Protein AF-0000000087099504 (afdb_homodimer)

Radius of gyration: 28.27 Å; Cα contacts (8 Å, |Δi|>4): 1714; chains: 2; bounding box: 112×111×78 Å

InterPro domains:
  IPR018535 Domain of unknown function DUF1996 [PF09362] (34-248)

Nearest PDB structures (foldseek):
  1wub-assembly1_A  TM=1.963E-01  e=6.120E-01  Thermus thermophilus
  1wub-assembly1_A  TM=1.963E-01  e=6.412E-01  Thermus thermophilus

Sequence (642 aa):
MSSSILFATGLLAGVAQAYTQVNVATPFMTKNIDPIVFPGQYDKSHLHSFFGSDAVTINTKTSAELQKGCTNAENPNDLSVYWIPTPLYTTDGGKTYEPMPISRFSAYYNLGETPAEVAIPQNLQMVAGDATAMTESAMPADAQVSWACENGGGGSLDANGFPSSTCGTHLQQLLYFPQCVNVDTLETGYKTKRGGSCPSGMKSMPQLRFSIRYDLRKVLPDGWSGTAPFKLACGPAWCSHGDFINGWTEEAATNMIATTNEKQKFSGVNGKLGNYNAGATCKATDADPSHGTSDYAESVKAMSKREVEAFGWASKSRFVQMSSSILFATGLLAGVAQAYTQVNVATPFMTKNIDPIVFPGQYDKSHLHSFFGSDAVTINTKTSAELQKGCTNAENPNDLSVYWIPTPLYTTDGGKTYEPMPISRFSAYYNLGETPAEVAIPQNLQMVAGDATAMTESAMPADAQVSWACENGGGGSLDANGFPSSTCGTHLQQLLYFPQCVNVDTLETGYKTKRGGSCPSGMKSMPQLRFSIRYDLRKVLPDGWSGTAPFKLACGPAWCSHGDFINGWTEEAATNMIATTNEKQKFSGVNGKLGNYNAGATCKATDADPSHGTSDYAESVKAMSKREVEAFGWASKSRFVQ

Organism: NCBI:txid702518

Foldseek 3Di:
DDPPPPPPPPPPPDQQQFKAKKKAFAQQAKFQADLVPQAPDQQAGFIKGKFAFLLDDSNDQWLVSQLVGFGQILARLFSKMKMWFFKWFDDPQPPFTDGFRWRMKMKMWQRQAHFFDDFLATRAKWKFWALQFQQQVSTDVQQVKAKAADVHDLPDAARLRYRQWFHPFWIKIKTKIFFKAQNVPSDGHHAPDGHHDDPPNITGYTIIMIIIITGCCVVCVVIGHHDGRMDGSSGGSRSIMMIITGNRDPQQSRQRSVSSVDSDNYDARADPSGTSRNGTPDRRHNPCVPGGDSGNVVSVVSNVVVVVVVVVVVVPPDPPD/DDPPPPPPPPPPPDAQQFKAKKKAFAQQAKFQADLVPQAPDQQAGFIKGKFAFLLDDSNDQWLVSQLVGFGQILARLFSKMKMWFFKWFDDPQPPFTDGFRWRMKMKMWQRQAHFFDDFLATRAKWKFWALQFQQQVSTDVQFVKAKAADVHDLPDAARLRYRQWFHPFWIKIKTKIFFKAQNVPSDGHHAPDGHHDDPPNITGYTIIMIIIITGCCVVCVVIGHHDGRMDGSSGGSRSIMMIITGNRDPQQSRQRSVSSPDRDDHDARADPSGTSRNGTPDRRHNPCVPGGDSGNVVSVVSNVVVVVVVVVVVPPPDPPD

Secondary structure (DSSP, 8-state):
------------------BEEEEESS-SEEES--TTTSTT-SSSSPPEEEEEBTT--TT---HHHHTTS-B-SSSTTB--EEEEEPEEE-SSTTSS-EEPPEEEEEEEESTTSPPPSSPPPTT-EEEEE-TT--SGGGS-GGG--EEEETTS---SB-TTSSBSB--SSEEEEEEEPP-EE-TTT--EE--SSTT--PPTT-EE-PPEEEEEEEE-TTTSTT--BSS-SEEETTBSGGG-EEEEE--B-HHHHHHHHHHTS-SSSB----BTTB-TTS--SS----S-TTSS-S-HHHHHHHHHHHHHHHHHHHTSSS---/------------------BEEEEESS-SEEES--TTTSTT-SSSSPPEEEEEBTT--TT---HHHHTTS-B-SSSTTB--EEEEEPEEE-SSTTSS-EEPPEEEEEEEESTTSPPPSSPPPTT-EEEEE-TT--SGGGS-GGG--EEEETTS---SB-TTSSBSB--SSEEEEEEE---EE-TTT--EE--SSTT--PPTT-EE-PPEEEEEEEE-TTTSTT--BSS-SEEETTBSGGG-EEEEE--B-HHHHHHHHHHTS-SSSB----BTTB-TTS--SS----S-TTSS-S-HHHHHHHHHHHHHHHHHHHTTSS---

Solvent-accessible surface area (backbone atoms only — not comparable to full-atom values): 32187 Å² total; per-residue (Å²): 136,83,82,74,78,76,76,77,73,72,74,73,70,41,46,28,34,1,10,32,74,40,48,25,54,60,64,59,39,50,32,10,44,34,31,82,86,40,57,72,35,56,40,71,32,53,33,20,33,31,37,28,17,24,43,54,49,36,71,49,69,45,19,72,58,20,57,71,37,34,24,48,18,27,22,49,34,40,16,23,35,38,35,29,53,29,42,27,33,35,88,63,88,65,78,50,66,43,75,53,53,56,60,32,40,30,44,31,32,14,66,44,24,48,55,31,75,39,48,65,54,82,41,31,63,50,71,24,53,32,64,78,16,82,37,75,87,58,33,52,71,84,17,56,67,45,54,41,24,45,97,42,69,9,66,59,64,29,99,49,50,38,33,18,29,47,44,36,54,27,40,30,40,39,37,32,39,57,27,16,31,22,89,88,77,51,50,68,36,56,44,81,40,88,66,53,52,49,53,89,86,36,41,35,25,58,24,42,28,46,41,35,31,28,48,48,57,81,83,38,46,60,55,47,71,47,66,54,58,54,41,35,53,64,35,45,51,32,13,46,41,40,38,38,39,38,10,48,38,71,66,23,29,51,46,38,35,59,28,16,62,29,93,46,61,70,35,77,50,44,38,96,69,33,46,34,75,64,34,48,92,52,82,38,46,69,67,57,78,88,56,62,41,67,45,59,71,61,21,52,52,41,35,48,53,45,60,50,52,59,56,55,58,65,67,68,62,74,75,76,126,134,83,81,75,79,76,76,77,73,74,75,73,70,42,47,20,30,0,12,31,75,40,46,25,55,58,63,61,37,50,31,10,45,35,29,82,86,40,58,71,34,56,39,69,32,53,32,20,33,30,35,28,16,23,44,55,49,35,70,50,69,45,18,72,57,20,57,71,36,35,25,48,19,27,21,50,34,40,14,23,34,38,35,30,56,29,43,27,34,37,89,64,89,66,77,53,68,43,75,55,53,55,62,30,39,32,45,31,29,14,66,45,24,46,55,32,75,40,48,65,53,82,41,32,62,50,72,23,51,33,63,80,17,84,37,74,88,57,34,51,70,84,17,56,68,46,55,42,23,45,96,44,70,9,66,62,63,30,99,51,49,38,35,17,28,48,43,35,53,28,41,30,38,38,37,33,40,57,27,16,33,21,89,88,77,50,49,68,36,56,43,82,41,89,67,53,52,51,52,91,85,36,42,36,24,56,24,42,28,45,40,35,31,28,48,49,58,82,83,38,44,60,55,49,71,47,68,53,60,54,39,34,53,64,35,42,52,31,14,46,41,41,39,37,38,38,9,48,37,70,66,25,29,49,48,39,35,61,27,16,62,33,70,78,37,82,33,78,49,46,38,96,68,32,47,36,74,63,34,49,93,51,82,38,48,67,69,56,77,88,56,64,42,66,44,59,71,59,22,53,52,39,36,50,53,46,58,48,53,56,54,55,59,64,66,68,63,73,75,74,126

pLDDT: mean 89.02, std 17.95, range [23.62, 98.94]

Structure (mmCIF, N/CA/C/O backbone):
data_AF-0000000087099504-model_v1
#
loop_
_entity.id
_entity.type
_entity.pdbx_description
1 polymer 'DUF1996 domain-containing protein'
#
loop_
_atom_site.group_PDB
_atom_site.id
_atom_site.type_symbol
_atom_site.label_atom_id
_atom_site.label_alt_id
_atom_site.label_comp_id
_atom_site.label_asym_id
_atom_site.label_entity_id
_atom_site.label_seq_id
_atom_site.pdbx_PDB_ins_code
_atom_site.Cartn_x
_atom_site.Cartn_y
_atom_site.Cartn_z
_atom_site.occupancy
_atom_site.B_iso_or_equiv
_atom_site.auth_seq_id
_atom_site.auth_comp_id
_atom_site.auth_asym_id
_atom_site.auth_atom_id
_atom_site.pdbx_PDB_model_num
ATOM 1 N N . MET A 1 1 ? -53.375 -9.969 26.719 1 35.12 1 MET A N 1
ATOM 2 C CA . MET A 1 1 ? -52.5 -8.875 26.297 1 35.12 1 MET A CA 1
ATOM 3 C C . MET A 1 1 ? -51.188 -9.422 25.734 1 35.12 1 MET A C 1
ATOM 5 O O . MET A 1 1 ? -50.438 -10.102 26.438 1 35.12 1 MET A O 1
ATOM 9 N N . SER A 1 2 ? -51.156 -9.781 24.406 1 37.22 2 SER A N 1
ATOM 10 C CA . SER A 1 2 ? -50.125 -10.414 23.594 1 37.22 2 SER A CA 1
ATOM 11 C C . SER A 1 2 ? -48.906 -9.531 23.469 1 37.22 2 SER A C 1
ATOM 13 O O . SER A 1 2 ? -49 -8.383 23.016 1 37.22 2 SER A O 1
ATOM 15 N N . SER A 1 3 ? -47.875 -9.727 24.281 1 38.5 3 SER A N 1
ATOM 16 C CA . SER A 1 3 ? -46.594 -9.055 24.281 1 38.5 3 SER A CA 1
ATOM 17 C C . SER A 1 3 ? -45.906 -9.203 22.922 1 38.5 3 SER A C 1
ATOM 19 O O . SER A 1 3 ? -45.562 -10.32 22.516 1 38.5 3 SER A O 1
ATOM 21 N N . SER A 1 4 ? -46.188 -8.328 21.984 1 38.72 4 SER A N 1
ATOM 22 C CA . SER A 1 4 ? -45.5 -8.227 20.719 1 38.72 4 SER A CA 1
ATOM 23 C C . SER A 1 4 ? -44 -8 20.922 1 38.72 4 SER A C 1
ATOM 25 O O . SER A 1 4 ? -43.594 -7.004 21.516 1 38.72 4 SER A O 1
ATOM 27 N N . ILE A 1 5 ? -43.25 -9.086 20.938 1 39.5 5 ILE A N 1
ATOM 28 C CA . ILE A 1 5 ? -41.781 -9.039 20.891 1 39.5 5 ILE A CA 1
ATOM 29 C C . ILE A 1 5 ? -41.344 -8.258 19.656 1 39.5 5 ILE A C 1
ATOM 31 O O . ILE A 1 5 ? -41.594 -8.664 18.531 1 39.5 5 ILE A O 1
ATOM 35 N N . LEU A 1 6 ? -41.219 -6.93 19.734 1 35.28 6 LEU A N 1
ATOM 36 C CA . LEU A 1 6 ? -40.562 -6.141 18.703 1 35.28 6 LEU A CA 1
ATOM 37 C C . LEU A 1 6 ? -39.125 -6.578 18.531 1 35.28 6 LEU A C 1
ATOM 39 O O . LEU A 1 6 ? -38.344 -6.578 19.484 1 35.28 6 LEU A O 1
ATOM 43 N N . PHE A 1 7 ? -38.844 -7.426 17.578 1 34.03 7 PHE A N 1
ATOM 44 C CA . PHE A 1 7 ? -37.469 -7.711 17.156 1 34.03 7 PHE A CA 1
ATOM 45 C C . PHE A 1 7 ? -36.781 -6.449 16.625 1 34.03 7 PHE A C 1
ATOM 47 O O . PHE A 1 7 ? -37.25 -5.867 15.633 1 34.03 7 PHE A O 1
ATOM 54 N N . ALA A 1 8 ? -36.094 -5.715 17.453 1 34.84 8 ALA A N 1
ATOM 55 C CA . ALA A 1 8 ? -35.156 -4.703 16.938 1 34.84 8 ALA A CA 1
ATOM 56 C C . ALA A 1 8 ? -34.188 -5.316 15.953 1 34.84 8 ALA A C 1
ATOM 58 O O . ALA A 1 8 ? -33.312 -6.105 16.344 1 34.84 8 ALA A O 1
ATOM 59 N N . THR A 1 9 ? -34.562 -5.477 14.711 1 32.75 9 THR A N 1
ATOM 60 C CA . THR A 1 9 ? -33.562 -5.762 13.688 1 32.75 9 THR A CA 1
ATOM 61 C C . THR A 1 9 ? -32.469 -4.727 13.719 1 32.75 9 THR A C 1
ATOM 63 O O . THR A 1 9 ? -32.688 -3.553 13.406 1 32.75 9 THR A O 1
ATOM 66 N N . GLY A 1 10 ? -31.625 -4.828 14.617 1 31.31 10 GLY A N 1
ATOM 67 C CA . GLY A 1 10 ? -30.438 -3.994 14.492 1 31.31 10 GLY A CA 1
ATOM 68 C C . GLY A 1 10 ? -29.828 -4.023 13.094 1 31.31 10 GLY A C 1
ATOM 69 O O . GLY A 1 10 ? -29.422 -5.078 12.617 1 31.31 10 GLY A O 1
ATOM 70 N N . LEU A 1 11 ? -30.328 -3.188 12.211 1 32.28 11 LEU A N 1
ATOM 71 C CA . LEU A 1 11 ? -29.656 -2.91 10.938 1 32.28 11 LEU A CA 1
ATOM 72 C C . LEU A 1 11 ? -28.156 -2.725 11.133 1 32.28 11 LEU A C 1
ATOM 74 O O . LEU A 1 11 ? -27.719 -1.736 11.734 1 32.28 11 LEU A O 1
ATOM 78 N N . LEU A 1 12 ? -27.531 -3.779 11.328 1 36.44 12 LEU A N 1
ATOM 79 C CA . LEU A 1 12 ? -26.078 -3.662 11.227 1 36.44 12 LEU A CA 1
ATOM 80 C C . LEU A 1 12 ? -25.672 -2.92 9.953 1 36.44 12 LEU A C 1
ATOM 82 O O . LEU A 1 12 ? -25.922 -3.4 8.852 1 36.44 12 LEU A O 1
ATOM 86 N N . ALA A 1 13 ? -25.844 -1.612 9.922 1 39 13 ALA A N 1
ATOM 87 C CA . ALA A 1 13 ? -25.344 -0.774 8.836 1 39 13 ALA A CA 1
ATOM 88 C C . ALA A 1 13 ? -23.984 -1.278 8.328 1 39 13 ALA A C 1
ATOM 90 O O . ALA A 1 13 ? -23.047 -1.435 9.109 1 39 13 ALA A O 1
ATOM 91 N N . GLY A 1 14 ? -24.062 -1.975 7.375 1 43.56 14 GLY A N 1
ATOM 92 C CA . GLY A 1 14 ? -22.844 -2.352 6.68 1 43.56 14 GLY A CA 1
ATOM 93 C C . GLY A 1 14 ? -21.828 -1.223 6.586 1 43.56 14 GLY A C 1
ATOM 94 O O . GLY A 1 14 ? -22.203 -0.056 6.461 1 43.56 14 GLY A O 1
ATOM 95 N N . VAL A 1 15 ? -20.75 -1.256 7.211 1 51.75 15 VAL A N 1
ATOM 96 C CA . VAL A 1 15 ? -19.672 -0.263 7.141 1 51.75 15 VAL A CA 1
ATOM 97 C C . VAL A 1 15 ? -19.469 0.165 5.691 1 51.75 15 VAL A C 1
ATOM 99 O O . VAL A 1 15 ? -19.125 -0.657 4.84 1 51.75 15 VAL A O 1
ATOM 102 N N . ALA A 1 16 ? -20.266 1.188 5.207 1 54.44 16 ALA A N 1
ATOM 103 C CA . ALA A 1 16 ? -19.953 1.847 3.943 1 54.44 16 ALA A CA 1
ATOM 104 C C . ALA A 1 16 ? -18.469 2.219 3.885 1 54.44 16 ALA A C 1
ATOM 106 O O . ALA A 1 16 ? -17.906 2.693 4.871 1 54.44 16 ALA A O 1
ATOM 107 N N . GLN A 1 17 ? -17.594 1.639 3.008 1 68.5 17 GLN A N 1
ATOM 108 C CA . GLN A 1 17 ? -16.172 1.934 2.818 1 68.5 17 GLN A CA 1
ATOM 109 C C . GLN A 1 17 ? -15.977 3.047 1.794 1 68.5 17 GLN A C 1
ATOM 111 O O . GLN A 1 17 ? -14.969 3.076 1.087 1 68.5 17 GLN A O 1
ATOM 116 N N . ALA A 1 18 ? -17 3.975 1.834 1 77.06 18 ALA A N 1
ATOM 117 C CA . ALA A 1 18 ? -16.984 5.117 0.923 1 77.06 18 ALA A CA 1
ATOM 118 C C . ALA A 1 18 ? -16.047 6.211 1.42 1 77.06 18 ALA A C 1
ATOM 120 O O . ALA A 1 18 ? -15.906 6.418 2.627 1 77.06 18 ALA A O 1
ATOM 121 N N . TYR A 1 19 ? -15.375 6.781 0.459 1 83.5 19 TYR A N 1
ATOM 122 C CA . TYR A 1 19 ? -14.406 7.805 0.849 1 83.5 19 TYR A CA 1
ATOM 123 C C . TYR A 1 19 ? -14.203 8.812 -0.275 1 83.5 19 TYR A C 1
ATOM 125 O O . TYR A 1 19 ? -14.68 8.609 -1.396 1 83.5 19 TYR A O 1
ATOM 133 N N . THR A 1 20 ? -13.727 9.953 0.036 1 88.62 20 THR A N 1
ATOM 134 C CA . THR A 1 20 ? -13.133 10.875 -0.926 1 88.62 20 THR A CA 1
ATOM 135 C C . THR A 1 20 ? -11.656 11.094 -0.613 1 88.62 20 THR A C 1
ATOM 137 O O . THR A 1 20 ? -11.172 10.703 0.451 1 88.62 20 THR A O 1
ATOM 140 N N . GLN A 1 21 ? -10.977 11.562 -1.575 1 87.88 21 GLN A N 1
ATOM 141 C CA . GLN A 1 21 ? -9.539 11.766 -1.471 1 87.88 21 GLN A CA 1
ATOM 142 C C . GLN A 1 21 ? -9.109 13.031 -2.209 1 87.88 21 GLN A C 1
ATOM 144 O O . GLN A 1 21 ? -9.617 13.328 -3.295 1 87.88 21 GLN A O 1
ATOM 149 N N . VAL A 1 22 ? -8.242 13.773 -1.547 1 93.19 22 VAL A N 1
ATOM 150 C CA . VAL A 1 22 ? -7.641 14.961 -2.154 1 93.19 22 VAL A CA 1
ATOM 151 C C . VAL A 1 22 ? -6.125 14.797 -2.219 1 93.19 22 VAL A C 1
ATOM 153 O O . VAL A 1 22 ? -5.48 14.516 -1.205 1 93.19 22 VAL A O 1
ATOM 156 N N . ASN A 1 23 ? -5.629 15 -3.414 1 93.81 23 ASN A N 1
ATOM 157 C CA . ASN A 1 23 ? -4.188 14.867 -3.596 1 93.81 23 ASN A CA 1
ATOM 158 C C . ASN A 1 23 ? -3.514 16.234 -3.697 1 93.81 23 ASN A C 1
ATOM 160 O O . ASN A 1 23 ? -4.082 17.172 -4.258 1 93.81 23 ASN A O 1
ATOM 164 N N . VAL A 1 24 ? -2.365 16.297 -3.092 1 93.81 24 VAL A N 1
ATOM 165 C CA . VAL A 1 24 ? -1.448 17.422 -3.234 1 93.81 24 VAL A CA 1
ATOM 166 C C . VAL A 1 24 ? -0.067 16.922 -3.641 1 93.81 24 VAL A C 1
ATOM 168 O O . VAL A 1 24 ? 0.513 16.062 -2.963 1 93.81 24 VAL A O 1
ATOM 171 N N . ALA A 1 25 ? 0.457 17.469 -4.703 1 88.56 25 ALA A N 1
ATOM 172 C CA . ALA A 1 25 ? 1.669 16.922 -5.301 1 88.56 25 ALA A CA 1
ATOM 173 C C . ALA A 1 25 ? 2.895 17.234 -4.445 1 88.56 25 ALA A C 1
ATOM 175 O O . ALA A 1 25 ? 3.738 16.359 -4.215 1 88.56 25 ALA A O 1
ATOM 176 N N . THR A 1 26 ? 2.988 18.516 -4.039 1 93.69 26 THR A N 1
ATOM 177 C CA . THR A 1 26 ? 4.148 18.984 -3.281 1 93.69 26 THR A CA 1
ATOM 178 C C . THR A 1 26 ? 3.734 19.969 -2.197 1 93.69 26 THR A C 1
ATOM 180 O O . THR A 1 26 ? 2.721 20.656 -2.332 1 93.69 26 THR A O 1
ATOM 183 N N . PRO A 1 27 ? 4.516 19.938 -1.064 1 97.69 27 PRO A N 1
ATOM 184 C CA . PRO A 1 27 ? 4.262 21.078 -0.169 1 97.69 27 PRO A CA 1
ATOM 185 C C . PRO A 1 27 ? 4.531 22.422 -0.833 1 97.69 27 PRO A C 1
ATOM 187 O O . PRO A 1 27 ? 5.465 22.547 -1.627 1 97.69 27 PRO A O 1
ATOM 190 N N . PHE A 1 28 ? 3.689 23.422 -0.53 1 97.38 28 PHE A N 1
ATOM 191 C CA . PHE A 1 28 ? 3.945 24.719 -1.134 1 97.38 28 PHE A CA 1
ATOM 192 C C . PHE A 1 28 ? 4.957 25.516 -0.31 1 97.38 28 PHE A C 1
ATOM 194 O O . PHE A 1 28 ? 5.504 26.516 -0.781 1 97.38 28 PHE A O 1
ATOM 201 N N . MET A 1 29 ? 5.168 24.953 0.968 1 97.06 29 MET A N 1
ATOM 202 C CA . MET A 1 29 ? 6.094 25.625 1.866 1 97.06 29 MET A CA 1
ATOM 203 C C . MET A 1 29 ? 6.617 24.672 2.938 1 97.06 29 MET A C 1
ATOM 205 O O . MET A 1 29 ? 5.898 23.781 3.375 1 97.06 29 MET A O 1
ATOM 209 N N . THR A 1 30 ? 7.934 24.781 3.256 1 98.31 30 THR A N 1
ATOM 210 C CA . THR A 1 30 ? 8.453 24.359 4.547 1 98.31 30 THR A CA 1
ATOM 211 C C . THR A 1 30 ? 8.719 25.547 5.453 1 98.31 30 THR A C 1
ATOM 213 O O . THR A 1 30 ? 9.25 26.578 5 1 98.31 30 THR A O 1
ATOM 216 N N . LYS A 1 31 ? 8.258 25.438 6.711 1 98.69 31 LYS A N 1
ATOM 217 C CA . LYS A 1 31 ? 8.445 26.594 7.59 1 98.69 31 LYS A CA 1
ATOM 218 C C . LYS A 1 31 ? 8.344 26.188 9.055 1 98.69 31 LYS A C 1
ATOM 220 O O . LYS A 1 31 ? 7.57 25.281 9.406 1 98.69 31 LYS A O 1
ATOM 225 N N . ASN A 1 32 ? 9.078 26.906 9.93 1 98.56 32 ASN A N 1
ATOM 226 C CA . ASN A 1 32 ? 9.109 26.609 11.359 1 98.56 32 ASN A CA 1
ATOM 227 C C . ASN A 1 32 ? 7.992 27.344 12.109 1 98.56 32 ASN A C 1
ATOM 229 O O . ASN A 1 32 ? 8.25 28 13.109 1 98.56 32 ASN A O 1
ATOM 233 N N . ILE A 1 33 ? 6.742 27.109 11.688 1 98.62 33 ILE A N 1
ATOM 234 C CA . ILE A 1 33 ? 5.594 27.703 12.367 1 98.62 33 ILE A CA 1
ATOM 235 C C . ILE A 1 33 ? 4.555 26.609 12.656 1 98.62 33 ILE A C 1
ATOM 237 O O . ILE A 1 33 ? 4.598 25.531 12.07 1 98.62 33 ILE A O 1
ATOM 241 N N . ASP A 1 34 ? 3.688 26.859 13.555 1 98.62 34 ASP A N 1
ATOM 242 C CA . ASP A 1 34 ? 2.539 26.047 13.938 1 98.62 34 ASP A CA 1
ATOM 243 C C . ASP A 1 34 ? 1.442 26.891 14.57 1 98.62 34 ASP A C 1
ATOM 245 O O . ASP A 1 34 ? 1.428 27.094 15.789 1 98.62 34 ASP A O 1
ATOM 249 N N . PRO A 1 35 ? 0.588 27.375 13.766 1 98.56 35 PRO A N 1
ATOM 250 C CA . PRO A 1 35 ? -0.419 28.297 14.297 1 98.56 35 PRO A CA 1
ATOM 251 C C . PRO A 1 35 ? -1.339 27.641 15.32 1 98.56 35 PRO A C 1
ATOM 253 O O . PRO A 1 35 ? -2.043 28.328 16.062 1 98.56 35 PRO A O 1
ATOM 256 N N . ILE A 1 36 ? -1.381 26.328 15.359 1 98.56 36 ILE A N 1
ATOM 257 C CA . ILE A 1 36 ? -2.215 25.656 16.344 1 98.56 36 ILE A CA 1
ATOM 258 C C . ILE A 1 36 ? -1.466 25.547 17.672 1 98.56 36 ILE A C 1
ATOM 260 O O . ILE A 1 36 ? -1.973 25.984 18.719 1 98.56 36 ILE A O 1
ATOM 264 N N . VAL A 1 37 ? -0.246 25.078 17.672 1 98.12 37 VAL A N 1
ATOM 265 C CA . VAL A 1 37 ? 0.475 24.734 18.891 1 98.12 37 VAL A CA 1
ATOM 266 C C . VAL A 1 37 ? 1.23 25.969 19.406 1 98.12 37 VAL A C 1
ATOM 268 O O . VAL A 1 37 ? 1.33 26.188 20.609 1 98.12 37 VAL A O 1
ATOM 271 N N . PHE A 1 38 ? 1.763 26.812 18.531 1 97.19 38 PHE A N 1
ATOM 272 C CA . PHE A 1 38 ? 2.553 27.969 18.906 1 97.19 38 PHE A CA 1
ATOM 273 C C . PHE A 1 38 ? 2.086 29.203 18.141 1 97.19 38 PHE A C 1
ATOM 275 O O . PHE A 1 38 ? 2.861 29.812 17.391 1 97.19 38 PHE A O 1
ATOM 282 N N . PRO A 1 39 ? 0.807 29.594 18.406 1 97.88 39 PRO A N 1
ATOM 283 C CA . PRO A 1 39 ? 0.307 30.781 17.703 1 97.88 39 PRO A CA 1
ATOM 284 C C . PRO A 1 39 ? 1.183 32 17.922 1 97.88 39 PRO A C 1
ATOM 286 O O . PRO A 1 39 ? 1.606 32.281 19.047 1 97.88 39 PRO A O 1
ATOM 289 N N . GLY A 1 40 ? 1.506 32.625 16.812 1 97.38 40 GLY A N 1
ATOM 290 C CA . GLY A 1 40 ? 2.217 33.906 16.875 1 97.38 40 GLY A CA 1
ATOM 291 C C . GLY A 1 40 ? 3.721 33.75 16.984 1 97.38 40 GLY A C 1
ATOM 292 O O . GLY A 1 40 ? 4.445 34.719 17.172 1 97.38 40 GLY A O 1
ATOM 293 N N . GLN A 1 41 ? 4.234 32.5 16.844 1 96.56 41 GLN A N 1
ATOM 294 C CA . GLN A 1 41 ? 5.648 32.281 17.141 1 96.56 41 GLN A CA 1
ATOM 295 C C . GLN A 1 41 ? 6.402 31.812 15.891 1 96.56 41 GLN A C 1
ATOM 297 O O . GLN A 1 41 ? 5.895 31 15.109 1 96.56 41 GLN A O 1
ATOM 302 N N . TYR A 1 42 ? 7.602 32.344 15.703 1 96.5 42 TYR A N 1
ATOM 303 C CA . TYR A 1 42 ? 8.469 31.953 14.609 1 96.5 42 TYR A CA 1
ATOM 304 C C . TYR A 1 42 ? 9.68 31.172 15.125 1 96.5 42 TYR A C 1
ATOM 306 O O . TYR A 1 42 ? 10.555 30.781 14.352 1 96.5 42 TYR A O 1
ATOM 314 N N . ASP A 1 43 ? 9.797 31 16.406 1 94.75 43 ASP A N 1
ATOM 315 C CA . ASP A 1 43 ? 11.055 30.484 16.938 1 94.75 43 ASP A CA 1
ATOM 316 C C . ASP A 1 43 ? 10.812 29.297 17.891 1 94.75 43 ASP A C 1
ATOM 318 O O . ASP A 1 43 ? 11.711 28.891 18.625 1 94.75 43 ASP A O 1
ATOM 322 N N . LYS A 1 44 ? 9.602 28.734 17.875 1 96 44 LYS A N 1
ATOM 323 C CA . LYS A 1 44 ? 9.289 27.688 18.844 1 96 44 LYS A CA 1
ATOM 324 C C . LYS A 1 44 ? 9.008 26.359 18.141 1 96 44 LYS A C 1
ATOM 326 O O . LYS A 1 44 ? 9.266 25.297 18.688 1 96 44 LYS A O 1
ATOM 331 N N . SER A 1 45 ? 8.5 26.422 16.984 1 97.56 45 SER A N 1
ATOM 332 C CA . SER A 1 45 ? 8.07 25.219 16.281 1 97.56 45 SER A CA 1
ATOM 333 C C . SER A 1 45 ? 9.211 24.594 15.492 1 97.56 45 SER A C 1
ATOM 335 O O . SER A 1 45 ? 10.039 25.312 14.922 1 97.56 45 SER A O 1
ATOM 337 N N . HIS A 1 46 ? 9.289 23.25 15.492 1 98.19 46 HIS A N 1
ATOM 338 C CA . HIS A 1 46 ? 10.109 22.578 14.508 1 98.19 46 HIS A CA 1
ATOM 339 C C . HIS A 1 46 ? 9.602 22.828 13.094 1 98.19 46 HIS A C 1
ATOM 341 O O . HIS A 1 46 ? 8.523 23.406 12.906 1 98.19 46 HIS A O 1
ATOM 347 N N . LEU A 1 47 ? 10.398 22.453 12.133 1 98.69 47 LEU A N 1
ATOM 348 C CA . LEU A 1 47 ? 10.086 22.672 10.719 1 98.69 47 LEU A CA 1
ATOM 349 C C . LEU A 1 47 ? 8.898 21.828 10.289 1 98.69 47 LEU A C 1
ATOM 351 O O . LEU A 1 47 ? 8.812 20.656 10.625 1 98.69 47 LEU A O 1
ATOM 355 N N . HIS A 1 48 ? 7.949 22.453 9.578 1 98.88 48 HIS A N 1
ATOM 356 C CA . HIS A 1 48 ? 6.801 21.75 9.008 1 98.88 48 HIS A CA 1
ATOM 357 C C . HIS A 1 48 ? 6.758 21.891 7.488 1 98.88 48 HIS A C 1
ATOM 359 O O . HIS A 1 48 ? 7.254 22.891 6.945 1 98.88 48 HIS A O 1
ATOM 365 N N . SER A 1 49 ? 6.207 20.859 6.793 1 98.88 49 SER A N 1
ATOM 366 C CA . SER A 1 49 ? 5.785 20.938 5.398 1 98.88 49 SER A CA 1
ATOM 367 C C . SER A 1 49 ? 4.289 21.203 5.285 1 98.88 49 SER A C 1
ATOM 369 O O . SER A 1 49 ? 3.479 20.516 5.906 1 98.88 49 SER A O 1
ATOM 371 N N . PHE A 1 50 ? 3.938 22.234 4.508 1 98.81 50 PHE A N 1
ATOM 372 C CA . PHE A 1 50 ? 2.557 22.703 4.449 1 98.81 50 PHE A CA 1
ATOM 373 C C . PHE A 1 50 ? 1.932 22.375 3.1 1 98.81 50 PHE A C 1
ATOM 375 O O . PHE A 1 50 ? 2.58 22.516 2.059 1 98.81 50 PHE A O 1
ATOM 382 N N . PHE A 1 51 ? 0.67 21.984 3.113 1 98.62 51 PHE A N 1
ATOM 383 C CA . PHE A 1 51 ? -0.17 21.672 1.963 1 98.62 51 PHE A CA 1
ATOM 384 C C . PHE A 1 51 ? -1.499 22.422 2.049 1 98.62 51 PHE A C 1
ATOM 386 O O . PHE A 1 51 ? -2.002 22.672 3.143 1 98.62 51 PHE A O 1
ATOM 393 N N . GLY A 1 52 ? -2.133 22.703 0.891 1 98.31 52 GLY A N 1
ATOM 394 C CA . GLY A 1 52 ? -3.441 23.328 0.875 1 98.31 52 GLY A CA 1
ATOM 395 C C . GLY A 1 52 ? -3.375 24.844 0.715 1 98.31 52 GLY A C 1
ATOM 396 O O . GLY A 1 52 ? -2.67 25.344 -0.16 1 98.31 52 GLY A O 1
ATOM 397 N N . SER A 1 53 ? -4.121 25.578 1.515 1 98.5 53 SER A N 1
ATOM 398 C CA . SER A 1 53 ? -4.262 27.031 1.379 1 98.5 53 SER A CA 1
ATOM 399 C C . SER A 1 53 ? -2.986 27.75 1.806 1 98.5 53 SER A C 1
ATOM 401 O O . SER A 1 53 ? -2.455 27.484 2.889 1 98.5 53 SER A O 1
ATOM 403 N N . ASP A 1 54 ? -2.615 28.688 0.991 1 98.5 54 ASP A N 1
ATOM 404 C CA . ASP A 1 54 ? -1.396 29.438 1.271 1 98.5 54 ASP A CA 1
ATOM 405 C C . ASP A 1 54 ? -1.688 30.641 2.154 1 98.5 54 ASP A C 1
ATOM 407 O O . ASP A 1 54 ? -0.802 31.469 2.402 1 98.5 54 ASP A O 1
ATOM 411 N N . ALA A 1 55 ? -2.951 30.75 2.615 1 98.56 55 ALA A N 1
ATOM 412 C CA . ALA A 1 55 ? -3.318 31.859 3.488 1 98.56 55 ALA A CA 1
ATOM 413 C C . ALA A 1 55 ? -2.811 31.625 4.91 1 98.56 55 ALA A C 1
ATOM 415 O O . ALA A 1 55 ? -2.898 32.531 5.758 1 98.56 55 ALA A O 1
ATOM 416 N N . VAL A 1 56 ? -2.221 30.484 5.152 1 98.75 56 VAL A N 1
ATOM 417 C CA . VAL A 1 56 ? -1.79 30.109 6.496 1 98.75 56 VAL A CA 1
ATOM 418 C C . VAL A 1 56 ? -0.642 31.031 6.934 1 98.75 56 VAL A C 1
ATOM 420 O O . VAL A 1 56 ? 0.281 31.281 6.16 1 98.75 56 VAL A O 1
ATOM 423 N N . THR A 1 57 ? -0.776 31.562 8.07 1 98.25 57 THR A N 1
ATOM 424 C CA . THR A 1 57 ? 0.26 32.281 8.797 1 98.25 57 THR A CA 1
ATOM 425 C C . THR A 1 57 ? 0.378 31.781 10.227 1 98.25 57 THR A C 1
ATOM 427 O O . THR A 1 57 ? -0.29 30.812 10.609 1 98.25 57 THR A O 1
ATOM 430 N N . ILE A 1 58 ? 1.18 32.469 11.047 1 98.06 58 ILE A N 1
ATOM 431 C CA . ILE A 1 58 ? 1.413 32.062 12.43 1 98.06 58 ILE A CA 1
ATOM 432 C C . ILE A 1 58 ? 0.155 32.312 13.258 1 98.06 58 ILE A C 1
ATOM 434 O O . ILE A 1 58 ? 0.053 31.844 14.391 1 98.06 58 ILE A O 1
ATOM 438 N N . ASN A 1 59 ? -0.864 32.969 12.688 1 97.75 59 ASN A N 1
ATOM 439 C CA . ASN A 1 59 ? -2.02 33.406 13.477 1 97.75 59 ASN A CA 1
ATOM 440 C C . ASN A 1 59 ? -3.316 32.812 12.922 1 97.75 59 ASN A C 1
ATOM 442 O O . ASN A 1 59 ? -4.402 33.125 13.414 1 97.75 59 ASN A O 1
ATOM 446 N N . THR A 1 60 ? -3.182 32.031 11.867 1 98.44 60 THR A N 1
ATOM 447 C CA . THR A 1 60 ? -4.383 31.516 11.227 1 98.44 60 THR A CA 1
ATOM 448 C C . THR A 1 60 ? -5.168 30.609 12.18 1 98.44 60 THR A C 1
ATOM 450 O O . THR A 1 60 ? -4.598 29.703 12.789 1 98.44 60 THR A O 1
ATOM 453 N N . LYS A 1 61 ? -6.57 30.906 12.266 1 97.56 61 LYS A N 1
ATOM 454 C CA . LYS A 1 61 ? -7.391 30.125 13.18 1 97.56 61 LYS A CA 1
ATOM 455 C C . LYS A 1 61 ? -8.719 29.719 12.531 1 97.56 61 LYS A C 1
ATOM 457 O O . LYS A 1 61 ? -9.414 28.844 13.023 1 97.56 61 LYS A O 1
ATOM 462 N N . THR A 1 62 ? -9.07 30.453 11.414 1 98.56 62 THR A N 1
ATOM 463 C CA . THR A 1 62 ? -10.438 30.281 10.953 1 98.56 62 THR A CA 1
ATOM 464 C C . THR A 1 62 ? -10.461 29.781 9.508 1 98.56 62 THR A C 1
ATOM 466 O O . THR A 1 62 ? -9.547 30.062 8.734 1 98.56 62 THR A O 1
ATOM 469 N N . SER A 1 63 ? -11.57 29.156 9.219 1 98.88 63 SER A N 1
ATOM 470 C CA . SER A 1 63 ? -11.828 28.734 7.848 1 98.88 63 SER A CA 1
ATOM 471 C C . SER A 1 63 ? -11.883 29.922 6.898 1 98.88 63 SER A C 1
ATOM 473 O O . SER A 1 63 ? -11.352 29.859 5.789 1 98.88 63 SER A O 1
ATOM 475 N N . ALA A 1 64 ? -12.484 30.984 7.344 1 98.69 64 ALA A N 1
ATOM 476 C CA . ALA A 1 64 ? -12.664 32.156 6.508 1 98.69 64 ALA A CA 1
ATOM 477 C C . ALA A 1 64 ? -11.312 32.719 6.047 1 98.69 64 ALA A C 1
ATOM 479 O O . ALA A 1 64 ? -11.172 33.125 4.898 1 98.69 64 ALA A O 1
ATOM 480 N N . GLU A 1 65 ? -10.328 32.719 6.922 1 98.62 65 GLU A N 1
ATOM 481 C CA . GLU A 1 65 ? -8.984 33.156 6.559 1 98.62 65 GLU A CA 1
ATOM 482 C C . GLU A 1 65 ? -8.398 32.312 5.457 1 98.62 65 GLU A C 1
ATOM 484 O O . GLU A 1 65 ? -7.844 32.812 4.48 1 98.62 65 GLU A O 1
ATOM 489 N N . LEU A 1 66 ? -8.555 31 5.586 1 98.75 66 LEU A N 1
ATOM 490 C CA . LEU A 1 66 ? -7.988 30.047 4.637 1 98.75 66 LEU A CA 1
ATOM 491 C C . LEU A 1 66 ? -8.695 30.141 3.289 1 98.75 66 LEU A C 1
ATOM 493 O O . LEU A 1 66 ? -8.062 29.984 2.242 1 98.75 66 LEU A O 1
ATOM 497 N N . GLN A 1 67 ? -9.969 30.453 3.32 1 98.19 67 GLN A N 1
ATOM 498 C CA . GLN A 1 67 ? -10.789 30.453 2.113 1 98.19 67 GLN A CA 1
ATOM 499 C C . GLN A 1 67 ? -10.484 31.672 1.249 1 98.19 67 GLN A C 1
ATOM 501 O O . GLN A 1 67 ? -10.93 31.766 0.104 1 98.19 67 GLN A O 1
ATOM 506 N N . LYS A 1 68 ? -9.617 32.531 1.747 1 97.38 68 LYS A N 1
ATOM 507 C CA . LYS A 1 68 ? -9.195 33.688 0.977 1 97.38 68 LYS A CA 1
ATOM 508 C C . LYS A 1 68 ? -7.918 33.406 0.197 1 97.38 68 LYS A C 1
ATOM 510 O O . LYS A 1 68 ? -7.488 34.219 -0.631 1 97.38 68 LYS A O 1
ATOM 515 N N . GLY A 1 69 ? -7.312 32.219 0.462 1 97.44 69 GLY A N 1
ATOM 516 C CA . GLY A 1 69 ? -6.012 31.906 -0.12 1 97.44 69 GLY A CA 1
ATOM 517 C C . GLY A 1 69 ? -6.102 31.078 -1.386 1 97.44 69 GLY A C 1
ATOM 518 O O . GLY A 1 69 ? -7.191 30.891 -1.931 1 97.44 69 GLY A O 1
ATOM 519 N N . CYS A 1 70 ? -4.926 30.812 -1.88 1 97.12 70 CYS A N 1
ATOM 520 C CA . CYS A 1 70 ? -4.742 29.875 -2.984 1 97.12 70 CYS A CA 1
ATOM 521 C C . CYS A 1 70 ? -4.41 28.484 -2.469 1 97.12 70 CYS A C 1
ATOM 523 O O . CYS A 1 70 ? -3.559 28.328 -1.594 1 97.12 70 CYS A O 1
ATOM 525 N N . THR A 1 71 ? -5.113 27.469 -3.018 1 98 71 THR A N 1
ATOM 526 C CA . THR A 1 71 ? -4.82 26.109 -2.596 1 98 71 THR A CA 1
ATOM 527 C C . THR A 1 71 ? -4.035 25.359 -3.676 1 98 71 THR A C 1
ATOM 529 O O . THR A 1 71 ? -4.297 25.531 -4.867 1 98 71 THR A O 1
ATOM 532 N N . ASN A 1 72 ? -3.08 24.562 -3.252 1 97.25 72 ASN A N 1
ATOM 533 C CA . ASN A 1 72 ? -2.416 23.703 -4.215 1 97.25 72 ASN A CA 1
ATOM 534 C C . ASN A 1 72 ? -2.992 22.281 -4.184 1 97.25 72 ASN A C 1
ATOM 536 O O . ASN A 1 72 ? -2.357 21.344 -4.652 1 97.25 72 ASN A O 1
ATOM 540 N N . ALA A 1 73 ? -4.148 22.141 -3.551 1 96.81 73 ALA A N 1
ATOM 541 C CA . ALA A 1 73 ? -4.891 20.891 -3.609 1 96.81 73 ALA A CA 1
ATOM 542 C C . ALA A 1 73 ? -5.547 20.703 -4.973 1 96.81 73 ALA A C 1
ATOM 544 O O . ALA A 1 73 ? -5.906 21.672 -5.637 1 96.81 73 ALA A O 1
ATOM 545 N N . GLU A 1 74 ? -5.727 19.469 -5.336 1 96.69 74 GLU A N 1
ATOM 546 C CA . GLU A 1 74 ? -6.383 19.141 -6.602 1 96.69 74 GLU A CA 1
ATOM 547 C C . GLU A 1 74 ? -7.84 19.594 -6.602 1 96.69 74 GLU A C 1
ATOM 549 O O . GLU A 1 74 ? -8.375 19.953 -7.652 1 96.69 74 GLU A O 1
ATOM 554 N N . ASN A 1 75 ? -8.492 19.531 -5.48 1 97.25 75 ASN A N 1
ATOM 555 C CA . ASN A 1 75 ? -9.867 20 -5.34 1 97.25 75 ASN A CA 1
ATOM 556 C C . ASN A 1 75 ? -9.93 21.484 -4.98 1 97.25 75 ASN A C 1
ATOM 558 O O . ASN A 1 75 ? -9.523 21.875 -3.887 1 97.25 75 ASN A O 1
ATOM 562 N N . PRO A 1 76 ? -10.445 22.281 -5.891 1 97.06 76 PRO A N 1
ATOM 563 C CA . PRO A 1 76 ? -10.414 23.719 -5.633 1 97.06 76 PRO A CA 1
ATOM 564 C C . PRO A 1 76 ? -11.328 24.141 -4.477 1 97.06 76 PRO A C 1
ATOM 566 O O . PRO A 1 76 ? -11.219 25.25 -3.977 1 97.06 76 PRO A O 1
ATOM 569 N N . ASN A 1 77 ? -12.227 23.219 -4.055 1 97.62 77 ASN A N 1
ATOM 570 C CA . ASN A 1 77 ? -13.117 23.531 -2.943 1 97.62 77 ASN A CA 1
ATOM 571 C C . ASN A 1 77 ? -12.453 23.25 -1.598 1 97.62 77 ASN A C 1
ATOM 573 O O . ASN A 1 77 ? -13.016 23.562 -0.547 1 97.62 77 ASN A O 1
ATOM 577 N N . ASP A 1 78 ? -11.328 22.578 -1.644 1 98.31 78 ASP A N 1
ATOM 578 C CA . ASP A 1 78 ? -10.555 22.312 -0.433 1 98.31 78 ASP A CA 1
ATOM 579 C C . ASP A 1 78 ? -9.516 23.406 -0.191 1 98.31 78 ASP A C 1
ATOM 581 O O . ASP A 1 78 ? -8.383 23.312 -0.678 1 98.31 78 ASP A O 1
ATOM 585 N N . LEU A 1 79 ? -9.898 24.297 0.672 1 98.44 79 LEU A N 1
ATOM 586 C CA . LEU A 1 79 ? -9.008 25.375 1.066 1 98.44 79 LEU A CA 1
ATOM 587 C C . LEU A 1 79 ? -8.492 25.172 2.488 1 98.44 79 LEU A C 1
ATOM 589 O O . LEU A 1 79 ? -8.203 26.141 3.195 1 98.44 79 LEU A O 1
ATOM 593 N N . SER A 1 80 ? -8.492 23.938 2.881 1 98.75 80 SER A N 1
ATOM 594 C CA . SER A 1 80 ? -7.891 23.594 4.164 1 98.75 80 SER A CA 1
ATOM 595 C C . SER A 1 80 ? -6.375 23.734 4.117 1 98.75 80 SER A C 1
ATOM 597 O O . SER A 1 80 ? -5.789 23.875 3.041 1 98.75 80 SER A O 1
ATOM 599 N N . VAL A 1 81 ? -5.812 23.797 5.262 1 98.88 81 VAL A N 1
ATOM 600 C CA . VAL A 1 81 ? -4.363 23.688 5.352 1 98.88 81 VAL A CA 1
ATOM 601 C C . VAL A 1 81 ? -3.996 22.438 6.152 1 98.88 81 VAL A C 1
ATOM 603 O O . VAL A 1 81 ? -4.641 22.125 7.156 1 98.88 81 VAL A O 1
ATOM 606 N N . TYR A 1 82 ? -3.07 21.719 5.656 1 98.81 82 TYR A N 1
ATOM 607 C CA . TYR A 1 82 ? -2.486 20.516 6.234 1 98.81 82 TYR A CA 1
ATOM 608 C C . TYR A 1 82 ? -0.988 20.688 6.457 1 98.81 82 TYR A C 1
ATOM 610 O O . TYR A 1 82 ? -0.296 21.281 5.625 1 98.81 82 TYR A O 1
ATOM 618 N N . TRP A 1 83 ? -0.503 20.219 7.543 1 98.81 83 TRP A N 1
ATOM 619 C CA . TRP A 1 83 ? 0.954 20.219 7.625 1 98.81 83 TRP A CA 1
ATOM 620 C C . TRP A 1 83 ? 1.451 19.078 8.516 1 98.81 83 TRP A C 1
ATOM 622 O O . TRP A 1 83 ? 0.691 18.531 9.312 1 98.81 83 TRP A O 1
ATOM 632 N N . ILE A 1 84 ? 2.682 18.672 8.336 1 98.88 84 ILE A N 1
ATOM 633 C CA . ILE A 1 84 ? 3.389 17.609 9.047 1 98.88 84 ILE A CA 1
ATOM 634 C C . ILE A 1 84 ? 4.797 18.078 9.406 1 98.88 84 ILE A C 1
ATOM 636 O O . ILE A 1 84 ? 5.344 18.969 8.758 1 98.88 84 ILE A O 1
ATOM 640 N N . PRO A 1 85 ? 5.375 17.469 10.539 1 98.88 85 PRO A N 1
ATOM 641 C CA . PRO A 1 85 ? 6.816 17.688 10.664 1 98.88 85 PRO A CA 1
ATOM 642 C C . PRO A 1 85 ? 7.586 17.297 9.406 1 98.88 85 PRO A C 1
ATOM 644 O O . PRO A 1 85 ? 7.352 16.219 8.844 1 98.88 85 PRO A O 1
ATOM 647 N N . THR A 1 86 ? 8.43 18.219 8.961 1 98.88 86 THR A N 1
ATOM 648 C CA . THR A 1 86 ? 9.156 17.969 7.723 1 98.88 86 THR A CA 1
ATOM 649 C C . THR A 1 86 ? 10.023 16.703 7.848 1 98.88 86 THR A C 1
ATOM 651 O O . THR A 1 86 ? 10.867 16.625 8.742 1 98.88 86 THR A O 1
ATOM 654 N N . PRO A 1 87 ? 9.805 15.727 6.988 1 98.81 87 PRO A N 1
ATOM 655 C CA . PRO A 1 87 ? 10.734 14.594 6.938 1 98.81 87 PRO A CA 1
ATOM 656 C C . PRO A 1 87 ? 12.062 14.961 6.27 1 98.81 87 PRO A C 1
ATOM 658 O O . PRO A 1 87 ? 12.078 15.664 5.258 1 98.81 87 PRO A O 1
ATOM 661 N N . LEU A 1 88 ? 13.117 14.469 6.867 1 98.81 88 LEU A N 1
ATOM 662 C CA . LEU A 1 88 ? 14.461 14.844 6.449 1 98.81 88 LEU A CA 1
ATOM 663 C C . LEU A 1 88 ? 15.305 13.609 6.156 1 98.81 88 LEU A C 1
ATOM 665 O O . LEU A 1 88 ? 15.227 12.617 6.879 1 98.81 88 LEU A O 1
ATOM 669 N N . TYR A 1 89 ? 16.109 13.68 5.098 1 98.62 89 TYR A N 1
ATOM 670 C CA . TYR A 1 89 ? 17.078 12.625 4.82 1 98.62 89 TYR A CA 1
ATOM 671 C C . TYR A 1 89 ? 18.5 13.156 4.926 1 98.62 89 TYR A C 1
ATOM 673 O O . TYR A 1 89 ? 18.719 14.375 4.887 1 98.62 89 TYR A O 1
ATOM 681 N N . THR A 1 90 ? 19.453 12.289 5.137 1 98.44 90 THR A N 1
ATOM 682 C CA . THR A 1 90 ? 20.875 12.625 5.211 1 98.44 90 THR A CA 1
ATOM 683 C C . THR A 1 90 ? 21.703 11.703 4.312 1 98.44 90 THR A C 1
ATOM 685 O O . THR A 1 90 ? 21.344 10.531 4.133 1 98.44 90 THR A O 1
ATOM 688 N N . THR A 1 91 ? 22.719 12.25 3.723 1 96.69 91 THR A N 1
ATOM 689 C CA . THR A 1 91 ? 23.641 11.461 2.898 1 96.69 91 THR A CA 1
ATOM 690 C C . THR A 1 91 ? 25.047 11.469 3.5 1 96.69 91 THR A C 1
ATOM 692 O O . THR A 1 91 ? 25.969 10.867 2.941 1 96.69 91 THR A O 1
ATOM 695 N N . ASP A 1 92 ? 25.234 12.203 4.641 1 96.75 92 ASP A N 1
ATOM 696 C CA . ASP A 1 92 ? 26.562 12.383 5.215 1 96.75 92 ASP A CA 1
ATOM 697 C C . ASP A 1 92 ? 26.594 11.984 6.688 1 96.75 92 ASP A C 1
ATOM 699 O O . ASP A 1 92 ? 27.25 12.625 7.504 1 96.75 92 ASP A O 1
ATOM 703 N N . GLY A 1 93 ? 25.844 10.961 6.949 1 93.88 93 GLY A N 1
ATOM 704 C CA . GLY A 1 93 ? 25.859 10.367 8.281 1 93.88 93 GLY A CA 1
ATOM 705 C C . GLY A 1 93 ? 25.188 11.234 9.328 1 93.88 93 GLY A C 1
ATOM 706 O O . GLY A 1 93 ? 25.531 11.172 10.508 1 93.88 93 GLY A O 1
ATOM 707 N N . GLY A 1 94 ? 24.391 12.156 8.906 1 96.06 94 GLY A N 1
ATOM 708 C CA . GLY A 1 94 ? 23.594 12.93 9.844 1 96.06 94 GLY A CA 1
ATOM 709 C C . GLY A 1 94 ? 24.172 14.312 10.102 1 96.06 94 GLY A C 1
ATOM 710 O O . GLY A 1 94 ? 23.672 15.047 10.953 1 96.06 94 GLY A O 1
ATOM 711 N N . LYS A 1 95 ? 25.172 14.75 9.383 1 96.5 95 LYS A N 1
ATOM 712 C CA . LYS A 1 95 ? 25.734 16.094 9.539 1 96.5 95 LYS A CA 1
ATOM 713 C C . LYS A 1 95 ? 24.797 17.141 8.969 1 96.5 95 LYS A C 1
ATOM 715 O O . LYS A 1 95 ? 24.656 18.234 9.547 1 96.5 95 LYS A O 1
ATOM 720 N N . THR A 1 96 ? 24.219 16.875 7.875 1 97.56 96 THR A N 1
ATOM 721 C CA . THR A 1 96 ? 23.234 17.75 7.25 1 97.56 96 THR A CA 1
ATOM 722 C C . THR A 1 96 ? 21.969 16.984 6.895 1 97.56 96 THR A C 1
ATOM 724 O O . THR A 1 96 ? 22 15.766 6.754 1 97.56 96 THR A O 1
ATOM 727 N N . TYR A 1 97 ? 20.906 17.703 6.891 1 98 97 TYR A N 1
ATOM 728 C CA . TYR A 1 97 ? 19.594 17.141 6.566 1 98 97 TYR A CA 1
ATOM 729 C C . TYR A 1 97 ? 18.875 18.016 5.547 1 98 97 TYR A C 1
ATOM 731 O O . TYR A 1 97 ? 18.938 19.25 5.613 1 98 97 TYR A O 1
ATOM 739 N N . GLU A 1 98 ? 18.188 17.344 4.625 1 98.19 98 GLU A N 1
ATOM 740 C CA . GLU A 1 98 ? 17.359 18 3.629 1 98.19 98 GLU A CA 1
ATOM 741 C C . GLU A 1 98 ? 15.953 17.406 3.598 1 98.19 98 GLU A C 1
ATOM 743 O O . GLU A 1 98 ? 15.773 16.234 3.908 1 98.19 98 GLU A O 1
ATOM 748 N N . PRO A 1 99 ? 14.953 18.25 3.279 1 98.5 99 PRO A N 1
ATOM 749 C CA . PRO A 1 99 ? 13.594 17.703 3.184 1 98.5 99 PRO A CA 1
ATOM 750 C C . PRO A 1 99 ? 13.5 16.531 2.209 1 98.5 99 PRO A C 1
ATOM 752 O O . PRO A 1 99 ? 14.094 16.578 1.127 1 98.5 99 PRO A O 1
ATOM 755 N N . MET A 1 100 ? 12.789 15.523 2.586 1 98.25 100 MET A N 1
ATOM 756 C CA . MET A 1 100 ? 12.547 14.398 1.692 1 98.25 100 MET A CA 1
ATOM 757 C C . MET A 1 100 ? 11.648 14.805 0.528 1 98.25 100 MET A C 1
ATOM 759 O O . MET A 1 100 ? 10.68 15.547 0.714 1 98.25 100 MET A O 1
ATOM 763 N N . PRO A 1 101 ? 11.969 14.266 -0.678 1 96.94 101 PRO A N 1
ATOM 764 C CA . PRO A 1 101 ? 11.039 14.508 -1.784 1 96.94 101 PRO A CA 1
ATOM 765 C C . PRO A 1 101 ? 9.703 13.805 -1.592 1 96.94 101 PRO A C 1
ATOM 767 O O . PRO A 1 101 ? 9.656 12.578 -1.423 1 96.94 101 PRO A O 1
ATOM 770 N N . ILE A 1 102 ? 8.672 14.539 -1.582 1 96.75 102 ILE A N 1
ATOM 771 C CA . ILE A 1 102 ? 7.324 14.008 -1.456 1 96.75 102 ILE A CA 1
ATOM 772 C C . ILE A 1 102 ? 6.77 13.68 -2.84 1 96.75 102 ILE A C 1
ATOM 774 O O . ILE A 1 102 ? 6.812 14.508 -3.746 1 96.75 102 ILE A O 1
ATOM 778 N N . SER A 1 103 ? 6.352 12.438 -3.004 1 95.56 103 SER A N 1
ATOM 779 C CA . SER A 1 103 ? 5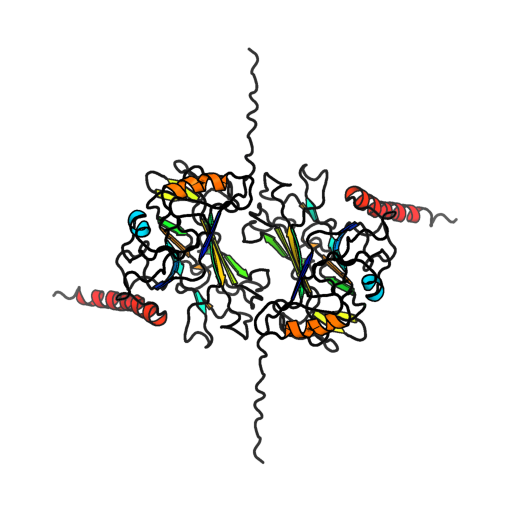.727 12.023 -4.254 1 95.56 103 SER A CA 1
ATOM 780 C C . SER A 1 103 ? 4.258 12.43 -4.301 1 95.56 103 SER A C 1
ATOM 782 O O . SER A 1 103 ? 3.754 12.844 -5.344 1 95.56 103 SER A O 1
ATOM 784 N N . ARG A 1 104 ? 3.658 12.234 -3.127 1 95.88 104 ARG A N 1
ATOM 785 C CA . ARG A 1 104 ? 2.25 12.609 -3.053 1 95.88 104 ARG A CA 1
ATOM 786 C C . ARG A 1 104 ? 1.786 12.711 -1.604 1 95.88 104 ARG A C 1
ATOM 788 O O . ARG A 1 104 ? 2.102 11.852 -0.783 1 95.88 104 ARG A O 1
ATOM 795 N N . PHE A 1 105 ? 1.118 13.766 -1.313 1 98.12 105 PHE A N 1
ATOM 796 C CA . PHE A 1 105 ? 0.31 13.906 -0.107 1 98.12 105 PHE A CA 1
ATOM 797 C C . PHE A 1 105 ? -1.166 13.68 -0.417 1 98.12 105 PHE A C 1
ATOM 799 O O . PHE A 1 105 ? -1.733 14.352 -1.28 1 98.12 105 PHE A O 1
ATOM 806 N N . SER A 1 106 ? -1.771 12.742 0.263 1 97.44 106 SER A N 1
ATOM 807 C CA . SER A 1 106 ? -3.193 12.477 0.09 1 97.44 106 SER A CA 1
ATOM 808 C C . SER A 1 106 ? -3.953 12.648 1.402 1 97.44 106 SER A C 1
ATOM 810 O O . SER A 1 106 ? -3.602 12.031 2.412 1 97.44 106 SER A O 1
ATOM 812 N N . ALA A 1 107 ? -4.949 13.469 1.365 1 97.94 107 ALA A N 1
ATOM 813 C CA . ALA A 1 107 ? -5.945 13.539 2.43 1 97.94 107 ALA A CA 1
ATOM 814 C C . ALA A 1 107 ? -7.164 12.68 2.098 1 97.94 107 ALA A C 1
ATOM 816 O O . ALA A 1 107 ? -7.941 13.016 1.205 1 97.94 107 ALA A O 1
ATOM 817 N N . TYR A 1 108 ? -7.254 11.602 2.797 1 95.31 108 TYR A N 1
ATOM 818 C CA . TYR A 1 108 ? -8.453 10.781 2.68 1 95.31 108 TYR A CA 1
ATOM 819 C C . TYR A 1 108 ? -9.508 11.211 3.688 1 95.31 108 TYR A C 1
ATOM 821 O O . TYR A 1 108 ? -9.188 11.539 4.832 1 95.31 108 TYR A O 1
ATOM 829 N N . TYR A 1 109 ? -10.703 11.172 3.26 1 96 109 TYR A N 1
ATOM 830 C CA . TYR A 1 109 ? -11.836 11.406 4.152 1 96 109 TYR A CA 1
ATOM 831 C C . TYR A 1 109 ? -12.781 10.211 4.172 1 96 109 TYR A C 1
ATOM 833 O O . TYR A 1 109 ? -13.414 9.898 3.164 1 96 109 TYR A O 1
ATOM 841 N N . ASN A 1 110 ? -12.75 9.547 5.348 1 91.56 110 ASN A N 1
ATOM 842 C CA . ASN A 1 110 ? -13.703 8.508 5.703 1 91.56 110 ASN A CA 1
ATOM 843 C C . ASN A 1 110 ? -13.32 7.164 5.098 1 91.56 110 ASN A C 1
ATOM 845 O O . ASN A 1 110 ? -14.18 6.309 4.879 1 91.56 110 ASN A O 1
ATOM 849 N N . LEU A 1 111 ? -12.148 7.004 4.797 1 84.62 111 LEU A N 1
ATOM 850 C CA . LEU A 1 111 ? -11.727 5.703 4.285 1 84.62 111 LEU A CA 1
ATOM 851 C C . LEU A 1 111 ? -11.836 4.633 5.367 1 84.62 111 LEU A C 1
ATOM 853 O O . LEU A 1 111 ? -11.133 4.699 6.383 1 84.62 111 LEU A O 1
ATOM 857 N N . GLY A 1 112 ? -12.688 3.697 5.172 1 79.69 112 GLY A N 1
ATOM 858 C CA . GLY A 1 112 ? -12.82 2.572 6.082 1 79.69 112 GLY A CA 1
ATOM 859 C C . GLY A 1 112 ? -13.664 2.889 7.301 1 79.69 112 GLY A C 1
ATOM 860 O O . GLY A 1 112 ? -13.5 2.268 8.352 1 79.69 112 GLY A O 1
ATOM 861 N N . GLU A 1 113 ? -14.453 3.895 7.262 1 85.75 113 GLU A N 1
ATOM 862 C CA . GLU A 1 113 ? -15.273 4.305 8.398 1 85.75 113 GLU A CA 1
ATOM 863 C C . GLU A 1 113 ? -16.75 4.332 8.023 1 85.75 113 GLU A C 1
ATOM 865 O O . GLU A 1 113 ? -17.109 4.391 6.844 1 85.75 113 GLU A O 1
ATOM 870 N N . THR A 1 114 ? -17.609 4.316 9.07 1 86.88 114 THR A N 1
ATOM 871 C CA . THR A 1 114 ? -19.047 4.445 8.875 1 86.88 114 THR A CA 1
ATOM 872 C C . THR A 1 114 ? -19.391 5.84 8.367 1 86.88 114 THR A C 1
ATOM 874 O O . THR A 1 114 ? -18.609 6.781 8.531 1 86.88 114 THR A O 1
ATOM 877 N N . PRO A 1 115 ? -20.578 5.949 7.793 1 90.5 115 PRO A N 1
ATOM 878 C CA . PRO A 1 115 ? -20.969 7.254 7.254 1 90.5 115 PRO A CA 1
ATOM 879 C C . PRO A 1 115 ? -20.938 8.359 8.305 1 90.5 115 PRO A C 1
ATOM 881 O O . PRO A 1 115 ? -21.312 8.125 9.461 1 90.5 115 PRO A O 1
ATOM 884 N N . ALA A 1 116 ? -20.516 9.508 7.902 1 95.5 116 ALA A N 1
ATOM 885 C CA . ALA A 1 116 ? -20.453 10.68 8.781 1 95.5 116 ALA A CA 1
ATOM 886 C C . ALA A 1 116 ? -21.859 11.227 9.055 1 95.5 116 ALA A C 1
ATOM 888 O O . ALA A 1 116 ? -22.719 11.203 8.18 1 95.5 116 ALA A O 1
ATOM 889 N N . GLU A 1 117 ? -22.062 11.766 10.211 1 96.75 117 GLU A N 1
ATOM 890 C CA . GLU A 1 117 ? -23.344 12.359 10.609 1 96.75 117 GLU A CA 1
ATOM 891 C C . GLU A 1 117 ? -23.375 13.852 10.305 1 96.75 117 GLU A C 1
ATOM 893 O O . GLU A 1 117 ? -24.438 14.414 10.039 1 96.75 117 GLU A O 1
ATOM 898 N N . VAL A 1 118 ? -22.25 14.492 10.438 1 98.38 118 VAL A N 1
ATOM 899 C CA . VAL A 1 118 ? -22.203 15.938 10.242 1 98.38 118 VAL A CA 1
ATOM 900 C C . VAL A 1 118 ? -21.016 16.281 9.344 1 98.38 118 VAL A C 1
ATOM 902 O O . VAL A 1 118 ? -20.078 15.492 9.203 1 98.38 118 VAL A O 1
ATOM 905 N N . ALA A 1 119 ? -21.078 17.469 8.711 1 98.5 119 ALA A N 1
ATOM 906 C CA . ALA A 1 119 ? -19.953 17.984 7.949 1 98.5 119 ALA A CA 1
ATOM 907 C C . ALA A 1 119 ? -18.797 18.375 8.875 1 98.5 119 ALA A C 1
ATOM 909 O O . ALA A 1 119 ? -19.016 18.703 10.047 1 98.5 119 ALA A O 1
ATOM 910 N N . ILE A 1 120 ? -17.609 18.328 8.359 1 98.69 120 ILE A N 1
ATOM 911 C CA . ILE A 1 120 ? -16.5 18.906 9.117 1 98.69 120 ILE A CA 1
ATOM 912 C C . ILE A 1 120 ? -16.812 20.375 9.43 1 98.69 120 ILE A C 1
ATOM 914 O O . ILE A 1 120 ? -17.062 21.172 8.523 1 98.69 120 ILE A O 1
ATOM 918 N N . PRO A 1 121 ? -16.734 20.766 10.641 1 98.81 121 PRO A N 1
ATOM 919 C CA . PRO A 1 121 ? -17.172 22.125 11 1 98.81 121 PRO A CA 1
ATOM 920 C C . PRO A 1 121 ? -16.203 23.203 10.508 1 98.81 121 PRO A C 1
ATOM 922 O O . PRO A 1 121 ? -14.984 22.984 10.484 1 98.81 121 PRO A O 1
ATOM 925 N N . GLN A 1 122 ? -16.812 24.312 10.125 1 98.62 122 GLN A N 1
ATOM 926 C CA . GLN A 1 122 ? -15.969 25.484 9.922 1 98.62 122 GLN A CA 1
ATOM 927 C C . GLN A 1 122 ? -15.172 25.828 11.18 1 98.62 122 GLN A C 1
ATOM 929 O O . GLN A 1 122 ? -15.656 25.625 12.297 1 98.62 122 GLN A O 1
ATOM 934 N N . ASN A 1 123 ? -13.961 26.25 11 1 98.81 123 ASN A N 1
ATOM 935 C CA . ASN A 1 123 ? -13.031 26.703 12.031 1 98.81 123 ASN A CA 1
ATOM 936 C C . ASN A 1 123 ? -12.469 25.531 12.828 1 98.81 123 ASN A C 1
ATOM 938 O O . ASN A 1 123 ? -11.742 25.734 13.805 1 98.81 123 ASN A O 1
ATOM 942 N N . LEU A 1 124 ? -12.742 24.344 12.461 1 98.88 124 LEU A N 1
ATOM 943 C CA . LEU A 1 124 ? -12.211 23.172 13.164 1 98.88 124 LEU A CA 1
ATOM 944 C C . LEU A 1 124 ? -10.695 23.109 13.016 1 98.88 124 LEU A C 1
ATOM 946 O O . LEU A 1 124 ? -10.156 23.266 11.914 1 98.88 124 LEU A O 1
ATOM 950 N N . GLN A 1 125 ? -10.008 22.938 14.133 1 98.81 125 GLN A N 1
ATOM 951 C CA . GLN A 1 125 ? -8.578 22.656 14.211 1 98.81 125 GLN A CA 1
ATOM 952 C C . GLN A 1 125 ? -8.328 21.281 14.82 1 98.81 125 GLN A C 1
ATOM 954 O O . GLN A 1 125 ? -8.969 20.906 15.805 1 98.81 125 GLN A O 1
ATOM 959 N N . MET A 1 126 ? -7.453 20.484 14.195 1 98.75 126 MET A N 1
ATOM 960 C CA . MET A 1 126 ? -7.141 19.172 14.734 1 98.75 126 MET A CA 1
ATOM 961 C C . MET A 1 126 ? -5.637 18.906 14.711 1 98.75 126 MET A C 1
ATOM 963 O O . MET A 1 126 ? -4.926 19.438 13.852 1 98.75 126 MET A O 1
ATOM 967 N N . VAL A 1 127 ? -5.188 18.141 15.664 1 98.5 127 VAL A N 1
ATOM 968 C CA . VAL A 1 127 ? -3.859 17.547 15.711 1 98.5 127 VAL A CA 1
ATOM 969 C C . VAL A 1 127 ? -3.98 16.031 15.922 1 98.5 127 VAL A C 1
ATOM 971 O O . VAL A 1 127 ? -4.723 15.586 16.797 1 98.5 127 VAL A O 1
ATOM 974 N N . ALA A 1 128 ? -3.414 15.281 15.086 1 98.62 128 ALA A N 1
ATOM 975 C CA . ALA A 1 128 ? -3.27 13.836 15.273 1 98.62 128 ALA A CA 1
ATOM 976 C C . ALA A 1 128 ? -1.819 13.469 15.57 1 98.62 128 ALA A C 1
ATOM 978 O O . ALA A 1 128 ? -0.898 14 14.953 1 98.62 128 ALA A O 1
ATOM 979 N N . GLY A 1 129 ? -1.601 12.484 16.469 1 98.31 129 GLY A N 1
ATOM 980 C CA . GLY A 1 129 ? -0.256 12.141 16.891 1 98.31 129 GLY A CA 1
ATOM 981 C C . GLY A 1 129 ? 0.256 13.031 18.016 1 98.31 129 GLY A C 1
ATOM 982 O O . GLY A 1 129 ? -0.524 13.727 18.672 1 98.31 129 GLY A O 1
ATOM 983 N N . ASP A 1 130 ? 1.555 12.914 18.312 1 98.31 130 ASP A N 1
ATOM 984 C CA . ASP A 1 130 ? 2.168 13.648 19.406 1 98.31 130 ASP A CA 1
ATOM 985 C C . ASP A 1 130 ? 3.623 13.992 19.109 1 98.31 130 ASP A C 1
ATOM 987 O O . ASP A 1 130 ? 4.484 13.109 19.078 1 98.31 130 ASP A O 1
ATOM 991 N N . ALA A 1 131 ? 3.846 15.281 19.016 1 98.31 131 ALA A N 1
ATOM 992 C CA . ALA A 1 131 ? 5.164 15.773 18.625 1 98.31 131 ALA A CA 1
ATOM 993 C C . ALA A 1 131 ? 6.211 15.422 19.688 1 98.31 131 ALA A C 1
ATOM 995 O O . ALA A 1 131 ? 7.414 15.453 19.406 1 98.31 131 ALA A O 1
ATOM 996 N N . THR A 1 132 ? 5.785 15.07 20.844 1 97.5 132 THR A N 1
ATOM 997 C CA . THR A 1 132 ? 6.73 14.867 21.938 1 97.5 132 THR A CA 1
ATOM 998 C C . THR A 1 132 ? 7 13.375 22.156 1 97.5 132 THR A C 1
ATOM 1000 O O . THR A 1 132 ? 7.812 13 23 1 97.5 132 THR A O 1
ATOM 1003 N N . ALA A 1 133 ? 6.297 12.5 21.453 1 97.94 133 ALA A N 1
ATOM 1004 C CA . ALA A 1 133 ? 6.504 11.062 21.594 1 97.94 133 ALA A CA 1
ATOM 1005 C C . ALA A 1 133 ? 7.867 10.641 21.047 1 97.94 133 ALA A C 1
ATOM 1007 O O . ALA A 1 133 ? 8.133 10.773 19.859 1 97.94 133 ALA A O 1
ATOM 1008 N N . MET A 1 134 ? 8.727 10.039 21.969 1 97.75 134 MET A N 1
ATOM 1009 C CA . MET A 1 134 ? 10.078 9.672 21.547 1 97.75 134 MET A CA 1
ATOM 1010 C C . MET A 1 134 ? 10.25 8.156 21.531 1 97.75 134 MET A C 1
ATOM 1012 O O . MET A 1 134 ? 11.305 7.645 21.156 1 97.75 134 MET A O 1
ATOM 1016 N N . THR A 1 135 ? 9.18 7.48 21.953 1 96.75 135 THR A N 1
ATOM 1017 C CA . THR A 1 135 ? 9.164 6.023 21.953 1 96.75 135 THR A CA 1
ATOM 1018 C C . THR A 1 135 ? 7.852 5.5 21.359 1 96.75 135 THR A C 1
ATOM 1020 O O . THR A 1 135 ? 6.871 6.242 21.266 1 96.75 135 THR A O 1
ATOM 1023 N N . GLU A 1 136 ? 7.906 4.266 21.016 1 94.62 136 GLU A N 1
ATOM 1024 C CA . GLU A 1 136 ? 6.703 3.646 20.469 1 94.62 136 GLU A CA 1
ATOM 1025 C C . GLU A 1 136 ? 5.551 3.699 21.453 1 94.62 136 GLU A C 1
ATOM 1027 O O . GLU A 1 136 ? 4.41 3.992 21.094 1 94.62 136 GLU A O 1
ATOM 1032 N N . SER A 1 137 ? 5.824 3.43 22.719 1 94.69 137 SER A N 1
ATOM 1033 C CA . SER A 1 137 ? 4.789 3.34 23.734 1 94.69 137 SER A CA 1
ATOM 1034 C C . SER A 1 137 ? 4.18 4.707 24.031 1 94.69 137 SER A C 1
ATOM 1036 O O . SER A 1 137 ? 3.078 4.801 24.578 1 94.69 137 SER A O 1
ATOM 1038 N N . ALA A 1 138 ? 4.891 5.773 23.625 1 96.56 138 ALA A N 1
ATOM 1039 C CA . ALA A 1 138 ? 4.418 7.125 23.906 1 96.56 138 ALA A CA 1
ATOM 1040 C C . ALA A 1 138 ? 3.473 7.617 22.812 1 96.56 138 ALA A C 1
ATOM 1042 O O . ALA A 1 138 ? 2.791 8.633 22.984 1 96.56 138 ALA A O 1
ATOM 1043 N N . MET A 1 139 ? 3.371 6.887 21.75 1 95.62 139 MET A N 1
ATOM 1044 C CA . MET A 1 139 ? 2.523 7.293 20.625 1 95.62 139 MET A CA 1
ATOM 1045 C C . MET A 1 139 ? 1.048 7.133 20.984 1 95.62 139 MET A C 1
ATOM 1047 O O . MET A 1 139 ? 0.642 6.105 21.516 1 95.62 139 MET A O 1
ATOM 1051 N N . PRO A 1 140 ? 0.265 8.156 20.688 1 95.31 140 PRO A N 1
ATOM 1052 C CA . PRO A 1 140 ? -1.176 7.926 20.812 1 95.31 140 PRO A CA 1
ATOM 1053 C C . PRO A 1 140 ? -1.663 6.777 19.922 1 95.31 140 PRO A C 1
ATOM 1055 O O . PRO A 1 140 ? -1.519 6.828 18.703 1 95.31 140 PRO A O 1
ATOM 1058 N N . ALA A 1 141 ? -2.305 5.801 20.516 1 90.25 141 ALA A N 1
ATOM 1059 C CA . ALA A 1 141 ? -2.688 4.578 19.812 1 90.25 141 ALA A CA 1
ATOM 1060 C C . ALA A 1 141 ? -3.744 4.859 18.75 1 90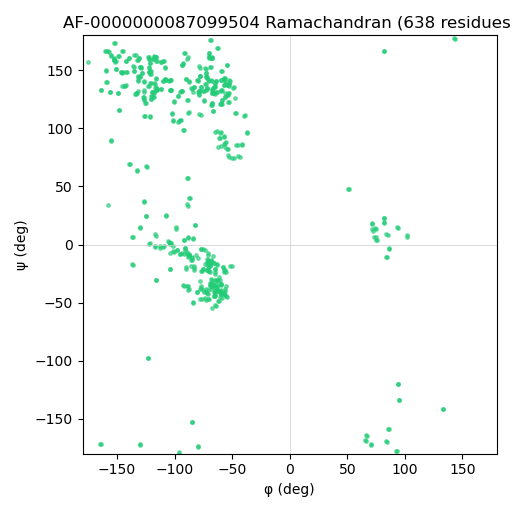.25 141 ALA A C 1
ATOM 1062 O O . ALA A 1 141 ? -3.723 4.266 17.672 1 90.25 141 ALA A O 1
ATOM 1063 N N . ASP A 1 142 ? -4.629 5.812 19.016 1 91.12 142 ASP A N 1
ATOM 1064 C CA . ASP A 1 142 ? -5.781 6.043 18.141 1 91.12 142 ASP A CA 1
ATOM 1065 C C . ASP A 1 142 ? -5.355 6.68 16.828 1 91.12 142 ASP A C 1
ATOM 1067 O O . ASP A 1 142 ? -6.047 6.547 15.812 1 91.12 142 ASP A O 1
ATOM 1071 N N . ALA A 1 143 ? -4.211 7.309 16.828 1 94.94 143 ALA A N 1
ATOM 1072 C CA . ALA A 1 143 ? -3.742 7.953 15.602 1 94.94 143 ALA A CA 1
ATOM 1073 C C . ALA A 1 143 ? -3.219 6.922 14.609 1 94.94 143 ALA A C 1
ATOM 1075 O O . ALA A 1 143 ? -3.037 7.227 13.43 1 94.94 143 ALA A O 1
ATOM 1076 N N . GLN A 1 144 ? -2.873 5.777 15.102 1 90.75 144 GLN A N 1
ATOM 1077 C CA . GLN A 1 144 ? -2.467 4.648 14.273 1 90.75 144 GLN A CA 1
ATOM 1078 C C . GLN A 1 144 ? -1.387 5.059 13.273 1 90.75 144 GLN A C 1
ATOM 1080 O O . GLN A 1 144 ? -1.48 4.746 12.086 1 90.75 144 GLN A O 1
ATOM 1085 N N . VAL A 1 145 ? -0.408 5.738 13.781 1 94.94 145 VAL A N 1
ATOM 1086 C CA . VAL A 1 145 ? 0.703 6.176 12.945 1 94.94 145 VAL A CA 1
ATOM 1087 C C . VAL A 1 145 ? 1.468 4.961 12.422 1 94.94 145 VAL A C 1
ATOM 1089 O O . VAL A 1 145 ? 1.718 4.012 13.164 1 94.94 145 VAL A O 1
ATOM 1092 N N . SER A 1 146 ? 1.806 5.016 11.125 1 93.12 146 SER A N 1
ATOM 1093 C CA . SER A 1 146 ? 2.617 3.928 10.586 1 93.12 146 SER A CA 1
ATOM 1094 C C . SER A 1 146 ? 3.562 4.43 9.5 1 93.12 146 SER A C 1
ATOM 1096 O O . SER A 1 146 ? 3.275 5.422 8.828 1 93.12 146 SER A O 1
ATOM 1098 N N . TRP A 1 147 ? 4.699 3.807 9.398 1 95.94 147 TRP A N 1
ATOM 1099 C CA . TRP A 1 147 ? 5.707 3.982 8.359 1 95.94 147 TRP A CA 1
ATOM 1100 C C . TRP A 1 147 ? 6.047 2.65 7.703 1 95.94 147 TRP A C 1
ATOM 1102 O O . TRP A 1 147 ? 6.43 1.695 8.383 1 95.94 147 TRP A O 1
ATOM 1112 N N . ALA A 1 148 ? 5.855 2.592 6.434 1 93 148 ALA A N 1
ATOM 1113 C CA . ALA A 1 148 ? 6.105 1.354 5.699 1 93 148 ALA A CA 1
ATOM 1114 C C . ALA A 1 148 ? 6.461 1.641 4.242 1 93 148 ALA A C 1
ATOM 1116 O O . ALA A 1 148 ? 6.242 2.75 3.75 1 93 148 ALA A O 1
ATOM 1117 N N . CYS A 1 149 ? 7.098 0.671 3.602 1 91.19 149 CYS A N 1
ATOM 1118 C CA . CYS A 1 149 ? 7.305 0.789 2.162 1 91.19 149 CYS A CA 1
ATOM 1119 C C . CYS A 1 149 ? 6.035 0.444 1.397 1 91.19 149 CYS A C 1
ATOM 1121 O O . CYS A 1 149 ? 5.398 -0.577 1.669 1 91.19 149 CYS A O 1
ATOM 1123 N N . GLU A 1 150 ? 5.758 1.386 0.455 1 89.06 150 GLU A N 1
ATOM 1124 C CA . GLU A 1 150 ? 4.641 1.115 -0.445 1 89.06 150 GLU A CA 1
ATOM 1125 C C . GLU A 1 150 ? 4.871 -0.164 -1.243 1 89.06 150 GLU A C 1
ATOM 1127 O O . GLU A 1 150 ? 5.965 -0.385 -1.768 1 89.06 150 GLU A O 1
ATOM 1132 N N . ASN A 1 151 ? 3.936 -1.085 -1.35 1 79.44 151 ASN A N 1
ATOM 1133 C CA . ASN A 1 151 ? 4.008 -2.346 -2.078 1 79.44 151 ASN A CA 1
ATOM 1134 C C . ASN A 1 151 ? 4.863 -3.373 -1.341 1 79.44 151 ASN A C 1
ATOM 1136 O O . ASN A 1 151 ? 5.375 -4.312 -1.95 1 79.44 151 ASN A O 1
ATOM 1140 N N . GLY A 1 152 ? 5.148 -3.08 -0.097 1 78.12 152 GLY A N 1
ATOM 1141 C CA . GLY A 1 152 ? 5.844 -4.047 0.74 1 78.12 152 GLY A CA 1
ATOM 1142 C C . GLY A 1 152 ? 7.352 -3.869 0.73 1 78.12 152 GLY A C 1
ATOM 1143 O O . GLY A 1 152 ? 7.867 -2.91 0.152 1 78.12 152 GLY A O 1
ATOM 1144 N N . GLY A 1 153 ? 8.039 -4.82 1.478 1 79.38 153 GLY A N 1
ATOM 1145 C CA . GLY A 1 153 ? 9.461 -4.664 1.721 1 79.38 153 GLY A CA 1
ATOM 1146 C C . GLY A 1 153 ? 9.773 -3.795 2.926 1 79.38 153 GLY A C 1
ATOM 1147 O O . GLY A 1 153 ? 9.008 -3.771 3.893 1 79.38 153 GLY A O 1
ATOM 1148 N N . GLY A 1 154 ? 10.938 -3.268 2.977 1 85.88 154 GLY A N 1
ATOM 1149 C CA . GLY A 1 154 ? 11.344 -2.338 4.016 1 85.88 154 GLY A CA 1
ATOM 1150 C C . GLY A 1 154 ? 11.828 -3.029 5.277 1 85.88 154 GLY A C 1
ATOM 1151 O O . GLY A 1 154 ? 12.383 -2.387 6.168 1 85.88 154 GLY A O 1
ATOM 1152 N N . GLY A 1 155 ? 11.594 -4.355 5.316 1 79.12 155 GLY A N 1
ATOM 1153 C CA . GLY A 1 155 ? 12.031 -5.07 6.504 1 79.12 155 GLY A CA 1
ATOM 1154 C C . GLY A 1 155 ? 11.289 -4.656 7.762 1 79.12 155 GLY A C 1
ATOM 1155 O O . GLY A 1 155 ? 10.195 -4.082 7.684 1 79.12 155 GLY A O 1
ATOM 1156 N N . SER A 1 156 ? 11.836 -5.109 8.906 1 83 156 SER A N 1
ATOM 1157 C CA . SER A 1 156 ? 11.297 -4.676 10.188 1 83 156 SER A CA 1
ATOM 1158 C C . SER A 1 156 ? 11.609 -3.207 10.453 1 83 156 SER A C 1
ATOM 1160 O O . SER A 1 156 ? 12.438 -2.609 9.766 1 83 156 SER A O 1
ATOM 1162 N N . LEU A 1 157 ? 10.938 -2.652 11.383 1 91.12 157 LEU A N 1
ATOM 1163 C CA . LEU A 1 157 ? 11.242 -1.272 11.742 1 91.12 157 LEU A CA 1
ATOM 1164 C C . LEU A 1 157 ? 12.578 -1.187 12.477 1 91.12 157 LEU A C 1
ATOM 1166 O O . LEU A 1 157 ? 12.922 -2.08 13.258 1 91.12 157 LEU A O 1
ATOM 1170 N N . ASP A 1 158 ? 13.352 -0.131 12.258 1 95.75 158 ASP A N 1
ATOM 1171 C CA . ASP A 1 158 ? 14.594 0.108 12.977 1 95.75 158 ASP A CA 1
ATOM 1172 C C . ASP A 1 158 ? 14.328 0.706 14.359 1 95.75 158 ASP A C 1
ATOM 1174 O O . ASP A 1 158 ? 13.172 0.796 14.789 1 95.75 158 ASP A O 1
ATOM 1178 N N . ALA A 1 159 ? 15.352 1.089 15.07 1 95.75 159 ALA A N 1
ATOM 1179 C CA . ALA A 1 159 ? 15.242 1.558 16.453 1 95.75 159 ALA A CA 1
ATOM 1180 C C . ALA A 1 159 ? 14.523 2.902 16.516 1 95.75 159 ALA A C 1
ATOM 1182 O O . ALA A 1 159 ? 14.109 3.338 17.594 1 95.75 159 ALA A O 1
ATOM 1183 N N . ASN A 1 160 ? 14.352 3.619 15.383 1 97.44 160 ASN A N 1
ATOM 1184 C CA . ASN A 1 160 ? 13.688 4.918 15.344 1 97.44 160 ASN A CA 1
ATOM 1185 C C . ASN A 1 160 ? 12.273 4.805 14.773 1 97.44 160 ASN A C 1
ATOM 1187 O O . ASN A 1 160 ? 11.594 5.816 14.602 1 97.44 160 ASN A O 1
ATOM 1191 N N . GLY A 1 161 ? 11.852 3.613 14.422 1 97.25 161 GLY A N 1
ATOM 1192 C CA . GLY A 1 161 ? 10.469 3.385 14.023 1 97.25 161 GLY A CA 1
ATOM 1193 C C . GLY A 1 161 ? 10.266 3.467 12.523 1 97.25 161 GLY A C 1
ATOM 1194 O O . GLY A 1 161 ? 9.133 3.561 12.047 1 97.25 161 GLY A O 1
ATOM 1195 N N . PHE A 1 162 ? 11.398 3.439 11.711 1 97.88 162 PHE A N 1
ATOM 1196 C CA . PHE A 1 162 ? 11.32 3.465 10.258 1 97.88 162 PHE A CA 1
ATOM 1197 C C . PHE A 1 162 ? 11.711 2.115 9.664 1 97.88 162 PHE A C 1
ATOM 1199 O O . PHE A 1 162 ? 12.367 1.312 10.336 1 97.88 162 PHE A O 1
ATOM 1206 N N . PRO A 1 163 ? 11.25 1.851 8.406 1 94.19 163 PRO A N 1
ATOM 1207 C CA . PRO A 1 163 ? 11.727 0.63 7.75 1 94.19 163 PRO A CA 1
ATOM 1208 C C . PRO A 1 163 ? 13.25 0.517 7.742 1 94.19 163 PRO A C 1
ATOM 1210 O O . PRO A 1 163 ? 13.945 1.504 7.488 1 94.19 163 PRO A O 1
ATOM 1213 N N . SER A 1 164 ? 13.773 -0.731 8.008 1 93.56 164 SER A N 1
ATOM 1214 C CA . SER A 1 164 ? 15.203 -0.929 8.172 1 93.56 164 SER A CA 1
ATOM 1215 C C . SER A 1 164 ? 15.875 -1.287 6.852 1 93.56 164 SER A C 1
ATOM 1217 O O . SER A 1 164 ? 17.062 -1.59 6.812 1 93.56 164 SER A O 1
ATOM 1219 N N . SER A 1 165 ? 15.078 -1.271 5.785 1 88.69 165 SER A N 1
ATOM 1220 C CA . SER A 1 165 ? 15.648 -1.553 4.469 1 88.69 165 SER A CA 1
ATOM 1221 C C . SER A 1 165 ? 15.008 -0.681 3.393 1 88.69 165 SER A C 1
ATOM 1223 O O . SER A 1 165 ? 13.883 -0.207 3.557 1 88.69 165 SER A O 1
ATOM 1225 N N . THR A 1 166 ? 15.734 -0.547 2.328 1 89.06 166 THR A N 1
ATOM 1226 C CA . THR A 1 166 ? 15.367 0.31 1.206 1 89.06 166 THR A CA 1
ATOM 1227 C C . THR A 1 166 ? 14 -0.08 0.653 1 89.06 166 THR A C 1
ATOM 1229 O O . THR A 1 166 ? 13.695 -1.267 0.514 1 89.06 166 THR A O 1
ATOM 1232 N N . CYS A 1 167 ? 13.234 0.942 0.372 1 89.94 167 CYS A N 1
ATOM 1233 C CA . CYS A 1 167 ? 11.945 0.729 -0.28 1 89.94 167 CYS A CA 1
ATOM 1234 C C . CYS A 1 167 ? 12.117 0.6 -1.789 1 89.94 167 CYS A C 1
ATOM 1236 O O . CYS A 1 167 ? 12.789 1.418 -2.414 1 89.94 167 CYS A O 1
ATOM 1238 N N . GLY A 1 168 ? 11.477 -0.323 -2.346 1 83.69 168 GLY A N 1
ATOM 1239 C CA . GLY A 1 168 ? 11.547 -0.496 -3.789 1 83.69 168 GLY A CA 1
ATOM 1240 C C . GLY A 1 168 ? 10.898 0.643 -4.559 1 83.69 168 GLY A C 1
ATOM 1241 O O . GLY A 1 168 ? 11.312 0.952 -5.68 1 83.69 168 GLY A O 1
ATOM 1242 N N . THR A 1 169 ? 9.82 1.195 -4.031 1 88.38 169 THR A N 1
ATOM 1243 C CA . THR A 1 169 ? 9.164 2.355 -4.625 1 88.38 169 THR A CA 1
ATOM 1244 C C . THR A 1 169 ? 9.078 3.5 -3.617 1 88.38 169 THR A C 1
ATOM 1246 O O . THR A 1 169 ? 10.07 4.18 -3.355 1 88.38 169 THR A O 1
ATOM 1249 N N . HIS A 1 170 ? 7.883 3.635 -2.949 1 93.31 170 HIS A N 1
ATOM 1250 C CA . HIS A 1 170 ? 7.727 4.777 -2.057 1 93.31 170 HIS A CA 1
ATOM 1251 C C . HIS A 1 170 ? 7.773 4.348 -0.595 1 93.31 170 HIS A C 1
ATOM 1253 O O . HIS A 1 170 ? 7.297 3.266 -0.247 1 93.31 170 HIS A O 1
ATOM 1259 N N . LEU A 1 171 ? 8.406 5.184 0.224 1 95.88 171 LEU A N 1
ATOM 1260 C CA . LEU A 1 171 ? 8.133 5.188 1.657 1 95.88 171 LEU A CA 1
ATOM 1261 C C . LEU A 1 171 ? 6.797 5.855 1.953 1 95.88 171 LEU A C 1
ATOM 1263 O O . LEU A 1 171 ? 6.48 6.898 1.381 1 95.88 171 LEU A O 1
ATOM 1267 N N . GLN A 1 172 ? 5.988 5.191 2.775 1 96.62 172 GLN A N 1
ATOM 1268 C CA . GLN A 1 172 ? 4.652 5.719 3.027 1 96.62 172 GLN A CA 1
ATOM 1269 C C . GLN A 1 172 ? 4.426 5.957 4.516 1 96.62 172 GLN A C 1
ATOM 1271 O O . GLN A 1 172 ? 4.801 5.129 5.348 1 96.62 172 GLN A O 1
ATOM 1276 N N . GLN A 1 173 ? 3.838 7.094 4.809 1 97.56 173 GLN A N 1
ATOM 1277 C CA . GLN A 1 173 ? 3.359 7.441 6.141 1 97.56 173 GLN A CA 1
ATOM 1278 C C . GLN A 1 173 ? 1.835 7.504 6.184 1 97.56 173 GLN A C 1
ATOM 1280 O O . GLN A 1 173 ? 1.209 8.07 5.285 1 97.56 173 GLN A O 1
ATOM 1285 N N . LEU A 1 174 ? 1.239 6.887 7.23 1 96.12 174 LEU A N 1
ATOM 1286 C CA . LEU A 1 174 ? -0.194 7.008 7.469 1 96.12 174 LEU A CA 1
ATOM 1287 C C . LEU A 1 174 ? -0.466 7.605 8.844 1 96.12 174 LEU A C 1
ATOM 1289 O O . LEU A 1 174 ? 0.287 7.367 9.789 1 96.12 174 LEU A O 1
ATOM 1293 N N . LEU A 1 175 ? -1.524 8.352 8.938 1 96.19 175 LEU A N 1
ATOM 1294 C CA . LEU A 1 175 ? -1.947 8.953 10.195 1 96.19 175 LEU A CA 1
ATOM 1295 C C . LEU A 1 175 ? -3.443 9.258 10.18 1 96.19 175 LEU A C 1
ATOM 1297 O O . LEU A 1 175 ? -3.939 9.906 9.258 1 96.19 175 LEU A O 1
ATOM 1301 N N . TYR A 1 176 ? -4.16 8.828 11.281 1 95.62 176 TYR A N 1
ATOM 1302 C CA . TYR A 1 176 ? -5.602 9.031 11.383 1 95.62 176 TYR A CA 1
ATOM 1303 C C . TYR A 1 176 ? -5.922 10.172 12.344 1 95.62 176 TYR A C 1
ATOM 1305 O O . TYR A 1 176 ? -5.398 10.219 13.461 1 95.62 176 TYR A O 1
ATOM 1313 N N . PHE A 1 177 ? -6.781 11.016 11.898 1 98.38 177 PHE A N 1
ATOM 1314 C CA . PHE A 1 177 ? -7.277 12.086 12.742 1 98.38 177 PHE A CA 1
ATOM 1315 C C . PHE A 1 177 ? -8.539 11.656 13.484 1 98.38 177 PHE A C 1
ATOM 1317 O O . PHE A 1 177 ? -9.164 10.656 13.125 1 98.38 177 PHE A O 1
ATOM 1324 N N . PRO A 1 178 ? -8.906 12.453 14.539 1 98 178 PRO A N 1
ATOM 1325 C CA . PRO A 1 178 ? -10.203 12.219 15.172 1 98 178 PRO A CA 1
ATOM 1326 C C . PRO A 1 178 ? -11.367 12.32 14.188 1 98 178 PRO A C 1
ATOM 1328 O O . PRO A 1 178 ? -11.344 13.148 13.281 1 98 178 PRO A O 1
ATOM 1331 N N . GLN A 1 179 ? -12.367 11.414 14.422 1 97.62 179 GLN A N 1
ATOM 1332 C CA . GLN A 1 179 ? -13.508 11.43 13.523 1 97.62 179 GLN A CA 1
ATOM 1333 C C . GLN A 1 179 ? -14.789 11.797 14.266 1 97.62 179 GLN A C 1
ATOM 1335 O O . GLN A 1 179 ? -15.891 11.688 13.711 1 97.62 179 GLN A O 1
ATOM 1340 N N . CYS A 1 180 ? -14.688 12.227 15.555 1 98.69 180 CYS A N 1
ATOM 1341 C CA . CYS A 1 180 ? -15.82 12.711 16.344 1 98.69 180 CYS A CA 1
ATOM 1342 C C . CYS A 1 180 ? -15.633 14.18 16.719 1 98.69 180 CYS A C 1
ATOM 1344 O O . CYS A 1 180 ? -14.516 14.609 17.031 1 98.69 180 CYS A O 1
ATOM 1346 N N . VAL A 1 181 ? -16.734 14.93 16.703 1 98.88 181 VAL A N 1
ATOM 1347 C CA . VAL A 1 181 ? -16.641 16.344 17.016 1 98.88 181 VAL A CA 1
ATOM 1348 C C . VAL A 1 181 ? -17.875 16.797 17.781 1 98.88 181 VAL A C 1
ATOM 1350 O O . VAL A 1 181 ? -18.984 16.344 17.5 1 98.88 181 VAL A O 1
ATOM 1353 N N . ASN A 1 182 ? -17.672 17.578 18.797 1 98.75 182 ASN A N 1
ATOM 1354 C CA . ASN A 1 182 ? -18.734 18.406 19.328 1 98.75 182 ASN A CA 1
ATOM 1355 C C . ASN A 1 182 ? -18.953 19.656 18.484 1 98.75 182 ASN A C 1
ATOM 1357 O O . ASN A 1 182 ? -18.094 20.547 18.438 1 98.75 182 ASN A O 1
ATOM 1361 N N . VAL A 1 183 ? -20.031 19.766 17.844 1 98 183 VAL A N 1
ATOM 1362 C CA . VAL A 1 183 ? -20.234 20.781 16.812 1 98 183 VAL A CA 1
ATOM 1363 C C . VAL A 1 183 ? -20.328 22.172 17.453 1 98 183 VAL A C 1
ATOM 1365 O O . VAL A 1 183 ? -20.156 23.188 16.781 1 98 183 VAL A O 1
ATOM 1368 N N . ASP A 1 184 ? -20.594 22.203 18.781 1 97.75 184 ASP A N 1
ATOM 1369 C CA . ASP A 1 184 ? -20.734 23.469 19.484 1 97.75 184 ASP A CA 1
ATOM 1370 C C . ASP A 1 184 ? -19.375 23.969 20 1 97.75 184 ASP A C 1
ATOM 1372 O O . ASP A 1 184 ? -19.062 25.156 19.891 1 97.75 184 ASP A O 1
ATOM 1376 N N . THR A 1 185 ? -18.578 23.016 20.469 1 98.19 185 THR A N 1
ATOM 1377 C CA . THR A 1 185 ? -17.328 23.422 21.125 1 98.19 185 THR A CA 1
ATOM 1378 C C . THR A 1 185 ? -16.141 23.188 20.188 1 98.19 185 THR A C 1
ATOM 1380 O O . THR A 1 185 ? -15.047 23.703 20.438 1 98.19 185 THR A O 1
ATOM 1383 N N . LEU A 1 186 ? -16.25 22.344 19.188 1 98.62 186 LEU A N 1
ATOM 1384 C CA . LEU A 1 186 ? -15.258 21.953 18.203 1 98.62 186 LEU A CA 1
ATOM 1385 C C . LEU A 1 186 ? -14.195 21.047 18.844 1 98.62 186 LEU A C 1
ATOM 1387 O O . LEU A 1 186 ? -13.141 20.828 18.25 1 98.62 186 LEU A O 1
ATOM 1391 N N . GLU A 1 187 ? -14.516 20.609 20.078 1 98.38 187 GLU A N 1
ATOM 1392 C CA . GLU A 1 187 ? -13.688 19.547 20.641 1 98.38 187 GLU A CA 1
ATOM 1393 C C . GLU A 1 187 ? -13.805 18.266 19.828 1 98.38 187 GLU A C 1
ATOM 1395 O O . GLU A 1 187 ? -14.891 17.906 19.359 1 98.38 187 GLU A O 1
ATOM 1400 N N . THR A 1 188 ? -12.656 17.578 19.656 1 98.69 188 THR A N 1
ATOM 1401 C CA . THR A 1 188 ? -12.68 16.375 18.828 1 98.69 188 THR A CA 1
ATOM 1402 C C . THR A 1 188 ? -12.281 15.141 19.641 1 98.69 188 THR A C 1
ATOM 1404 O O . THR A 1 188 ? -11.758 15.266 20.75 1 98.69 188 THR A O 1
ATOM 1407 N N . GLY A 1 189 ? -12.641 13.984 19.156 1 98.19 189 GLY A N 1
ATOM 1408 C CA . GLY A 1 189 ? -12.312 12.695 19.734 1 98.19 189 GLY A CA 1
ATOM 1409 C C . GLY A 1 189 ? -12.375 11.555 18.734 1 98.19 189 GLY A C 1
ATOM 1410 O O . GLY A 1 189 ? -12.828 11.734 17.609 1 98.19 189 GLY A O 1
ATOM 1411 N N . TYR A 1 190 ? -11.82 10.484 19.188 1 96.69 190 TYR A N 1
ATOM 1412 C CA . TYR A 1 190 ? -11.859 9.273 18.375 1 96.69 190 TYR A CA 1
ATOM 1413 C C . TYR A 1 190 ? -13.055 8.398 18.75 1 96.69 190 TYR A C 1
ATOM 1415 O O . TYR A 1 190 ? -13.547 8.469 19.875 1 96.69 190 TYR A O 1
ATOM 1423 N N . LYS A 1 191 ? -13.484 7.613 17.797 1 94.12 191 LYS A N 1
ATOM 1424 C CA . LYS A 1 191 ? -14.414 6.531 18.109 1 94.12 191 LYS A CA 1
ATOM 1425 C C . LYS A 1 191 ? -13.742 5.457 18.969 1 94.12 191 LYS A C 1
ATOM 1427 O O . LYS A 1 191 ? -12.516 5.379 19.016 1 94.12 191 LYS A O 1
ATOM 1432 N N . THR A 1 192 ? -14.555 4.637 19.641 1 90.62 192 THR A N 1
ATOM 1433 C CA . THR A 1 192 ? -14.07 3.568 20.5 1 90.62 192 THR A CA 1
ATOM 1434 C C . THR A 1 192 ? -13.219 2.574 19.703 1 90.62 192 THR A C 1
ATOM 1436 O O . THR A 1 192 ? -12.312 1.949 20.266 1 90.62 192 THR A O 1
ATOM 1439 N N . LYS A 1 193 ? -13.586 2.398 18.547 1 81.69 193 LYS A N 1
ATOM 1440 C CA . LYS A 1 193 ? -12.898 1.589 17.531 1 81.69 193 LYS A CA 1
ATOM 1441 C C . LYS A 1 193 ? -13.336 1.98 16.125 1 81.69 193 LYS A C 1
ATOM 1443 O O . LYS A 1 193 ? -14.258 2.773 15.953 1 81.69 193 LYS A O 1
ATOM 1448 N N . ARG A 1 194 ? -12.609 1.532 15.203 1 78.56 194 ARG A N 1
ATOM 1449 C CA . ARG A 1 194 ? -13.078 1.754 13.844 1 78.56 194 ARG A CA 1
ATOM 1450 C C . ARG A 1 194 ? -14.5 1.242 13.664 1 78.56 194 ARG A C 1
ATOM 1452 O O . ARG A 1 194 ? -14.812 0.107 14.031 1 78.56 194 ARG A O 1
ATOM 1459 N N . GLY A 1 195 ? -15.43 2.119 13.109 1 78.31 195 GLY A N 1
ATOM 1460 C CA . GLY A 1 195 ? -16.828 1.772 12.953 1 78.31 195 GLY A CA 1
ATOM 1461 C C . GLY A 1 195 ? -17.609 1.812 14.258 1 78.31 195 GLY A C 1
ATOM 1462 O O . GLY A 1 195 ? -18.797 1.476 14.289 1 78.31 195 GLY A O 1
ATOM 1463 N N . GLY A 1 196 ? -16.922 2.217 15.281 1 87.44 196 GLY A N 1
ATOM 1464 C CA . GLY A 1 196 ? -17.562 2.264 16.594 1 87.44 196 GLY A CA 1
ATOM 1465 C C . GLY A 1 196 ? -18.328 3.545 16.828 1 87.44 196 GLY A C 1
ATOM 1466 O O . GLY A 1 196 ? -18.859 4.137 15.891 1 87.44 196 GLY A O 1
ATOM 1467 N N . SER A 1 197 ? -18.406 3.865 18.156 1 93.5 197 SER A N 1
ATOM 1468 C CA . SER A 1 197 ? -19.266 4.992 18.531 1 93.5 197 SER A CA 1
ATOM 1469 C C . SER A 1 197 ? -18.422 6.195 18.969 1 93.5 197 SER A C 1
ATOM 1471 O O . SER A 1 197 ? -17.312 6.035 19.484 1 93.5 197 SER A O 1
ATOM 1473 N N . CYS A 1 198 ? -19.016 7.367 18.75 1 97.5 198 CYS A N 1
ATOM 1474 C CA . CYS A 1 198 ? -18.438 8.594 19.266 1 97.5 198 CYS A CA 1
ATOM 1475 C C . CYS A 1 198 ? -18.734 8.758 20.75 1 97.5 198 CYS A C 1
ATOM 1477 O O . CYS A 1 198 ? -19.734 8.25 21.25 1 97.5 198 CYS A O 1
ATOM 1479 N N . PRO A 1 199 ? -17.828 9.484 21.484 1 97 199 PRO A N 1
ATOM 1480 C CA . PRO A 1 199 ? -18.156 9.859 22.859 1 97 199 PRO A CA 1
ATOM 1481 C C . PRO A 1 199 ? -19.484 10.602 22.953 1 97 199 PRO A C 1
ATOM 1483 O O . PRO A 1 199 ? -19.938 11.219 21.984 1 97 199 PRO A O 1
ATOM 1486 N N . SER A 1 200 ? -20.062 10.461 24.172 1 97.06 200 SER A N 1
ATOM 1487 C CA . SER A 1 200 ? -21.344 11.133 24.406 1 97.06 200 SER A CA 1
ATOM 1488 C C . SER A 1 200 ? -21.25 12.617 24.062 1 97.06 200 SER A C 1
ATOM 1490 O O . SER A 1 200 ? -20.266 13.281 24.406 1 97.06 200 SER A O 1
ATOM 1492 N N . GLY A 1 201 ? -22.25 13.156 23.391 1 97.56 201 GLY A N 1
ATOM 1493 C CA . GLY A 1 201 ? -22.328 14.57 23.062 1 97.56 201 GLY A CA 1
ATOM 1494 C C . GLY A 1 201 ? -21.609 14.922 21.766 1 97.56 201 GLY A C 1
ATOM 1495 O O . GLY A 1 201 ? -21.656 16.062 21.312 1 97.56 201 GLY A O 1
ATOM 1496 N N . MET A 1 202 ? -20.953 13.953 21.156 1 98.56 202 MET A N 1
ATOM 1497 C CA . MET A 1 202 ? -20.219 14.188 19.906 1 98.56 202 MET A CA 1
ATOM 1498 C C . MET A 1 202 ? -20.891 13.461 18.75 1 98.56 202 MET A C 1
ATOM 1500 O O . MET A 1 202 ? -21.656 12.523 18.953 1 98.56 202 MET A O 1
ATOM 1504 N N . LYS A 1 203 ? -20.625 13.961 17.562 1 98.56 203 LYS A N 1
ATOM 1505 C CA . LYS A 1 203 ? -21.125 13.359 16.328 1 98.56 203 LYS A CA 1
ATOM 1506 C C . LYS A 1 203 ? -19.969 12.992 15.398 1 98.56 203 LYS A C 1
ATOM 1508 O O . LYS A 1 203 ? -18.906 13.617 15.445 1 98.56 203 LYS A O 1
ATOM 1513 N N . SER A 1 204 ? -20.219 11.969 14.562 1 97.69 204 SER A N 1
ATOM 1514 C CA . SER A 1 204 ? -19.188 11.547 13.625 1 97.69 204 SER A CA 1
ATOM 1515 C C . SER A 1 204 ? -19.094 12.492 12.438 1 97.69 204 SER A C 1
ATOM 1517 O O . SER A 1 204 ? -20.125 12.914 11.891 1 97.69 204 SER A O 1
ATOM 1519 N N . MET A 1 205 ? -17.906 12.852 12.062 1 98.25 205 MET A N 1
ATOM 1520 C CA . MET A 1 205 ? -17.578 13.57 10.836 1 98.25 205 MET A CA 1
ATOM 1521 C C . MET A 1 205 ? -16.672 12.727 9.945 1 98.25 205 MET A C 1
ATOM 1523 O O . MET A 1 205 ? -16.156 11.688 10.375 1 98.25 205 MET A O 1
ATOM 1527 N N . PRO A 1 206 ? -16.578 13.102 8.602 1 96.81 206 PRO A N 1
ATOM 1528 C CA . PRO A 1 206 ? -15.633 12.344 7.777 1 96.81 206 PRO A CA 1
ATOM 1529 C C . PRO A 1 206 ? -14.227 12.32 8.375 1 96.81 206 PRO A C 1
ATOM 1531 O O . PRO A 1 206 ? -13.625 13.375 8.602 1 96.81 206 PRO A O 1
ATOM 1534 N N . GLN A 1 207 ? -13.734 11.117 8.602 1 96.12 207 GLN A N 1
ATOM 1535 C CA . GLN A 1 207 ? -12.422 11.016 9.227 1 96.12 207 GLN A CA 1
ATOM 1536 C C . GLN A 1 207 ? -11.312 11.375 8.242 1 96.12 207 GLN A C 1
ATOM 1538 O O . GLN A 1 207 ? -11.219 10.781 7.164 1 96.12 207 GLN A O 1
ATOM 1543 N N . LEU A 1 208 ? -10.555 12.305 8.641 1 98.19 208 LEU A N 1
ATOM 1544 C CA . LEU A 1 208 ? -9.352 12.672 7.895 1 98.19 208 LEU A CA 1
ATOM 1545 C C . LEU A 1 208 ? -8.219 11.695 8.172 1 98.19 208 LEU A C 1
ATOM 1547 O O . LEU A 1 208 ? -7.98 11.32 9.32 1 98.19 208 LEU A O 1
ATOM 1551 N N . ARG A 1 209 ? -7.594 11.242 7.148 1 96.69 209 ARG A N 1
ATOM 1552 C CA . ARG A 1 209 ? -6.383 10.43 7.215 1 96.69 209 ARG A CA 1
ATOM 1553 C C . ARG A 1 209 ? -5.328 10.945 6.238 1 96.69 209 ARG A C 1
ATOM 1555 O O . ARG A 1 209 ? -5.613 11.133 5.051 1 96.69 209 ARG A O 1
ATOM 1562 N N . PHE A 1 210 ? -4.145 11.117 6.723 1 98.19 210 PHE A N 1
ATOM 1563 C CA . PHE A 1 210 ? -3.02 11.422 5.84 1 98.19 210 PHE A CA 1
ATOM 1564 C C . PHE A 1 210 ? -2.41 10.133 5.289 1 98.19 210 PHE A C 1
ATOM 1566 O O . PHE A 1 210 ? -2.256 9.148 6.012 1 98.19 210 PHE A O 1
ATOM 1573 N N . SER A 1 211 ? -2.154 10.125 4.055 1 96.94 211 SER A N 1
ATOM 1574 C CA . SER A 1 211 ? -1.3 9.164 3.359 1 96.94 211 SER A CA 1
ATOM 1575 C C . SER A 1 211 ? -0.22 9.875 2.551 1 96.94 211 SER A C 1
ATOM 1577 O O . SER A 1 211 ? -0.51 10.492 1.521 1 96.94 211 SER A O 1
ATOM 1579 N N . ILE A 1 212 ? 0.973 9.727 3.01 1 98.06 212 ILE A N 1
ATOM 1580 C CA . ILE A 1 212 ? 2.049 10.492 2.391 1 98.06 212 ILE A CA 1
ATOM 1581 C C . ILE A 1 212 ? 3.092 9.539 1.81 1 98.06 212 ILE A C 1
ATOM 1583 O O . ILE A 1 212 ? 3.521 8.594 2.477 1 98.06 212 ILE A O 1
ATOM 1587 N N . ARG A 1 213 ? 3.449 9.805 0.588 1 96.88 213 ARG A N 1
ATOM 1588 C CA . ARG A 1 213 ? 4.434 8.977 -0.105 1 96.88 213 ARG A CA 1
ATOM 1589 C C . ARG A 1 213 ? 5.691 9.773 -0.427 1 96.88 213 ARG A C 1
ATOM 1591 O O . ARG A 1 213 ? 5.609 10.891 -0.943 1 96.88 213 ARG A O 1
ATOM 1598 N N . TYR A 1 214 ? 6.816 9.125 -0.114 1 97.44 214 TYR A N 1
ATOM 1599 C CA . TYR A 1 214 ? 8.125 9.711 -0.366 1 97.44 214 TYR A CA 1
ATOM 1600 C C . TYR A 1 214 ? 8.922 8.867 -1.356 1 97.44 214 TYR A C 1
ATOM 1602 O O . TYR A 1 214 ? 8.984 7.645 -1.227 1 97.44 214 TYR A O 1
ATOM 1610 N N . ASP A 1 215 ? 9.453 9.523 -2.326 1 93.5 215 ASP A N 1
ATOM 1611 C CA . ASP A 1 215 ? 10.328 8.836 -3.266 1 93.5 215 ASP A CA 1
ATOM 1612 C C . ASP A 1 215 ? 11.797 9.125 -2.963 1 93.5 215 ASP A C 1
ATOM 1614 O O . ASP A 1 215 ? 12.297 10.203 -3.273 1 93.5 215 ASP A O 1
ATOM 1618 N N . LEU A 1 216 ? 12.469 8.125 -2.402 1 94.06 216 LEU A N 1
ATOM 1619 C CA . LEU A 1 216 ? 13.82 8.359 -1.897 1 94.06 216 LEU A CA 1
ATOM 1620 C C . LEU A 1 216 ? 14.859 7.797 -2.855 1 94.06 216 LEU A C 1
ATOM 1622 O O . LEU A 1 216 ? 16.062 7.941 -2.625 1 94.06 216 LEU A O 1
ATOM 1626 N N . ARG A 1 217 ? 14.508 7.262 -3.891 1 87.81 217 ARG A N 1
ATOM 1627 C CA . ARG A 1 217 ? 15.391 6.492 -4.762 1 87.81 217 ARG A CA 1
ATOM 1628 C C . ARG A 1 217 ? 16.438 7.395 -5.41 1 87.81 217 ARG A C 1
ATOM 1630 O O . ARG A 1 217 ? 17.594 6.992 -5.582 1 87.81 217 ARG A O 1
ATOM 1637 N N . LYS A 1 218 ? 16.109 8.648 -5.766 1 88 218 LYS A N 1
ATOM 1638 C CA . LYS A 1 218 ? 17.031 9.578 -6.402 1 88 218 LYS A CA 1
ATOM 1639 C C . LYS A 1 218 ? 18 10.18 -5.379 1 88 218 LYS A C 1
ATOM 1641 O O . LYS A 1 218 ? 19.172 10.367 -5.664 1 88 218 LYS A O 1
ATOM 1646 N N . VAL A 1 219 ? 17.484 10.445 -4.215 1 94.5 219 VAL A N 1
ATOM 1647 C CA . VAL A 1 219 ? 18.297 11.188 -3.26 1 94.5 219 VAL A CA 1
ATOM 1648 C C . VAL A 1 219 ? 19.109 10.219 -2.404 1 94.5 219 VAL A C 1
ATOM 1650 O O . VAL A 1 219 ? 20.094 10.617 -1.765 1 94.5 219 VAL A O 1
ATOM 1653 N N . LEU A 1 220 ? 18.703 8.984 -2.344 1 92.5 220 LEU A N 1
ATOM 1654 C CA . LEU A 1 220 ? 19.438 7.898 -1.705 1 92.5 220 LEU A CA 1
ATOM 1655 C C . LEU A 1 220 ? 19.656 6.742 -2.676 1 92.5 220 LEU A C 1
ATOM 1657 O O . LEU A 1 220 ? 19.188 5.629 -2.438 1 92.5 220 LEU A O 1
ATOM 1661 N N . PRO A 1 221 ? 20.469 6.984 -3.701 1 84.94 221 PRO A N 1
ATOM 1662 C CA . PRO A 1 221 ? 20.578 6 -4.781 1 84.94 221 PRO A CA 1
ATOM 1663 C C . PRO A 1 221 ? 21.188 4.68 -4.316 1 84.94 221 PRO A C 1
ATOM 1665 O O . PRO A 1 221 ? 20.953 3.637 -4.934 1 84.94 221 PRO A O 1
ATOM 1668 N N . ASP A 1 222 ? 21.922 4.715 -3.182 1 83 222 ASP A N 1
ATOM 1669 C CA . ASP A 1 222 ? 22.547 3.496 -2.693 1 83 222 ASP A CA 1
ATOM 1670 C C . ASP A 1 222 ? 21.641 2.748 -1.725 1 83 222 ASP A C 1
ATOM 1672 O O . ASP A 1 222 ? 22 1.682 -1.224 1 83 222 ASP A O 1
ATOM 1676 N N . GLY A 1 223 ? 20.547 3.297 -1.455 1 87.5 223 GLY A N 1
ATOM 1677 C CA . GLY A 1 223 ? 19.641 2.691 -0.5 1 87.5 223 GLY A CA 1
ATOM 1678 C C . GLY A 1 223 ? 20.172 2.676 0.917 1 87.5 223 GLY A C 1
ATOM 1679 O O . GLY A 1 223 ? 21 3.516 1.281 1 87.5 223 GLY A O 1
ATOM 1680 N N . TRP A 1 224 ? 19.516 1.835 1.773 1 89.81 224 TRP A N 1
ATOM 1681 C CA . TRP A 1 224 ? 19.969 1.676 3.15 1 89.81 224 TRP A CA 1
ATOM 1682 C C . TRP A 1 224 ? 19.625 0.286 3.68 1 89.81 224 TRP A C 1
ATOM 1684 O O . TRP A 1 224 ? 18.75 -0.392 3.143 1 89.81 224 TRP A O 1
ATOM 1694 N N . SER A 1 225 ? 20.344 -0.22 4.539 1 87 225 SER A N 1
ATOM 1695 C CA . SER A 1 225 ? 20.156 -1.419 5.352 1 87 225 SER A CA 1
ATOM 1696 C C . SER A 1 225 ? 20.484 -1.154 6.816 1 87 225 SER A C 1
ATOM 1698 O O . SER A 1 225 ? 21.547 -0.637 7.133 1 87 225 SER A O 1
ATOM 1700 N N . GLY A 1 226 ? 19.562 -1.537 7.688 1 91.56 226 GLY A N 1
ATOM 1701 C CA . GLY A 1 226 ? 19.703 -1.187 9.094 1 91.56 226 GLY A CA 1
ATOM 1702 C C . GLY A 1 226 ? 18.969 0.088 9.461 1 91.56 226 GLY A C 1
ATOM 1703 O O . GLY A 1 226 ? 17.766 0.224 9.188 1 91.56 226 GLY A O 1
ATOM 1704 N N . THR A 1 227 ? 19.75 1.043 9.945 1 95.81 227 THR A N 1
ATOM 1705 C CA . THR A 1 227 ? 19.125 2.295 10.375 1 95.81 227 THR A CA 1
ATOM 1706 C C . THR A 1 227 ? 18.797 3.176 9.18 1 95.81 227 THR A C 1
ATOM 1708 O O . THR A 1 227 ? 19.656 3.436 8.336 1 95.81 227 THR A O 1
ATOM 1711 N N . ALA A 1 228 ? 17.625 3.623 9.117 1 97.44 228 ALA A N 1
ATOM 1712 C CA . ALA A 1 228 ? 17.188 4.5 8.031 1 97.44 228 ALA A CA 1
ATOM 1713 C C . ALA A 1 228 ? 17.938 5.836 8.078 1 97.44 228 ALA A C 1
ATOM 1715 O O . ALA A 1 228 ? 18.125 6.402 9.156 1 97.44 228 ALA A O 1
ATOM 1716 N N . PRO A 1 229 ? 18.344 6.359 6.914 1 97.69 229 PRO A N 1
ATOM 1717 C CA . PRO A 1 229 ? 19.062 7.637 6.883 1 97.69 229 PRO A CA 1
ATOM 1718 C C . PRO A 1 229 ? 18.125 8.844 6.824 1 97.69 229 PRO A C 1
ATOM 1720 O O . PRO A 1 229 ? 18.359 9.766 6.035 1 97.69 229 PRO A O 1
ATOM 1723 N N . PHE A 1 230 ? 17.078 8.781 7.539 1 97.56 230 PHE A N 1
ATOM 1724 C CA . PHE A 1 230 ? 16.141 9.898 7.582 1 97.56 230 PHE A CA 1
ATOM 1725 C C . PHE A 1 230 ? 15.461 9.984 8.945 1 97.56 230 PHE A C 1
ATOM 1727 O O . PHE A 1 230 ? 15.594 9.078 9.766 1 97.56 230 PHE A O 1
ATOM 1734 N N . LYS A 1 231 ? 14.875 11.102 9.273 1 98.44 231 LYS A N 1
ATOM 1735 C CA . LYS A 1 231 ? 14.125 11.422 10.484 1 98.44 231 LYS A CA 1
ATOM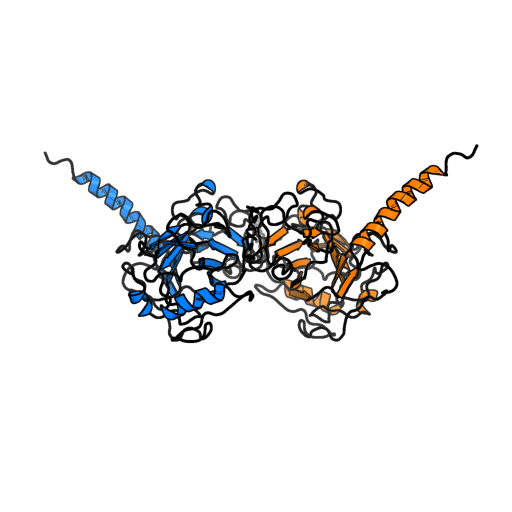 1736 C C . LYS A 1 231 ? 13.07 12.492 10.211 1 98.44 231 LYS A C 1
ATOM 1738 O O . LYS A 1 231 ? 13 13.031 9.109 1 98.44 231 LYS A O 1
ATOM 1743 N N . LEU A 1 232 ? 12.289 12.703 11.227 1 98.81 232 LEU A N 1
ATOM 1744 C CA . LEU A 1 232 ? 11.398 13.867 11.188 1 98.81 232 LEU A CA 1
ATOM 1745 C C . LEU A 1 232 ? 12.055 15.07 11.852 1 98.81 232 LEU A C 1
ATOM 1747 O O . LEU A 1 232 ? 12.914 14.914 12.727 1 98.81 232 LEU A O 1
ATOM 1751 N N . ALA A 1 233 ? 11.586 16.266 11.453 1 98.75 233 ALA A N 1
ATOM 1752 C CA . ALA A 1 233 ? 12.086 17.484 12.094 1 98.75 233 ALA A CA 1
ATOM 1753 C C . ALA A 1 233 ? 11.867 17.438 13.609 1 98.75 233 ALA A C 1
ATOM 1755 O O . ALA A 1 233 ? 12.602 18.078 14.367 1 98.75 233 ALA A O 1
ATOM 1756 N N . CYS A 1 234 ? 10.922 16.656 14.062 1 98.12 234 CYS A N 1
ATOM 1757 C CA . CYS A 1 234 ? 10.641 16.531 15.484 1 98.12 234 CYS A CA 1
ATOM 1758 C C . CYS A 1 234 ? 11.367 15.328 16.078 1 98.12 234 CYS A C 1
ATOM 1760 O O . CYS A 1 234 ? 11.305 15.102 17.297 1 98.12 234 CYS A O 1
ATOM 1762 N N . GLY A 1 235 ? 11.984 14.492 15.242 1 97.88 235 GLY A N 1
ATOM 1763 C CA . GLY A 1 235 ? 12.719 13.375 15.812 1 97.88 235 GLY A CA 1
ATOM 1764 C C . GLY A 1 235 ? 12.422 12.055 15.133 1 97.88 235 GLY A C 1
ATOM 1765 O O . GLY A 1 235 ? 12.453 11.961 13.906 1 97.88 235 GLY A O 1
ATOM 1766 N N . PRO A 1 236 ? 12.359 10.977 16 1 98.38 236 PRO A N 1
ATOM 1767 C CA . PRO A 1 236 ? 12.078 9.648 15.438 1 98.38 236 PRO A CA 1
ATOM 1768 C C . PRO A 1 236 ? 10.656 9.531 14.898 1 98.38 236 PRO A C 1
ATOM 1770 O O . PRO A 1 236 ? 9.875 10.477 14.984 1 98.38 236 PRO A O 1
ATOM 1773 N N . ALA A 1 237 ? 10.359 8.336 14.281 1 98.5 237 ALA A N 1
ATOM 1774 C CA . ALA A 1 237 ? 9.055 8.094 13.664 1 98.5 237 ALA A CA 1
ATOM 1775 C C . ALA A 1 237 ? 7.926 8.297 14.672 1 98.5 237 ALA A C 1
ATOM 1777 O O . ALA A 1 237 ? 6.816 8.672 14.297 1 98.5 237 ALA A O 1
ATOM 1778 N N . TRP A 1 238 ? 8.234 8.203 15.961 1 98.12 238 TRP A N 1
ATOM 1779 C CA . TRP A 1 238 ? 7.215 8.148 17 1 98.12 238 TRP A CA 1
ATOM 1780 C C . TRP A 1 238 ? 6.625 9.539 17.25 1 98.12 238 TRP A C 1
ATOM 1782 O O . TRP A 1 238 ? 5.496 9.656 17.734 1 98.12 238 TRP A O 1
ATOM 1792 N N . CYS A 1 239 ? 7.328 10.578 16.922 1 98.56 239 CYS A N 1
ATOM 1793 C CA . CYS A 1 239 ? 6.809 11.922 17.141 1 98.56 239 CYS A CA 1
ATOM 1794 C C . CYS A 1 239 ? 5.902 12.352 15.984 1 98.56 239 CYS A C 1
ATOM 1796 O O . CYS A 1 239 ? 5.461 13.5 15.938 1 98.56 239 CYS A O 1
ATOM 1798 N N . SER A 1 240 ? 5.648 11.375 15.031 1 98.75 240 SER A N 1
ATOM 1799 C CA . SER A 1 240 ? 4.789 11.688 13.891 1 98.75 240 SER A CA 1
ATOM 1800 C C . SER A 1 240 ? 3.492 12.352 14.344 1 98.75 240 SER A C 1
ATOM 1802 O O . SER A 1 240 ? 2.879 11.93 15.328 1 98.75 240 SER A O 1
ATOM 1804 N N . HIS A 1 241 ? 3.164 13.43 13.594 1 98.88 241 HIS A N 1
ATOM 1805 C CA . HIS A 1 241 ? 1.879 14.086 13.797 1 98.88 241 HIS A CA 1
ATOM 1806 C C . HIS A 1 241 ? 1.435 14.828 12.539 1 98.88 241 HIS A C 1
ATOM 1808 O O . HIS A 1 241 ? 2.207 14.953 11.586 1 98.88 241 HIS A O 1
ATOM 1814 N N . GLY A 1 242 ? 0.19 15.109 12.523 1 98.81 242 GLY A N 1
ATOM 1815 C CA . GLY A 1 242 ? -0.424 15.945 11.5 1 98.81 242 GLY A CA 1
ATOM 1816 C C . GLY A 1 242 ? -1.318 17.031 12.078 1 98.81 242 GLY A C 1
ATOM 1817 O O . GLY A 1 242 ? -1.973 16.812 13.102 1 98.81 242 GLY A O 1
ATOM 1818 N N . ASP A 1 243 ? -1.301 18.125 11.445 1 98.94 243 ASP A N 1
ATOM 1819 C CA . ASP A 1 243 ? -2.133 19.25 11.852 1 98.94 243 ASP A CA 1
ATOM 1820 C C . ASP A 1 243 ? -3.059 19.688 10.719 1 98.94 243 ASP A C 1
ATOM 1822 O O . ASP A 1 243 ? -2.715 19.547 9.539 1 98.94 243 ASP A O 1
ATOM 1826 N N . PHE A 1 244 ? -4.191 20.172 11.164 1 98.88 244 PHE A N 1
ATOM 1827 C CA . PHE A 1 244 ? -5.234 20.484 10.195 1 98.88 244 PHE A CA 1
ATOM 1828 C C . PHE A 1 244 ? -6.086 21.656 10.68 1 98.88 244 PHE A C 1
ATOM 1830 O O . PHE A 1 244 ? -6.5 21.688 11.844 1 98.88 244 PHE A O 1
ATOM 1837 N N . ILE A 1 245 ? -6.27 22.609 9.828 1 98.94 245 ILE A N 1
ATOM 1838 C CA . ILE A 1 245 ? -7.336 23.594 9.977 1 98.94 245 ILE A CA 1
ATOM 1839 C C . ILE A 1 245 ? -8.289 23.5 8.789 1 98.94 245 ILE A C 1
ATOM 1841 O O . ILE A 1 245 ? -7.855 23.578 7.633 1 98.94 245 ILE A O 1
ATOM 1845 N N . ASN A 1 246 ? -9.547 23.359 9.117 1 98.94 246 ASN A N 1
ATOM 1846 C CA . ASN A 1 246 ? -10.547 23.203 8.055 1 98.94 246 ASN A CA 1
ATOM 1847 C C . ASN A 1 246 ? -10.672 24.469 7.219 1 98.94 246 ASN A C 1
ATOM 1849 O O . ASN A 1 246 ? -10.781 25.578 7.762 1 98.94 246 ASN A O 1
ATOM 1853 N N . GLY A 1 247 ? -10.641 24.312 5.918 1 98.81 247 GLY A N 1
ATOM 1854 C CA . GLY A 1 247 ? -10.875 25.406 4.984 1 98.81 247 GLY A CA 1
ATOM 1855 C C . GLY A 1 247 ? -11.789 25.016 3.834 1 98.81 247 GLY A C 1
ATOM 1856 O O . GLY A 1 247 ? -11.914 25.766 2.859 1 98.81 247 GLY A O 1
ATOM 1857 N N . TRP A 1 248 ? -12.328 23.812 3.932 1 98.69 248 TRP A N 1
ATOM 1858 C CA . TRP A 1 248 ? -13.328 23.453 2.934 1 98.69 248 TRP A CA 1
ATOM 1859 C C . TRP A 1 248 ? -14.422 24.516 2.859 1 98.69 248 TRP A C 1
ATOM 1861 O O . TRP A 1 248 ? -14.875 25.016 3.887 1 98.69 248 TRP A O 1
ATOM 1871 N N . THR A 1 249 ? -14.875 24.781 1.583 1 98.25 249 THR A N 1
ATOM 1872 C CA . THR A 1 249 ? -16.078 25.609 1.531 1 98.25 249 THR A CA 1
ATOM 1873 C C . THR A 1 249 ? -17.234 24.938 2.271 1 98.25 249 THR A C 1
ATOM 1875 O O . THR A 1 249 ? -17.281 23.703 2.354 1 98.25 249 THR A O 1
ATOM 1878 N N . GLU A 1 250 ? -18.062 25.812 2.797 1 97.88 250 GLU A N 1
ATOM 1879 C CA . GLU A 1 250 ? -19.188 25.266 3.553 1 97.88 250 GLU A CA 1
ATOM 1880 C C . GLU A 1 250 ? -19.984 24.281 2.707 1 97.88 250 GLU A C 1
ATOM 1882 O O . GLU A 1 250 ? -20.359 23.203 3.178 1 97.88 250 GLU A O 1
ATOM 1887 N N . GLU A 1 251 ? -20.25 24.641 1.503 1 98.12 251 GLU A N 1
ATOM 1888 C CA . GLU A 1 251 ? -21.016 23.797 0.594 1 98.12 251 GLU A CA 1
ATOM 1889 C C . GLU A 1 251 ? -20.312 22.469 0.342 1 98.12 251 GLU A C 1
ATOM 1891 O O . GLU A 1 251 ? -20.922 21.406 0.42 1 98.12 251 GLU A O 1
ATOM 1896 N N . ALA A 1 252 ? -19.062 22.531 0.039 1 98 252 ALA A N 1
ATOM 1897 C CA . ALA A 1 252 ? -18.297 21.312 -0.268 1 98 252 ALA A CA 1
ATOM 1898 C C . ALA A 1 252 ? -18.203 20.406 0.955 1 98 252 ALA A C 1
ATOM 1900 O O . ALA A 1 252 ? -18.266 19.188 0.833 1 98 252 ALA A O 1
ATOM 1901 N N . ALA A 1 253 ? -17.984 21.016 2.127 1 98.31 253 ALA A N 1
ATOM 1902 C CA . ALA A 1 253 ? -17.984 20.219 3.354 1 98.31 253 ALA A CA 1
ATOM 1903 C C . ALA A 1 253 ? -19.297 19.469 3.539 1 98.31 253 ALA A C 1
ATOM 1905 O O . ALA A 1 253 ? -19.297 18.297 3.939 1 98.31 253 ALA A O 1
ATOM 1906 N N . THR A 1 254 ? -20.375 20.125 3.254 1 97.88 254 THR A N 1
ATOM 1907 C CA . THR A 1 254 ? -21.688 19.5 3.336 1 97.88 254 THR A CA 1
ATOM 1908 C C . THR A 1 254 ? -21.828 18.391 2.289 1 97.88 254 THR A C 1
ATOM 1910 O O . THR A 1 254 ? -22.281 17.297 2.596 1 97.88 254 THR A O 1
ATOM 1913 N N . ASN A 1 255 ? -21.391 18.672 1.056 1 96.81 255 ASN A N 1
ATOM 1914 C CA . ASN A 1 255 ? -21.453 17.688 -0.019 1 96.81 255 ASN A CA 1
ATOM 1915 C C . ASN A 1 255 ? -20.625 16.453 0.315 1 96.81 255 ASN A C 1
ATOM 1917 O O . ASN A 1 255 ? -20.969 15.344 -0.118 1 96.81 255 ASN A O 1
ATOM 1921 N N . MET A 1 256 ? -19.594 16.625 1.109 1 96.75 256 MET A N 1
ATOM 1922 C CA . MET A 1 256 ? -18.703 15.523 1.456 1 96.75 256 MET A CA 1
ATOM 1923 C C . MET A 1 256 ? -19.453 14.461 2.252 1 96.75 256 MET A C 1
ATOM 1925 O O . MET A 1 256 ? -19.156 13.266 2.135 1 96.75 256 MET A O 1
ATOM 1929 N N . ILE A 1 257 ? -20.453 14.844 3.018 1 95.19 257 ILE A N 1
ATOM 1930 C CA . ILE A 1 257 ? -21.219 13.891 3.814 1 95.19 257 ILE A CA 1
ATOM 1931 C C . ILE A 1 257 ? -21.797 12.805 2.906 1 95.19 257 ILE A C 1
ATOM 1933 O O . ILE A 1 257 ? -21.719 11.617 3.225 1 95.19 257 ILE A O 1
ATOM 1937 N N . ALA A 1 258 ? -22.25 13.18 1.761 1 91.69 258 ALA A N 1
ATOM 1938 C CA . ALA A 1 258 ? -22.891 12.234 0.843 1 91.69 258 ALA A CA 1
ATOM 1939 C C . ALA A 1 258 ? -21.875 11.219 0.321 1 91.69 258 ALA A C 1
ATOM 1941 O O . ALA A 1 258 ? -22.234 10.062 0.061 1 91.69 258 ALA A O 1
ATOM 1942 N N . THR A 1 259 ? -20.625 11.664 0.21 1 89.81 259 THR A N 1
ATOM 1943 C CA . THR A 1 259 ? -19.594 10.766 -0.311 1 89.81 259 THR A CA 1
ATOM 1944 C C . THR A 1 259 ? -19.297 9.656 0.688 1 89.81 259 THR A C 1
ATOM 1946 O O . THR A 1 259 ? -18.703 8.641 0.329 1 89.81 259 THR A O 1
ATOM 1949 N N . THR A 1 260 ? -19.656 9.812 1.936 1 89 260 THR A N 1
ATOM 1950 C CA . THR A 1 260 ? -19.359 8.812 2.959 1 89 260 THR A CA 1
ATOM 1951 C C . THR A 1 260 ? -20.469 7.762 3.018 1 89 260 THR A C 1
ATOM 1953 O O . THR A 1 260 ? -20.328 6.758 3.719 1 89 260 THR A O 1
ATOM 1956 N N . ASN A 1 261 ? -21.594 7.988 2.279 1 81.81 261 ASN A N 1
ATOM 1957 C CA . ASN A 1 261 ? -22.766 7.105 2.285 1 81.81 261 ASN A CA 1
ATOM 1958 C C . ASN A 1 261 ? -22.828 6.254 1.021 1 81.81 261 ASN A C 1
ATOM 1960 O O . ASN A 1 261 ? -23.703 5.395 0.891 1 81.81 261 ASN A O 1
ATOM 1964 N N . GLU A 1 262 ? -22.062 6.477 0.166 1 67.88 262 GLU A N 1
ATOM 1965 C CA . GLU A 1 262 ? -22.203 5.828 -1.136 1 67.88 262 GLU A CA 1
ATOM 1966 C C . GLU A 1 262 ? -21.641 4.41 -1.11 1 67.88 262 GLU A C 1
ATOM 1968 O O . GLU A 1 262 ? -20.828 4.074 -0.246 1 67.88 262 GLU A O 1
ATOM 1973 N N . LYS A 1 263 ? -22.438 3.604 -1.843 1 58.91 263 LYS A N 1
ATOM 1974 C CA . LYS A 1 263 ? -21.969 2.236 -2.043 1 58.91 263 LYS A CA 1
ATOM 1975 C C . LYS A 1 263 ? -20.703 2.211 -2.898 1 58.91 263 LYS A C 1
ATOM 1977 O O . LYS A 1 263 ? -20.047 1.169 -3.033 1 58.91 263 LYS A O 1
ATOM 1982 N N . GLN A 1 264 ? -20.469 3.463 -3.441 1 58.84 264 GLN A N 1
ATOM 1983 C CA . GLN A 1 264 ? -19.281 3.572 -4.273 1 58.84 264 GLN A CA 1
ATOM 1984 C C . GLN A 1 264 ? -18.016 3.668 -3.422 1 58.84 264 GLN A C 1
ATOM 1986 O O . GLN A 1 264 ? -18.047 4.172 -2.299 1 58.84 264 GLN A O 1
ATOM 1991 N N . LYS A 1 265 ? -16.875 3.068 -3.895 1 73.69 265 LYS A N 1
ATOM 1992 C CA . LYS A 1 265 ? -15.625 3.021 -3.148 1 73.69 265 LYS A CA 1
ATOM 1993 C C . LYS A 1 265 ? -14.953 4.391 -3.121 1 73.69 265 LYS A C 1
ATOM 1995 O O . LYS A 1 265 ? -14.508 4.848 -2.064 1 73.69 265 LYS A O 1
ATOM 2000 N N . PHE A 1 266 ? -14.93 5.207 -4.121 1 84.62 266 PHE A N 1
ATOM 2001 C CA . PHE A 1 266 ? -14.453 6.586 -4.203 1 84.62 266 PHE A CA 1
ATOM 2002 C C . PHE A 1 266 ? -15.539 7.496 -4.773 1 84.62 266 PHE A C 1
ATOM 2004 O O . PHE A 1 266 ? -16.188 7.156 -5.77 1 84.62 266 PHE A O 1
ATOM 2011 N N . SER A 1 267 ? -15.828 8.656 -4.133 1 89.69 267 SER A N 1
ATOM 2012 C CA . SER A 1 267 ? -16.688 9.711 -4.668 1 89.69 267 SER A CA 1
ATOM 2013 C C . SER A 1 267 ? -16.031 11.078 -4.527 1 89.69 267 SER A C 1
ATOM 2015 O O . SER A 1 267 ? -15.539 11.43 -3.455 1 89.69 267 SER A O 1
ATOM 2017 N N . GLY A 1 268 ? -16.062 11.82 -5.617 1 91.69 268 GLY A N 1
ATOM 2018 C CA . GLY A 1 268 ? -15.508 13.164 -5.594 1 91.69 268 GLY A CA 1
ATOM 2019 C C . GLY A 1 268 ? -16.422 14.18 -4.938 1 91.69 268 GLY A C 1
ATOM 2020 O O . GLY A 1 268 ? -17.641 14.078 -5.043 1 91.69 268 GLY A O 1
ATOM 2021 N N . VAL A 1 269 ? -15.812 15.148 -4.246 1 95.56 269 VAL A N 1
ATOM 2022 C CA . VAL A 1 269 ? -16.578 16.234 -3.643 1 95.56 269 VAL A CA 1
ATOM 2023 C C . VAL A 1 269 ? -16.562 17.453 -4.562 1 95.56 269 VAL A C 1
ATOM 2025 O O . VAL A 1 269 ? -15.547 18.156 -4.664 1 95.56 269 VAL A O 1
ATOM 2028 N N . ASN A 1 270 ? -17.641 17.719 -5.215 1 95.31 270 ASN A N 1
ATOM 2029 C CA . ASN A 1 270 ? -17.781 18.922 -6.039 1 95.31 270 ASN A CA 1
ATOM 2030 C C . ASN A 1 270 ? -18.297 20.109 -5.23 1 95.31 270 ASN A C 1
ATOM 2032 O O . ASN A 1 270 ? -18.859 19.922 -4.141 1 95.31 270 ASN A O 1
ATOM 2036 N N . GLY A 1 271 ? -18.094 21.312 -5.758 1 96 271 GLY A N 1
ATOM 2037 C CA . GLY A 1 271 ? -18.578 22.547 -5.137 1 96 271 GLY A CA 1
ATOM 2038 C C . GLY A 1 271 ? -18.562 23.734 -6.07 1 96 271 GLY A C 1
ATOM 2039 O O . GLY A 1 271 ? -18.359 23.578 -7.277 1 96 271 GLY A O 1
ATOM 2040 N N . LYS A 1 272 ? -18.828 24.875 -5.52 1 95.44 272 LYS A N 1
ATOM 2041 C CA . LYS A 1 272 ? -19 26.094 -6.293 1 95.44 272 LYS A CA 1
ATOM 2042 C C . LYS A 1 272 ? -17.703 26.5 -6.996 1 95.44 272 LYS A C 1
ATOM 2044 O O . LYS A 1 272 ? -17.734 27.156 -8.039 1 95.44 272 LYS A O 1
ATOM 2049 N N . LEU A 1 273 ? -16.578 26.031 -6.43 1 95.88 273 LEU A N 1
ATOM 2050 C CA . LEU A 1 273 ? -15.305 26.469 -6.992 1 95.88 273 LEU A CA 1
ATOM 2051 C C . LEU A 1 273 ? -14.828 25.5 -8.078 1 95.88 273 LEU A C 1
ATOM 2053 O O . LEU A 1 273 ? -13.797 25.734 -8.711 1 95.88 273 LEU A O 1
ATOM 2057 N N . GLY A 1 274 ? -15.57 24.344 -8.305 1 95.38 274 GLY A N 1
ATOM 2058 C CA . GLY A 1 274 ? -15.258 23.422 -9.391 1 95.38 274 GLY A CA 1
ATOM 2059 C C . GLY A 1 274 ? -15.461 21.969 -9.016 1 95.38 274 GLY A C 1
ATOM 2060 O O . GLY A 1 274 ? -15.844 21.656 -7.887 1 95.38 274 GLY A O 1
ATOM 2061 N N . ASN A 1 275 ? -15.203 21.172 -10.062 1 95.75 275 ASN A N 1
ATOM 2062 C CA . ASN A 1 275 ? -15.242 19.734 -9.828 1 95.75 275 ASN A CA 1
ATOM 2063 C C . ASN A 1 275 ? -14.078 19.266 -8.961 1 95.75 275 ASN A C 1
ATOM 2065 O O . ASN A 1 275 ? -13.078 19.969 -8.828 1 95.75 275 ASN A O 1
ATOM 2069 N N . TYR A 1 276 ? -14.25 18.078 -8.359 1 95.44 276 TYR A N 1
ATOM 2070 C CA . TYR A 1 276 ? -13.32 17.578 -7.355 1 95.44 276 TYR A CA 1
ATOM 2071 C C . TYR A 1 276 ? -11.906 17.484 -7.922 1 95.44 276 TYR A C 1
ATOM 2073 O O . TYR A 1 276 ? -10.93 17.516 -7.168 1 95.44 276 TYR A O 1
ATOM 2081 N N . ASN A 1 277 ? -11.711 17.453 -9.266 1 93.75 277 ASN A N 1
ATOM 2082 C CA . ASN A 1 277 ? -10.414 17.266 -9.898 1 93.75 277 ASN A CA 1
ATOM 2083 C C . ASN A 1 277 ? -10.094 18.391 -10.875 1 93.75 277 ASN A C 1
ATOM 2085 O O . ASN A 1 277 ? -9.359 18.188 -11.844 1 93.75 277 ASN A O 1
ATOM 2089 N N . ALA A 1 278 ? -10.695 19.484 -10.641 1 94.25 278 ALA A N 1
ATOM 2090 C CA . ALA A 1 278 ? -10.516 20.609 -11.555 1 94.25 278 ALA A CA 1
ATOM 2091 C C . ALA A 1 278 ? -9.109 21.203 -11.43 1 94.25 278 ALA A C 1
ATOM 2093 O O . ALA A 1 278 ? -8.648 21.922 -12.32 1 94.25 278 ALA A O 1
ATOM 2094 N N . GLY A 1 279 ? -8.445 20.859 -10.398 1 91.19 279 GLY A N 1
ATOM 2095 C CA . GLY A 1 279 ? -7.082 21.312 -10.211 1 91.19 279 GLY A CA 1
ATOM 2096 C C . GLY A 1 279 ? -7 22.719 -9.633 1 91.19 279 GLY A C 1
ATOM 2097 O O . GLY A 1 279 ? -8.008 23.438 -9.578 1 91.19 279 GLY A O 1
ATOM 2098 N N . ALA A 1 280 ? -5.773 23 -9.195 1 84.19 280 ALA A N 1
ATOM 2099 C CA . ALA A 1 280 ? -5.496 24.328 -8.656 1 84.19 280 ALA A CA 1
ATOM 2100 C C . ALA A 1 280 ? -5.516 25.375 -9.758 1 84.19 280 ALA A C 1
ATOM 2102 O O . ALA A 1 280 ? -5.051 25.125 -10.875 1 84.19 280 ALA A O 1
ATOM 2103 N N . THR A 1 281 ? -6.07 26.562 -9.469 1 86.12 281 THR A N 1
ATOM 2104 C CA . THR A 1 281 ? -6.152 27.641 -10.445 1 86.12 281 THR A CA 1
ATOM 2105 C C . THR A 1 281 ? -5.133 28.719 -10.133 1 86.12 281 THR A C 1
ATOM 2107 O O . THR A 1 281 ? -5.102 29.766 -10.805 1 86.12 281 THR A O 1
ATOM 2110 N N . CYS A 1 282 ? -4.367 28.531 -9.164 1 92.69 282 CYS A N 1
ATOM 2111 C CA . CYS A 1 282 ? -3.359 29.484 -8.711 1 92.69 282 CYS A CA 1
ATOM 2112 C C . CYS A 1 282 ? -2.127 28.766 -8.18 1 92.69 282 CYS A C 1
ATOM 2114 O O . CYS A 1 282 ? -2.109 27.531 -8.109 1 92.69 282 CYS A O 1
ATOM 2116 N N . LYS A 1 283 ? -1.066 29.578 -8.023 1 93.19 283 LYS A N 1
ATOM 2117 C CA . LYS A 1 283 ? 0.151 29.016 -7.438 1 93.19 283 LYS A CA 1
ATOM 2118 C C . LYS A 1 283 ? 0.288 29.422 -5.969 1 93.19 283 LYS A C 1
ATOM 2120 O O . LYS A 1 283 ? 0.436 30.594 -5.652 1 93.19 283 LYS A O 1
ATOM 2125 N N . ALA A 1 284 ? 0.183 28.469 -5.074 1 96.69 284 ALA A N 1
ATOM 2126 C CA . ALA A 1 284 ? 0.3 28.719 -3.641 1 96.69 284 ALA A CA 1
ATOM 2127 C C . ALA A 1 284 ? 1.714 29.156 -3.275 1 96.69 284 ALA A C 1
ATOM 2129 O O . ALA A 1 284 ? 2.693 28.578 -3.752 1 96.69 284 ALA A O 1
ATOM 2130 N N . THR A 1 285 ? 1.805 30.188 -2.457 1 96.62 285 THR A N 1
ATOM 2131 C CA . THR A 1 285 ? 3.088 30.719 -2.008 1 96.62 285 THR A CA 1
ATOM 2132 C C . THR A 1 285 ? 3.033 31.094 -0.527 1 96.62 285 THR A C 1
ATOM 2134 O O . THR A 1 285 ? 1.949 31.234 0.041 1 96.62 285 THR A O 1
ATOM 2137 N N . ASP A 1 286 ? 4.207 31.203 0.072 1 97.5 286 ASP A N 1
ATOM 2138 C CA . ASP A 1 286 ? 4.312 31.625 1.465 1 97.5 286 ASP A CA 1
ATOM 2139 C C . ASP A 1 286 ? 3.697 33 1.666 1 97.5 286 ASP A C 1
ATOM 2141 O O . ASP A 1 286 ? 4.152 34 1.075 1 97.5 286 ASP A O 1
ATOM 2145 N N . ALA A 1 287 ? 2.693 33.156 2.525 1 97.31 287 ALA A N 1
ATOM 2146 C CA . ALA A 1 287 ? 1.974 34.406 2.766 1 97.31 287 ALA A CA 1
ATOM 2147 C C . ALA A 1 287 ? 2.83 35.375 3.557 1 97.31 287 ALA A C 1
ATOM 2149 O O . ALA A 1 287 ? 2.533 36.562 3.602 1 97.31 287 ALA A O 1
ATOM 2150 N N . ASP A 1 288 ? 3.859 34.938 4.188 1 97.06 288 ASP A N 1
ATOM 2151 C CA . ASP A 1 288 ? 4.758 35.75 4.996 1 97.06 288 ASP A CA 1
ATOM 2152 C C . ASP A 1 288 ? 6.215 35.344 4.773 1 97.06 288 ASP A C 1
ATOM 2154 O O . ASP A 1 288 ? 6.883 34.875 5.699 1 97.06 288 ASP A O 1
ATOM 2158 N N . PRO A 1 289 ? 6.762 35.625 3.594 1 96.62 289 PRO A N 1
ATOM 2159 C CA . PRO A 1 289 ? 8.086 35.094 3.242 1 96.62 289 PRO A CA 1
ATOM 2160 C C . PRO A 1 289 ? 9.211 35.781 4.02 1 96.62 289 PRO A C 1
ATOM 2162 O O . PRO A 1 289 ? 10.344 35.281 4.016 1 96.62 289 PRO A O 1
ATOM 2165 N N . SER A 1 290 ? 8.961 36.906 4.715 1 96.88 290 SER A N 1
ATOM 2166 C CA . SER A 1 290 ? 10.008 37.656 5.363 1 96.88 290 SER A CA 1
ATOM 2167 C C . SER A 1 290 ? 10.273 37.156 6.781 1 96.88 290 SER A C 1
ATOM 2169 O O . SER A 1 290 ? 11.211 37.625 7.441 1 96.88 290 SER A O 1
ATOM 2171 N N . HIS A 1 291 ? 9.492 36.344 7.324 1 97.81 291 HIS A N 1
ATOM 2172 C CA . HIS A 1 291 ? 9.664 35.844 8.68 1 97.81 291 HIS A CA 1
ATOM 2173 C C . HIS A 1 291 ? 9.766 34.312 8.703 1 97.81 291 HIS A C 1
ATOM 2175 O O . HIS A 1 291 ? 9.336 33.656 7.754 1 97.81 291 HIS A O 1
ATOM 2181 N N . GLY A 1 292 ? 10.32 33.75 9.773 1 97.25 292 GLY A N 1
ATOM 2182 C CA . GLY A 1 292 ? 10.547 32.312 9.852 1 97.25 292 GLY A CA 1
ATOM 2183 C C . GLY A 1 292 ? 11.648 31.812 8.93 1 97.25 292 GLY A C 1
ATOM 2184 O O . GLY A 1 292 ? 12.414 32.625 8.391 1 97.25 292 GLY A O 1
ATOM 2185 N N . THR A 1 293 ? 11.773 30.5 8.836 1 98 293 THR A N 1
ATOM 2186 C CA . THR A 1 293 ? 12.797 29.922 7.973 1 98 293 THR A CA 1
ATOM 2187 C C . THR A 1 293 ? 12.289 28.609 7.352 1 98 293 THR A C 1
ATOM 2189 O O . THR A 1 293 ? 11.477 27.906 7.953 1 98 293 THR A O 1
ATOM 2192 N N . SER A 1 294 ? 12.75 28.359 6.16 1 97.88 294 SER A N 1
ATOM 2193 C CA . SER A 1 294 ? 12.461 27.109 5.465 1 97.88 294 SER A CA 1
ATOM 2194 C C . SER A 1 294 ? 13.602 26.109 5.613 1 97.88 294 SER A C 1
ATOM 2196 O O . SER A 1 294 ? 13.516 24.969 5.137 1 97.88 294 SER A O 1
ATOM 2198 N N . ASP A 1 295 ? 14.664 26.547 6.227 1 97.56 295 ASP A N 1
ATOM 2199 C CA . ASP A 1 295 ? 15.875 25.75 6.359 1 97.56 295 ASP A CA 1
ATOM 2200 C C . ASP A 1 295 ? 15.883 24.984 7.684 1 97.56 295 ASP A C 1
ATOM 2202 O O . ASP A 1 295 ? 15.648 25.562 8.742 1 97.56 295 ASP A O 1
ATOM 2206 N N . TYR A 1 296 ? 16.188 23.719 7.625 1 98.19 296 TYR A N 1
ATOM 2207 C CA . TYR A 1 296 ? 16.125 22.891 8.828 1 98.19 296 TYR A CA 1
ATOM 2208 C C . TYR A 1 296 ? 17.125 23.359 9.867 1 98.19 296 TYR A C 1
ATOM 2210 O O . TYR A 1 296 ? 16.781 23.531 11.039 1 98.19 296 TYR A O 1
ATOM 2218 N N . ALA A 1 297 ? 18.375 23.484 9.453 1 97.19 297 ALA A N 1
ATOM 2219 C CA . ALA A 1 297 ? 19.406 23.875 10.406 1 97.19 297 ALA A CA 1
ATOM 2220 C C . ALA A 1 297 ? 19.078 25.203 11.07 1 97.19 297 ALA A C 1
ATOM 2222 O O . ALA A 1 297 ? 19.25 25.359 12.281 1 97.19 297 ALA A O 1
ATOM 2223 N N . GLU A 1 298 ? 18.594 26.156 10.281 1 97.12 298 GLU A N 1
ATOM 2224 C CA . GLU A 1 298 ? 18.188 27.453 10.828 1 97.12 298 GLU A CA 1
ATOM 2225 C C . GLU A 1 298 ? 17 27.297 11.781 1 97.12 298 GLU A C 1
ATOM 2227 O O . GLU A 1 298 ? 16.922 28.016 12.789 1 97.12 298 GLU A O 1
ATOM 2232 N N . SER A 1 299 ? 16.078 26.406 11.453 1 97.38 299 SER A N 1
ATOM 2233 C CA . SER A 1 299 ? 14.914 26.188 12.312 1 97.38 299 SER A CA 1
ATOM 2234 C C . SER A 1 299 ? 15.336 25.641 13.672 1 97.38 299 SER A C 1
ATOM 2236 O O . SER A 1 299 ? 14.758 26.016 14.703 1 97.38 299 SER A O 1
ATOM 2238 N N . VAL A 1 300 ? 16.297 24.75 13.695 1 96.5 300 VAL A N 1
ATOM 2239 C CA . VAL A 1 300 ? 16.797 24.172 14.945 1 96.5 300 VAL A CA 1
ATOM 2240 C C . VAL A 1 300 ? 17.453 25.266 15.789 1 96.5 300 VAL A C 1
ATOM 2242 O O . VAL A 1 300 ? 17.219 25.344 17 1 96.5 300 VAL A O 1
ATOM 2245 N N . LYS A 1 301 ? 18.25 26.125 15.188 1 95.31 301 LYS A N 1
ATOM 2246 C CA . LYS A 1 301 ? 18.875 27.234 15.883 1 95.31 301 LYS A CA 1
ATOM 2247 C C . LYS A 1 301 ? 17.844 28.172 16.484 1 95.31 301 LYS A C 1
ATOM 2249 O O . LYS A 1 301 ? 18.016 28.672 17.594 1 95.31 301 LYS A O 1
ATOM 2254 N N . ALA A 1 302 ? 16.797 28.391 15.727 1 94.19 302 ALA A N 1
ATOM 2255 C CA . ALA A 1 302 ? 15.734 29.297 16.172 1 94.19 302 ALA A CA 1
ATOM 2256 C C . ALA A 1 302 ? 15.07 28.766 17.438 1 94.19 302 ALA A C 1
ATOM 2258 O O . ALA A 1 302 ? 14.695 29.531 18.328 1 94.19 302 ALA A O 1
ATOM 2259 N N . MET A 1 303 ? 14.922 27.438 17.547 1 92.5 303 MET A N 1
ATOM 2260 C CA . MET A 1 303 ? 14.281 26.828 18.703 1 92.5 303 MET A CA 1
ATOM 2261 C C . MET A 1 303 ? 15.211 26.844 19.906 1 92.5 303 MET A C 1
ATOM 2263 O O . MET A 1 303 ? 14.75 26.859 21.062 1 92.5 303 MET A O 1
ATOM 2267 N N . SER A 1 304 ? 16.562 26.594 19.719 1 83.94 304 SER A N 1
ATOM 2268 C CA . SER A 1 304 ? 17.562 26.516 20.797 1 83.94 304 SER A CA 1
ATOM 2269 C C . SER A 1 304 ? 17.734 27.875 21.469 1 83.94 304 SER A C 1
ATOM 2271 O O . SER A 1 304 ? 18.094 27.938 22.641 1 83.94 304 SER A O 1
ATOM 2273 N N . LYS A 1 305 ? 17.75 28.875 20.672 1 65.19 305 LYS A N 1
ATOM 2274 C CA . LYS A 1 305 ? 17.906 30.203 21.25 1 65.19 305 LYS A CA 1
ATOM 2275 C C . LYS A 1 305 ? 16.922 30.438 22.391 1 65.19 305 LYS A C 1
ATOM 2277 O O . LYS A 1 305 ? 17.219 31.172 23.344 1 65.19 305 LYS A O 1
ATOM 2282 N N . ARG A 1 306 ? 15.945 29.656 22.406 1 56.25 306 ARG A N 1
ATOM 2283 C CA . ARG A 1 306 ? 15.016 29.734 23.516 1 56.25 306 ARG A CA 1
ATOM 2284 C C . ARG A 1 306 ? 15.648 29.219 24.797 1 56.25 306 ARG A C 1
ATOM 2286 O O . ARG A 1 306 ? 15.422 29.781 25.875 1 56.25 306 ARG A O 1
ATOM 2293 N N . GLU A 1 307 ? 16.281 28.031 24.594 1 48.22 307 GLU A N 1
ATOM 2294 C CA . GLU A 1 307 ? 16.828 27.438 25.828 1 48.22 307 GLU A CA 1
ATOM 2295 C C . GLU A 1 307 ? 17.844 28.375 26.484 1 48.22 307 GLU A C 1
ATOM 2297 O O . GLU A 1 307 ? 17.891 28.484 27.719 1 48.22 307 GLU A O 1
ATOM 2302 N N . VAL A 1 308 ? 18.625 29.156 25.75 1 44.53 308 VAL A N 1
ATOM 2303 C CA . VAL A 1 308 ? 19.625 30.047 26.328 1 44.53 308 VAL A CA 1
ATOM 2304 C C . VAL A 1 308 ? 18.938 31.281 26.875 1 44.53 308 VAL A C 1
ATOM 2306 O O . VAL A 1 308 ? 19.266 31.75 27.969 1 44.53 308 VAL A O 1
ATOM 2309 N N . GLU A 1 309 ? 18.094 31.844 26.156 1 42.91 309 GLU A N 1
ATOM 2310 C CA . GLU A 1 309 ? 17.453 33.031 26.688 1 42.91 309 GLU A CA 1
ATOM 2311 C C . GLU A 1 309 ? 16.594 32.719 27.906 1 42.91 309 GLU A C 1
ATOM 2313 O O . GLU A 1 309 ? 16.531 33.5 28.859 1 42.91 309 GLU A O 1
ATOM 2318 N N . ALA A 1 310 ? 16.031 31.531 27.969 1 45.81 310 ALA A N 1
ATOM 2319 C CA . ALA A 1 310 ? 15.289 31.109 29.156 1 45.81 310 ALA A CA 1
ATOM 2320 C C . ALA A 1 310 ? 16.234 30.891 30.344 1 45.81 310 ALA A C 1
ATOM 2322 O O . ALA A 1 310 ? 15.922 31.281 31.469 1 45.81 310 ALA A O 1
ATOM 2323 N N . PHE A 1 311 ? 17.406 30.406 30.031 1 44.09 311 PHE A N 1
ATOM 2324 C CA . PHE A 1 311 ? 18.391 30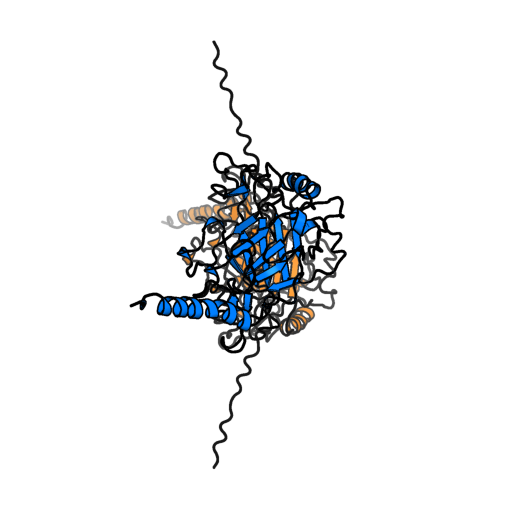.219 31.078 1 44.09 311 PHE A CA 1
ATOM 2325 C C . PHE A 1 311 ? 19.047 31.547 31.453 1 44.09 311 PHE A C 1
ATOM 2327 O O . PHE A 1 311 ? 19.406 31.766 32.625 1 44.09 311 PHE A O 1
ATOM 2334 N N . GLY A 1 312 ? 19.188 32.469 30.516 1 40.84 312 GLY A N 1
ATOM 2335 C CA . GLY A 1 312 ? 19.797 33.75 30.812 1 40.84 312 GLY A CA 1
ATOM 2336 C C . GLY A 1 312 ? 18.906 34.625 31.672 1 40.84 312 GLY A C 1
ATOM 2337 O O . GLY A 1 312 ? 19.391 35.438 32.469 1 40.84 312 GLY A O 1
ATOM 2338 N N . TRP A 1 313 ? 17.625 34.625 31.453 1 38.09 313 TRP A N 1
ATOM 2339 C CA . TRP A 1 313 ? 16.75 35.469 32.25 1 38.09 313 TRP A CA 1
ATOM 2340 C C . TRP A 1 313 ? 16.656 35 33.688 1 38.09 313 TRP A C 1
ATOM 2342 O O . TRP A 1 313 ? 16.328 35.781 34.594 1 38.09 313 TRP A O 1
ATOM 2352 N N . ALA A 1 314 ? 16.922 33.719 33.938 1 42.12 314 ALA A N 1
ATOM 2353 C CA . ALA A 1 314 ? 16.812 33.25 35.312 1 42.12 314 ALA A CA 1
ATOM 2354 C C . ALA A 1 314 ? 17.922 33.812 36.156 1 42.12 314 ALA A C 1
ATOM 2356 O O . ALA A 1 314 ? 17.828 33.875 37.406 1 42.12 314 ALA A O 1
ATOM 2357 N N . SER A 1 315 ? 18.984 34.219 35.5 1 36.78 315 SER A N 1
ATOM 2358 C CA . SER A 1 315 ? 20.094 34.625 36.375 1 36.78 315 SER A CA 1
ATOM 2359 C C . SER A 1 315 ? 19.922 36.062 36.844 1 36.78 315 SER A C 1
ATOM 2361 O O . SER A 1 315 ? 20.656 36.531 37.719 1 36.78 315 SER A O 1
ATOM 2363 N N . LYS A 1 316 ? 19.125 37 36.281 1 38.5 316 LYS A N 1
ATOM 2364 C CA . LYS A 1 316 ? 19.188 38.406 36.688 1 38.5 316 LYS A CA 1
ATOM 2365 C C . LYS A 1 316 ? 18.297 38.656 37.906 1 38.5 316 LYS A C 1
ATOM 2367 O O . LYS A 1 316 ? 18.234 39.781 38.406 1 38.5 316 LYS A O 1
ATOM 2372 N N . SER A 1 317 ? 17.312 37.719 38.188 1 32.97 317 SER A N 1
ATOM 2373 C CA . SER A 1 317 ? 16.328 38.219 39.125 1 32.97 317 SER A CA 1
ATOM 2374 C C . SER A 1 317 ? 16.938 38.438 40.531 1 32.97 317 SER A C 1
ATOM 2376 O O . SER A 1 317 ? 16.438 39.25 41.312 1 32.97 317 SER A O 1
ATOM 2378 N N . ARG A 1 318 ? 17.562 37.469 41.156 1 36.09 318 ARG A N 1
ATOM 2379 C CA . ARG A 1 318 ? 17.375 37.5 42.625 1 36.09 318 ARG A CA 1
ATOM 2380 C C . ARG A 1 318 ? 18.312 38.531 43.25 1 36.09 318 ARG A C 1
ATOM 2382 O O . ARG A 1 318 ? 18.359 38.656 44.469 1 36.09 318 ARG A O 1
ATOM 2389 N N . PHE A 1 319 ? 19.312 39.094 42.531 1 26.28 319 PHE A N 1
ATOM 2390 C CA . PHE A 1 319 ? 20.25 39.656 43.469 1 26.28 319 PHE A CA 1
ATOM 2391 C C . PHE A 1 319 ? 19.781 41.031 43.938 1 26.28 319 PHE A C 1
ATOM 2393 O O . PHE A 1 319 ? 20.281 42.062 43.469 1 26.28 319 PHE A O 1
ATOM 2400 N N . VAL A 1 320 ? 18.516 41.469 43.781 1 28.86 320 VAL A N 1
ATOM 2401 C CA . VAL A 1 320 ? 18.219 42.781 44.312 1 28.86 320 VAL A CA 1
ATOM 2402 C C . VAL A 1 320 ? 18.484 42.812 45.812 1 28.86 320 VAL A C 1
ATOM 2404 O O . VAL A 1 320 ? 17.844 42.062 46.562 1 28.86 320 VAL A O 1
ATOM 2407 N N . GLN A 1 321 ? 19.75 43.062 46.219 1 24.59 321 GLN A N 1
ATOM 2408 C CA . GLN A 1 321 ? 20.078 43.562 47.531 1 24.59 321 GLN A CA 1
ATOM 2409 C C . GLN A 1 321 ? 19.359 44.875 47.812 1 24.59 321 GLN A C 1
ATOM 2411 O O . GLN A 1 321 ? 19.328 45.781 46.969 1 24.59 321 GLN A O 1
ATOM 2416 N N . MET B 1 1 ? 60.812 -0.751 -3.324 1 35.12 1 MET B N 1
ATOM 2417 C CA . MET B 1 1 ? 59.656 -1.434 -3.875 1 35.12 1 MET B CA 1
ATOM 2418 C C . MET B 1 1 ? 58.375 -0.946 -3.205 1 35.12 1 MET B C 1
ATOM 2420 O O . MET B 1 1 ? 58.188 -1.131 -2 1 35.12 1 MET B O 1
ATOM 2424 N N . SER B 1 2 ? 57.812 0.207 -3.654 1 36.91 2 SER B N 1
ATOM 2425 C CA . SER B 1 2 ? 56.656 0.999 -3.184 1 36.91 2 SER B CA 1
ATOM 2426 C C . SER B 1 2 ? 55.375 0.218 -3.291 1 36.91 2 SER B C 1
ATOM 2428 O O . SER B 1 2 ? 55 -0.257 -4.371 1 36.91 2 SER B O 1
ATOM 2430 N N . SER B 1 3 ? 54.906 -0.405 -2.225 1 38.16 3 SER B N 1
ATOM 2431 C CA . SER B 1 3 ? 53.625 -1.133 -2.08 1 38.16 3 SER B CA 1
ATOM 2432 C C . SER B 1 3 ? 52.438 -0.247 -2.42 1 38.16 3 SER B C 1
ATOM 2434 O O . SER B 1 3 ? 52.188 0.745 -1.734 1 38.16 3 SER B O 1
ATOM 2436 N N . SER B 1 4 ? 52.094 -0.136 -3.689 1 38.47 4 SER B N 1
ATOM 2437 C CA . SER B 1 4 ? 50.875 0.525 -4.137 1 38.47 4 SER B CA 1
ATOM 2438 C C . SER B 1 4 ? 49.625 -0.101 -3.5 1 38.47 4 SER B C 1
ATOM 2440 O O . SER B 1 4 ? 49.375 -1.294 -3.674 1 38.47 4 SER B O 1
ATOM 2442 N N . ILE B 1 5 ? 49.219 0.465 -2.385 1 38.97 5 ILE B N 1
ATOM 2443 C CA . ILE B 1 5 ? 47.906 0.137 -1.783 1 38.97 5 ILE B CA 1
ATOM 2444 C C . ILE B 1 5 ? 46.812 0.358 -2.801 1 38.97 5 ILE B C 1
ATOM 2446 O O . ILE B 1 5 ? 46.594 1.484 -3.252 1 38.97 5 ILE B O 1
ATOM 2450 N N . LEU B 1 6 ? 46.469 -0.639 -3.627 1 34.84 6 LEU B N 1
ATOM 2451 C CA . LEU B 1 6 ? 45.281 -0.603 -4.449 1 34.84 6 LEU B CA 1
ATOM 2452 C C . LEU B 1 6 ? 44.031 -0.487 -3.582 1 34.84 6 LEU B C 1
ATOM 2454 O O . LEU B 1 6 ? 43.812 -1.314 -2.695 1 34.84 6 LEU B O 1
ATOM 2458 N N . PHE B 1 7 ? 43.531 0.706 -3.393 1 34.62 7 PHE B N 1
ATOM 2459 C CA . PHE B 1 7 ? 42.219 0.911 -2.811 1 34.62 7 PHE B CA 1
ATOM 2460 C C . PHE B 1 7 ? 41.125 0.259 -3.672 1 34.62 7 PHE B C 1
ATOM 2462 O O . PHE B 1 7 ? 40.969 0.629 -4.832 1 34.62 7 PHE B O 1
ATOM 2469 N N . ALA B 1 8 ? 40.781 -0.96 -3.41 1 33.88 8 ALA B N 1
ATOM 2470 C CA . ALA B 1 8 ? 39.562 -1.505 -3.965 1 33.88 8 ALA B CA 1
ATOM 2471 C C . ALA B 1 8 ? 38.344 -0.613 -3.629 1 33.88 8 ALA B C 1
ATOM 2473 O O . ALA B 1 8 ? 37.969 -0.487 -2.463 1 33.88 8 ALA B O 1
ATOM 2474 N N . THR B 1 9 ? 38.125 0.433 -4.375 1 32.94 9 THR B N 1
ATOM 2475 C CA . THR B 1 9 ? 36.875 1.13 -4.293 1 32.94 9 THR B CA 1
ATOM 2476 C C . THR B 1 9 ? 35.688 0.155 -4.473 1 32.94 9 THR B C 1
ATOM 2478 O O . THR B 1 9 ? 35.5 -0.4 -5.559 1 32.94 9 THR B O 1
ATOM 2481 N N . GLY B 1 10 ? 35.406 -0.575 -3.516 1 31.28 10 GLY B N 1
ATOM 2482 C CA . GLY B 1 10 ? 34.156 -1.308 -3.607 1 31.28 10 GLY B CA 1
ATOM 2483 C C . GLY B 1 10 ? 33 -0.453 -4.09 1 31.28 10 GLY B C 1
ATOM 2484 O O . GLY B 1 10 ? 32.656 0.527 -3.439 1 31.28 10 GLY B O 1
ATOM 2485 N N . LEU B 1 11 ? 32.844 -0.33 -5.391 1 32.28 11 LEU B N 1
ATOM 2486 C CA . LEU B 1 11 ? 31.656 0.218 -5.996 1 32.28 11 LEU B CA 1
ATOM 2487 C C . LEU B 1 11 ? 30.406 -0.357 -5.34 1 32.28 11 LEU B C 1
ATOM 2489 O O . LEU B 1 11 ? 30.109 -1.545 -5.488 1 32.28 11 LEU B O 1
ATOM 2493 N N . LEU B 1 12 ? 30.156 0.129 -4.219 1 36.28 12 LEU B N 1
ATOM 2494 C CA . LEU B 1 12 ? 28.828 -0.178 -3.713 1 36.28 12 LEU B CA 1
ATOM 2495 C C . LEU B 1 12 ? 27.766 0.124 -4.766 1 36.28 12 LEU B C 1
ATOM 2497 O O . LEU B 1 12 ? 27.578 1.279 -5.152 1 36.28 12 LEU B O 1
ATOM 2501 N N . ALA B 1 13 ? 27.656 -0.717 -5.773 1 38.72 13 ALA B N 1
ATOM 2502 C CA . ALA B 1 13 ? 26.562 -0.627 -6.738 1 38.72 13 ALA B CA 1
ATOM 2503 C C . ALA B 1 13 ? 25.266 -0.223 -6.051 1 38.72 13 ALA B C 1
ATOM 2505 O O . ALA B 1 13 ? 24.828 -0.874 -5.098 1 38.72 13 ALA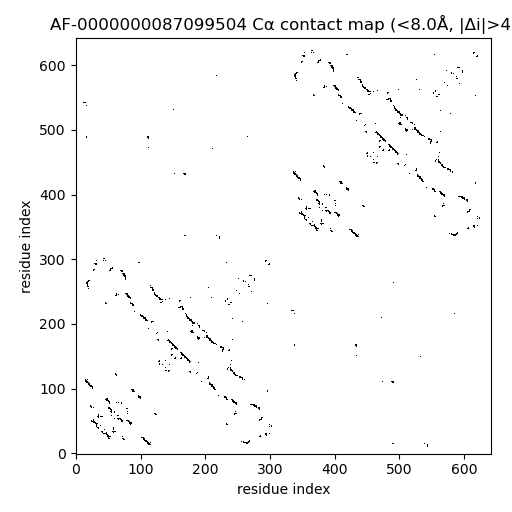 B O 1
ATOM 2506 N N . GLY B 1 14 ? 25.031 0.924 -6.117 1 43.44 14 GLY B N 1
ATOM 2507 C CA . GLY B 1 14 ? 23.734 1.409 -5.676 1 43.44 14 GLY B CA 1
ATOM 2508 C C . GLY B 1 14 ? 22.594 0.493 -6.066 1 43.44 14 GLY B C 1
ATOM 2509 O O . GLY B 1 14 ? 22.625 -0.129 -7.129 1 43.44 14 GLY B O 1
ATOM 2510 N N . VAL B 1 15 ? 21.953 -0.17 -5.223 1 51.19 15 VAL B N 1
ATOM 2511 C CA . VAL B 1 15 ? 20.812 -1.04 -5.453 1 51.19 15 VAL B CA 1
ATOM 2512 C C . VAL B 1 15 ? 19.859 -0.382 -6.449 1 51.19 15 VAL B C 1
ATOM 2514 O O . VAL B 1 15 ? 19.344 0.708 -6.191 1 51.19 15 VAL B O 1
ATOM 2517 N N . ALA B 1 16 ? 20.125 -0.593 -7.797 1 53.69 16 ALA B N 1
ATOM 2518 C CA . ALA B 1 16 ? 19.109 -0.257 -8.797 1 53.69 16 ALA B CA 1
ATOM 2519 C C . ALA B 1 16 ? 17.734 -0.784 -8.391 1 53.69 16 ALA B C 1
ATOM 2521 O O . ALA B 1 16 ? 17.625 -1.907 -7.895 1 53.69 16 ALA B O 1
ATOM 2522 N N . GLN B 1 17 ? 16.688 0.059 -8.062 1 67.5 17 GLN B N 1
ATOM 2523 C CA . GLN B 1 17 ? 15.328 -0.327 -7.695 1 67.5 17 GLN B CA 1
ATOM 2524 C C . GLN B 1 17 ? 14.43 -0.428 -8.93 1 67.5 17 GLN B C 1
ATOM 2526 O O . GLN B 1 17 ? 13.227 -0.159 -8.852 1 67.5 17 GLN B O 1
ATOM 2531 N N . ALA B 1 18 ? 15.102 -0.896 -10.023 1 75.94 18 ALA B N 1
ATOM 2532 C CA . ALA B 1 18 ? 14.406 -1.062 -11.297 1 75.94 18 ALA B CA 1
ATOM 2533 C C . ALA B 1 18 ? 13.594 -2.354 -11.32 1 75.94 18 ALA B C 1
ATOM 2535 O O . ALA B 1 18 ? 14.008 -3.359 -10.734 1 75.94 18 ALA B O 1
ATOM 2536 N N . TYR B 1 19 ? 12.445 -2.207 -11.938 1 83.12 19 TYR B N 1
ATOM 2537 C CA . TYR B 1 19 ? 11.586 -3.389 -11.961 1 83.12 19 TYR B CA 1
ATOM 2538 C C . TYR B 1 19 ? 10.664 -3.369 -13.18 1 83.12 19 TYR B C 1
ATOM 2540 O O . TYR B 1 19 ? 10.578 -2.365 -13.891 1 83.12 19 TYR B O 1
ATOM 2548 N N . THR B 1 20 ? 10.18 -4.492 -13.562 1 88 20 THR B N 1
ATOM 2549 C CA . THR B 1 20 ? 9.023 -4.605 -14.438 1 88 20 THR B CA 1
ATOM 2550 C C . THR B 1 20 ? 7.859 -5.285 -13.719 1 88 20 THR B C 1
ATOM 2552 O O . THR B 1 20 ? 8.031 -5.836 -12.633 1 88 20 THR B O 1
ATOM 2555 N N . GLN B 1 21 ? 6.73 -5.086 -14.258 1 87.75 21 GLN B N 1
ATOM 2556 C CA . GLN B 1 21 ? 5.504 -5.602 -13.664 1 87.75 21 GLN B CA 1
ATOM 2557 C C . GLN B 1 21 ? 4.527 -6.074 -14.734 1 87.75 21 GLN B C 1
ATOM 2559 O O . GLN B 1 21 ? 4.387 -5.438 -15.781 1 87.75 21 GLN B O 1
ATOM 2564 N N . VAL B 1 22 ? 3.941 -7.223 -14.453 1 93.12 22 VAL B N 1
ATOM 2565 C CA . VAL B 1 22 ? 2.896 -7.762 -15.32 1 93.12 22 VAL B CA 1
ATOM 2566 C C . VAL B 1 22 ? 1.603 -7.926 -14.523 1 93.12 22 VAL B C 1
ATOM 2568 O O . VAL B 1 22 ? 1.591 -8.555 -13.469 1 93.12 22 VAL B O 1
ATOM 2571 N N . ASN B 1 23 ? 0.576 -7.352 -15.102 1 93.94 23 ASN B N 1
ATOM 2572 C CA . ASN B 1 23 ? -0.716 -7.441 -14.43 1 93.94 23 ASN B CA 1
ATOM 2573 C C . ASN B 1 23 ? -1.624 -8.469 -15.094 1 93.94 23 ASN B C 1
ATOM 2575 O O . ASN B 1 23 ? -1.598 -8.625 -16.312 1 93.94 23 ASN B O 1
ATOM 2579 N N . VAL B 1 24 ? -2.338 -9.164 -14.25 1 93.62 24 VAL B N 1
ATOM 2580 C CA . VAL B 1 24 ? -3.422 -10.047 -14.664 1 93.62 24 VAL B CA 1
ATOM 2581 C C . VAL B 1 24 ? -4.691 -9.703 -13.891 1 93.62 24 VAL B C 1
ATOM 2583 O O . VAL B 1 24 ? -4.691 -9.688 -12.656 1 93.62 24 VAL B O 1
ATOM 2586 N N . ALA B 1 25 ? -5.758 -9.477 -14.617 1 88.38 25 ALA B N 1
ATOM 2587 C CA . ALA B 1 25 ? -6.961 -8.938 -13.992 1 88.38 25 ALA B CA 1
ATOM 2588 C C . ALA B 1 25 ? -7.676 -10 -13.156 1 88.38 25 ALA B C 1
ATOM 2590 O O . ALA B 1 25 ? -8.109 -9.727 -12.039 1 88.38 25 ALA B O 1
ATOM 2591 N N . THR B 1 26 ? -7.82 -11.195 -13.758 1 93.69 26 THR B N 1
ATOM 2592 C CA . THR B 1 26 ? -8.555 -12.273 -13.102 1 93.69 26 THR B CA 1
ATOM 2593 C C . THR B 1 26 ? -7.891 -13.617 -13.367 1 93.69 26 THR B C 1
ATOM 2595 O O . THR B 1 26 ? -7.227 -13.797 -14.391 1 93.69 26 THR B O 1
ATOM 2598 N N . PRO B 1 27 ? -8.023 -14.539 -12.352 1 97.62 27 PRO B N 1
ATOM 2599 C CA . PRO B 1 27 ? -7.621 -15.891 -12.742 1 97.62 27 PRO B CA 1
ATOM 2600 C C . PRO B 1 27 ? -8.445 -16.438 -13.906 1 97.62 27 PRO B C 1
ATOM 2602 O O . PRO B 1 27 ? -9.648 -16.172 -14 1 97.62 27 PRO B O 1
ATOM 2605 N N . PHE B 1 28 ? -7.781 -17.172 -14.812 1 97.31 28 PHE B N 1
ATOM 2606 C CA . PHE B 1 28 ? -8.555 -17.719 -15.922 1 97.31 28 PHE B CA 1
ATOM 2607 C C . PHE B 1 28 ? -9.195 -19.047 -15.523 1 97.31 28 PHE B C 1
ATOM 2609 O O . PHE B 1 28 ? -10.094 -19.547 -16.203 1 97.31 28 PHE B O 1
ATOM 2616 N N . MET B 1 29 ? -8.664 -19.562 -14.328 1 97.06 29 MET B N 1
ATOM 2617 C CA . MET B 1 29 ? -9.18 -20.844 -13.859 1 97.06 29 MET B CA 1
ATOM 2618 C C . MET B 1 29 ? -8.922 -21.031 -12.367 1 97.06 29 MET B C 1
ATOM 2620 O O . MET B 1 29 ? -7.914 -20.531 -11.844 1 97.06 29 MET B O 1
ATOM 2624 N N . THR B 1 30 ? -9.914 -21.594 -11.641 1 98.25 30 THR B N 1
ATOM 2625 C CA . THR B 1 30 ? -9.656 -22.281 -10.383 1 98.25 30 THR B CA 1
ATOM 2626 C C . THR B 1 30 ? -9.711 -23.797 -10.57 1 98.25 30 THR B C 1
ATOM 2628 O O . THR B 1 30 ? -10.594 -24.312 -11.266 1 98.25 30 THR B O 1
ATOM 2631 N N . LYS B 1 31 ? -8.688 -24.469 -10.016 1 98.69 31 LYS B N 1
ATOM 2632 C CA . LYS B 1 31 ? -8.672 -25.922 -10.219 1 98.69 31 LYS B CA 1
ATOM 2633 C C . LYS B 1 31 ? -7.801 -26.609 -9.172 1 98.69 31 LYS B C 1
ATOM 2635 O O . LYS B 1 31 ? -6.789 -26.062 -8.734 1 98.69 31 LYS B O 1
ATOM 2640 N N . ASN B 1 32 ? -8.172 -27.875 -8.852 1 98.56 32 ASN B N 1
ATOM 2641 C CA . ASN B 1 32 ? -7.457 -28.641 -7.836 1 98.56 32 ASN B CA 1
ATOM 2642 C C . ASN B 1 32 ? -6.301 -29.422 -8.445 1 98.56 32 ASN B C 1
ATOM 2644 O O . ASN B 1 32 ? -6.18 -30.641 -8.219 1 98.56 32 ASN B O 1
ATOM 2648 N N . ILE B 1 33 ? -5.375 -28.719 -9.109 1 98.62 33 ILE B N 1
ATOM 2649 C CA . ILE B 1 33 ? -4.195 -29.359 -9.68 1 98.62 33 ILE B CA 1
ATOM 2650 C C . ILE B 1 33 ? -2.943 -28.578 -9.266 1 98.62 33 ILE B C 1
ATOM 2652 O O . ILE B 1 33 ? -3.033 -27.438 -8.828 1 98.62 33 ILE B O 1
ATOM 2656 N N . ASP B 1 34 ? -1.827 -29.188 -9.344 1 98.62 34 ASP B N 1
ATOM 2657 C CA . ASP B 1 34 ? -0.494 -28.641 -9.117 1 98.62 34 ASP B CA 1
ATOM 2658 C C . ASP B 1 34 ? 0.565 -29.438 -9.867 1 98.62 34 ASP B C 1
ATOM 2660 O O . ASP B 1 34 ? 1.107 -30.406 -9.336 1 98.62 34 ASP B O 1
ATOM 2664 N N . PRO B 1 35 ? 0.824 -29.047 -11.047 1 98.56 35 PRO B N 1
ATOM 2665 C CA . PRO B 1 35 ? 1.746 -29.844 -11.859 1 98.56 35 PRO B CA 1
ATOM 2666 C C . PRO B 1 35 ? 3.154 -29.891 -11.273 1 98.56 35 PRO B C 1
ATOM 2668 O O . PRO B 1 35 ? 3.961 -30.734 -11.672 1 98.56 35 PRO B O 1
ATOM 2671 N N . ILE B 1 36 ? 3.484 -29 -10.375 1 98.56 36 ILE B N 1
ATOM 2672 C CA . ILE B 1 36 ? 4.805 -29.031 -9.766 1 98.56 36 ILE B CA 1
ATOM 2673 C C . ILE B 1 36 ? 4.812 -30.016 -8.602 1 98.56 36 ILE B C 1
ATOM 2675 O O . ILE B 1 36 ? 5.641 -30.938 -8.562 1 98.56 36 ILE B O 1
ATOM 2679 N N . VAL B 1 37 ? 3.873 -29.922 -7.699 1 98.12 37 VAL B N 1
ATOM 2680 C CA . VAL B 1 37 ? 3.902 -30.672 -6.445 1 98.12 37 VAL B CA 1
ATOM 2681 C C . VAL B 1 37 ? 3.244 -32.031 -6.641 1 98.12 37 VAL B C 1
ATOM 2683 O O . VAL B 1 37 ? 3.689 -33.031 -6.07 1 98.12 37 VAL B O 1
ATOM 2686 N N . PHE B 1 38 ? 2.207 -32.156 -7.453 1 97.19 38 PHE B N 1
ATOM 2687 C CA . PHE B 1 38 ? 1.464 -33.375 -7.672 1 97.19 38 PHE B CA 1
ATOM 2688 C C . PHE B 1 38 ? 1.244 -33.625 -9.156 1 97.19 38 PHE B C 1
ATOM 2690 O O . PHE B 1 38 ? 0.103 -33.688 -9.617 1 97.19 38 PHE B O 1
ATOM 2697 N N . PRO B 1 39 ? 2.371 -33.844 -9.875 1 97.88 39 PRO B N 1
ATOM 2698 C CA . PRO B 1 39 ? 2.219 -34.062 -11.312 1 97.88 39 PRO B CA 1
ATOM 2699 C C . PRO B 1 39 ? 1.312 -35.281 -11.617 1 97.88 39 PRO B C 1
ATOM 2701 O O . PRO B 1 39 ? 1.42 -36.312 -10.977 1 97.88 39 PRO B O 1
ATOM 2704 N N . GLY B 1 40 ? 0.393 -35.031 -12.531 1 97.44 40 GLY B N 1
ATOM 2705 C CA . GLY B 1 40 ? -0.457 -36.094 -13.031 1 97.44 40 GLY B CA 1
ATOM 2706 C C . GLY B 1 40 ? -1.657 -36.375 -12.141 1 97.44 40 GLY B C 1
ATOM 2707 O O . GLY B 1 40 ? -2.393 -37.312 -12.359 1 97.44 40 GLY B O 1
ATOM 2708 N N . GLN B 1 41 ? -1.9 -35.5 -11.109 1 96.62 41 GLN B N 1
ATOM 2709 C CA . GLN B 1 41 ? -2.926 -35.844 -10.125 1 96.62 41 GLN B CA 1
ATOM 2710 C C . GLN B 1 41 ? -4.066 -34.812 -10.148 1 96.62 41 GLN B C 1
ATOM 2712 O O . GLN B 1 41 ? -3.832 -33.625 -10.266 1 96.62 41 GLN B O 1
ATOM 2717 N N . TYR B 1 42 ? -5.297 -35.312 -10.055 1 96.5 42 TYR B N 1
ATOM 2718 C CA . TYR B 1 42 ? -6.477 -34.469 -9.969 1 96.5 42 TYR B CA 1
ATOM 2719 C C . TYR B 1 42 ? -7.105 -34.531 -8.586 1 96.5 42 TYR B C 1
ATOM 2721 O O . TYR B 1 42 ? -8.141 -33.906 -8.336 1 96.5 42 TYR B O 1
ATOM 2729 N N . ASP B 1 43 ? -6.559 -35.312 -7.691 1 94.81 43 ASP B N 1
ATOM 2730 C CA . ASP B 1 43 ? -7.273 -35.562 -6.449 1 94.81 43 ASP B CA 1
ATOM 2731 C C . ASP B 1 43 ? -6.371 -35.344 -5.238 1 94.81 43 ASP B C 1
ATOM 2733 O O . ASP B 1 43 ? -6.707 -35.75 -4.121 1 94.81 43 ASP B O 1
ATOM 2737 N N . LYS B 1 44 ? -5.219 -34.688 -5.422 1 96.06 44 LYS B N 1
ATOM 2738 C CA . LYS B 1 44 ? -4.277 -34.531 -4.316 1 96.06 44 LYS B CA 1
ATOM 2739 C C . LYS B 1 44 ? -4.094 -33.062 -3.938 1 96.06 44 LYS B C 1
ATOM 2741 O O . LYS B 1 44 ? -3.834 -32.75 -2.775 1 96.06 44 LYS B O 1
ATOM 2746 N N . SER B 1 45 ? -4.227 -32.219 -4.855 1 97.56 45 SER B N 1
ATOM 2747 C CA . SER B 1 45 ? -3.939 -30.812 -4.633 1 97.56 45 SER B CA 1
ATOM 2748 C C . SER B 1 45 ? -5.164 -30.078 -4.102 1 97.56 45 SER B C 1
ATOM 2750 O O . SER B 1 45 ? -6.293 -30.359 -4.52 1 97.56 45 SER B O 1
ATOM 2752 N N . HIS B 1 46 ? -4.949 -29.156 -3.143 1 98.19 46 HIS B N 1
ATOM 2753 C CA . HIS B 1 46 ? -5.984 -28.172 -2.84 1 98.19 46 HIS B CA 1
ATOM 2754 C C . HIS B 1 46 ? -6.27 -27.281 -4.043 1 98.19 46 HIS B C 1
ATOM 2756 O O . HIS B 1 46 ? -5.555 -27.344 -5.047 1 98.19 46 HIS B O 1
ATOM 2762 N N . LEU B 1 47 ? -7.328 -26.531 -3.943 1 98.69 47 LEU B N 1
ATOM 2763 C CA . LEU B 1 47 ? -7.777 -25.656 -5.023 1 98.69 47 LEU B CA 1
ATOM 2764 C C . LEU B 1 47 ? -6.785 -24.516 -5.254 1 98.69 47 LEU B C 1
ATOM 2766 O O . LEU B 1 47 ? -6.305 -23.906 -4.301 1 98.69 47 LEU B O 1
ATOM 2770 N N . HIS B 1 48 ? -6.445 -24.266 -6.523 1 98.88 48 HIS B N 1
ATOM 2771 C CA . HIS B 1 48 ? -5.586 -23.156 -6.906 1 98.88 48 HIS B CA 1
ATOM 2772 C C . HIS B 1 48 ? -6.297 -22.219 -7.875 1 98.88 48 HIS B C 1
ATOM 2774 O O . HIS B 1 48 ? -7.184 -22.641 -8.617 1 98.88 48 HIS B O 1
ATOM 2780 N N . SER B 1 49 ? -5.941 -20.891 -7.809 1 98.81 49 SER B N 1
ATOM 2781 C CA . SER B 1 49 ? -6.258 -19.906 -8.836 1 98.81 49 SER B CA 1
ATOM 2782 C C . SER B 1 49 ? -5.09 -19.703 -9.789 1 98.81 49 SER B C 1
ATOM 2784 O O . SER B 1 49 ? -3.959 -19.469 -9.359 1 98.81 49 SER B O 1
ATOM 2786 N N . PHE B 1 50 ? -5.367 -19.828 -11.094 1 98.81 50 PHE B N 1
ATOM 2787 C CA . PHE B 1 50 ? -4.312 -19.828 -12.102 1 98.81 50 PHE B CA 1
ATOM 2788 C C . PHE B 1 50 ? -4.352 -18.547 -12.93 1 98.81 50 PHE B C 1
ATOM 2790 O O . PHE B 1 50 ? -5.426 -18.062 -13.289 1 98.81 50 PHE B O 1
ATOM 2797 N N . PHE B 1 51 ? -3.182 -18.031 -13.25 1 98.62 51 PHE B N 1
ATOM 2798 C CA . PHE B 1 51 ? -2.945 -16.859 -14.078 1 98.62 51 PHE B CA 1
ATOM 2799 C C . PHE B 1 51 ? -1.922 -17.156 -15.164 1 98.62 51 PHE B C 1
ATOM 2801 O O . PHE B 1 51 ? -1.027 -17.984 -14.977 1 98.62 51 PHE B O 1
ATOM 2808 N N . GLY B 1 52 ? -1.99 -16.422 -16.312 1 98.31 52 GLY B N 1
ATOM 2809 C CA . GLY B 1 52 ? -1.007 -16.594 -17.375 1 98.31 52 GLY B CA 1
ATOM 2810 C C . GLY B 1 52 ? -1.452 -17.547 -18.453 1 98.31 52 GLY B C 1
ATOM 2811 O O . GLY B 1 52 ? -2.576 -17.453 -18.953 1 98.31 52 GLY B O 1
ATOM 2812 N N . SER B 1 53 ? -0.583 -18.453 -18.859 1 98.5 53 SER B N 1
ATOM 2813 C CA . SER B 1 53 ? -0.827 -19.344 -19.984 1 98.5 53 SER B CA 1
ATOM 2814 C C . SER B 1 53 ? -1.865 -20.406 -19.641 1 98.5 53 SER B C 1
ATOM 2816 O O . SER B 1 53 ? -1.752 -21.078 -18.625 1 98.5 53 SER B O 1
ATOM 2818 N N . ASP B 1 54 ? -2.764 -20.578 -20.562 1 98.44 54 ASP B N 1
ATOM 2819 C CA . ASP B 1 54 ? -3.83 -21.562 -20.344 1 98.44 54 ASP B CA 1
ATOM 2820 C C . ASP B 1 54 ? -3.414 -22.953 -20.828 1 98.44 54 ASP B C 1
ATOM 2822 O O . ASP B 1 54 ? -4.227 -23.875 -20.828 1 98.44 54 ASP B O 1
ATOM 2826 N N . ALA B 1 55 ? -2.133 -23.062 -21.234 1 98.56 55 ALA B N 1
ATOM 2827 C CA . ALA B 1 55 ? -1.635 -24.359 -21.688 1 98.56 55 ALA B CA 1
ATOM 2828 C C . ALA B 1 55 ? -1.344 -25.281 -20.5 1 98.56 55 ALA B C 1
ATOM 2830 O O . ALA B 1 55 ? -1.047 -26.469 -20.672 1 98.56 55 ALA B O 1
ATOM 2831 N N . VAL B 1 56 ? -1.497 -24.766 -19.312 1 98.69 56 VAL B N 1
ATOM 2832 C CA . VAL B 1 56 ? -1.152 -25.516 -18.109 1 98.69 56 VAL B CA 1
ATOM 2833 C C . VAL B 1 56 ? -2.115 -26.688 -17.938 1 98.69 56 VAL B C 1
ATOM 2835 O O . VAL B 1 56 ? -3.326 -26.531 -18.109 1 98.69 56 VAL B O 1
ATOM 2838 N N . THR B 1 57 ? -1.57 -27.812 -17.734 1 98.25 57 THR B N 1
ATOM 2839 C CA . THR B 1 57 ? -2.266 -29.031 -17.328 1 98.25 57 THR B CA 1
ATOM 2840 C C . THR B 1 57 ? -1.584 -29.672 -16.125 1 98.25 57 THR B C 1
ATOM 2842 O O . THR B 1 57 ? -0.632 -29.125 -15.578 1 98.25 57 THR B O 1
ATOM 2845 N N . ILE B 1 58 ? -2.031 -30.891 -15.766 1 98.06 58 ILE B N 1
ATOM 2846 C CA . ILE B 1 58 ? -1.495 -31.594 -14.609 1 98.06 58 ILE B CA 1
ATOM 2847 C C . ILE B 1 58 ? -0.076 -32.062 -14.906 1 98.06 58 ILE B C 1
ATOM 2849 O O . ILE B 1 58 ? 0.646 -32.5 -14.008 1 98.06 58 ILE B O 1
ATOM 2853 N N . ASN B 1 59 ? 0.39 -31.938 -16.172 1 97.75 59 ASN B N 1
ATOM 2854 C CA . ASN B 1 59 ? 1.664 -32.531 -16.562 1 97.75 59 ASN B CA 1
ATOM 2855 C C . ASN B 1 59 ? 2.633 -31.469 -17.094 1 97.75 59 ASN B C 1
ATOM 2857 O O . ASN B 1 59 ? 3.73 -31.797 -17.531 1 97.75 59 ASN B O 1
ATOM 2861 N N . THR B 1 60 ? 2.176 -30.234 -17.078 1 98.44 60 THR B N 1
ATOM 2862 C CA . THR B 1 60 ? 3.008 -29.188 -17.656 1 98.44 60 THR B CA 1
ATOM 2863 C C . THR B 1 60 ? 4.316 -29.047 -16.875 1 98.44 60 THR B C 1
ATOM 2865 O O . THR B 1 60 ? 4.305 -28.938 -15.648 1 98.44 60 THR B O 1
ATOM 2868 N N . LYS B 1 61 ? 5.5 -29.016 -17.688 1 97.56 61 LYS B N 1
ATOM 2869 C CA . LYS B 1 61 ? 6.801 -28.906 -17.016 1 97.56 61 LYS B CA 1
ATOM 2870 C C . LYS B 1 61 ? 7.707 -27.922 -17.734 1 97.56 61 LYS B C 1
ATOM 2872 O O . LYS B 1 61 ? 8.727 -27.484 -17.188 1 97.56 61 LYS B O 1
ATOM 2877 N N . THR B 1 62 ? 7.336 -27.594 -19.016 1 98.56 62 THR B N 1
ATOM 2878 C CA . THR B 1 62 ? 8.32 -26.875 -19.812 1 98.56 62 THR B CA 1
ATOM 2879 C C . THR B 1 62 ? 7.766 -25.531 -20.281 1 98.56 62 THR B C 1
ATOM 2881 O O . THR B 1 62 ? 6.555 -25.391 -20.469 1 98.56 62 THR B O 1
ATOM 2884 N N . SER B 1 63 ? 8.703 -24.656 -20.547 1 98.88 63 SER B N 1
ATOM 2885 C CA . SER B 1 63 ? 8.359 -23.359 -21.141 1 98.88 63 SER B CA 1
ATOM 2886 C C . SER B 1 63 ? 7.703 -23.547 -22.5 1 98.88 63 SER B C 1
ATOM 2888 O O . SER B 1 63 ? 6.73 -22.859 -22.828 1 98.88 63 SER B O 1
ATOM 2890 N N . ALA B 1 64 ? 8.219 -24.469 -23.266 1 98.69 64 ALA B N 1
ATOM 2891 C CA . ALA B 1 64 ? 7.723 -24.688 -24.625 1 98.69 64 ALA B CA 1
ATOM 2892 C C . ALA B 1 64 ? 6.238 -25.031 -24.625 1 98.69 64 ALA B C 1
ATOM 2894 O O . ALA B 1 64 ? 5.48 -24.578 -25.484 1 98.69 64 ALA B O 1
ATOM 2895 N N . GLU B 1 65 ? 5.809 -25.859 -23.688 1 98.56 65 GLU B N 1
ATOM 2896 C CA . GLU B 1 65 ? 4.398 -26.203 -23.547 1 98.56 65 GLU B CA 1
ATOM 2897 C C . GLU B 1 65 ? 3.551 -24.953 -23.297 1 98.56 65 GLU B C 1
ATOM 2899 O O . GLU B 1 65 ? 2.508 -24.766 -23.922 1 98.56 65 GLU B O 1
ATOM 2904 N N . LEU B 1 66 ? 4.012 -24.109 -22.406 1 98.75 66 LEU B N 1
ATOM 2905 C CA . LEU B 1 66 ? 3.275 -22.906 -22.016 1 98.75 66 LEU B CA 1
ATOM 2906 C C . LEU B 1 66 ? 3.219 -21.906 -23.156 1 98.75 66 LEU B C 1
ATOM 2908 O O . LEU B 1 66 ? 2.213 -21.203 -23.328 1 98.75 66 LEU B O 1
ATOM 2912 N N . GLN B 1 67 ? 4.266 -21.875 -23.953 1 98.19 67 GLN B N 1
ATOM 2913 C CA . GLN B 1 67 ? 4.391 -20.891 -25.031 1 98.19 67 GLN B CA 1
ATOM 2914 C C . GLN B 1 67 ? 3.469 -21.219 -26.188 1 98.19 67 GLN B C 1
ATOM 2916 O O . GLN B 1 67 ? 3.291 -20.406 -27.094 1 98.19 67 GLN B O 1
ATOM 2921 N N . LYS B 1 68 ? 2.795 -22.344 -26.094 1 97.38 68 LYS B N 1
ATOM 2922 C CA . LYS B 1 68 ? 1.825 -22.719 -27.109 1 97.38 68 LYS B CA 1
ATOM 2923 C C . LYS B 1 68 ? 0.423 -22.234 -26.734 1 97.38 68 LYS B C 1
ATOM 2925 O O . LYS B 1 68 ? -0.501 -22.328 -27.547 1 97.38 68 LYS B O 1
ATOM 2930 N N . GLY B 1 69 ? 0.275 -21.719 -25.5 1 97.31 69 GLY B N 1
ATOM 2931 C CA . GLY B 1 69 ? -1.051 -21.391 -25 1 97.31 69 GLY B CA 1
ATOM 2932 C C . GLY B 1 69 ? -1.403 -19.922 -25.188 1 97.31 69 GLY B C 1
ATOM 2933 O O . GLY B 1 69 ? -0.693 -19.188 -25.875 1 97.31 69 GLY B O 1
ATOM 2934 N N . CYS B 1 70 ? -2.592 -19.625 -24.703 1 97.12 70 CYS B N 1
ATOM 2935 C CA . CYS B 1 70 ? -3.084 -18.266 -24.594 1 97.12 70 CYS B CA 1
ATOM 2936 C C . CYS B 1 70 ? -2.834 -17.703 -23.203 1 97.12 70 CYS B C 1
ATOM 2938 O O . CYS B 1 70 ? -3.125 -18.359 -22.203 1 97.12 70 CYS B O 1
ATOM 2940 N N . THR B 1 71 ? -2.273 -16.484 -23.141 1 97.94 71 THR B N 1
ATOM 2941 C CA . THR B 1 71 ? -2.043 -15.875 -21.844 1 97.94 71 THR B CA 1
ATOM 2942 C C . THR B 1 71 ? -3.072 -14.781 -21.562 1 97.94 71 THR B C 1
ATOM 2944 O O . THR B 1 71 ? -3.447 -14.031 -22.469 1 97.94 71 THR B O 1
ATOM 2947 N N . ASN B 1 72 ? -3.521 -14.688 -20.328 1 97.19 72 ASN B N 1
ATOM 2948 C CA . ASN B 1 72 ? -4.367 -13.562 -19.953 1 97.19 72 ASN B CA 1
ATOM 2949 C C . ASN B 1 72 ? -3.564 -12.469 -19.25 1 97.19 72 ASN B C 1
ATOM 2951 O O . ASN B 1 72 ? -4.137 -11.617 -18.578 1 97.19 72 ASN B O 1
ATOM 2955 N N . ALA B 1 73 ? -2.244 -12.57 -19.344 1 96.75 73 ALA B N 1
ATOM 2956 C CA . ALA B 1 73 ? -1.373 -11.5 -18.875 1 96.75 73 ALA B CA 1
ATOM 2957 C C . ALA B 1 73 ? -1.418 -10.297 -19.812 1 96.75 73 ALA B C 1
ATOM 2959 O O . ALA B 1 73 ? -1.625 -10.461 -21.031 1 96.75 73 ALA B O 1
ATOM 2960 N N . GLU B 1 74 ? -1.188 -9.148 -19.25 1 96.62 74 GLU B N 1
ATOM 2961 C CA . GLU B 1 74 ? -1.156 -7.918 -20.047 1 96.62 74 GLU B CA 1
ATOM 2962 C C . GLU B 1 74 ? -0.01 -7.941 -21.047 1 96.62 74 GLU B C 1
ATOM 2964 O O . GLU B 1 74 ? -0.121 -7.367 -22.141 1 96.62 74 GLU B O 1
ATOM 2969 N N . ASN B 1 75 ? 1.102 -8.523 -20.688 1 97.19 75 ASN B N 1
ATOM 2970 C CA . ASN B 1 75 ? 2.248 -8.656 -21.578 1 97.19 75 ASN B CA 1
ATOM 2971 C C . ASN B 1 75 ? 2.158 -9.93 -22.422 1 97.19 75 ASN B C 1
ATOM 2973 O O . ASN B 1 75 ? 2.246 -11.039 -21.891 1 97.19 75 ASN B O 1
ATOM 2977 N N . PRO B 1 76 ? 2.014 -9.766 -23.734 1 97 76 PRO B N 1
ATOM 2978 C CA . PRO B 1 76 ? 1.811 -10.961 -24.562 1 97 76 PRO B CA 1
ATOM 2979 C C . PRO B 1 76 ? 3.049 -11.852 -24.625 1 97 76 PRO B C 1
ATOM 2981 O O . PRO B 1 76 ? 2.963 -13 -25.062 1 97 76 PRO B O 1
ATOM 2984 N N . ASN B 1 77 ? 4.203 -11.305 -24.188 1 97.56 77 ASN B N 1
ATOM 2985 C CA . ASN B 1 77 ? 5.43 -12.102 -24.203 1 97.56 77 ASN B CA 1
ATOM 2986 C C . ASN B 1 77 ? 5.555 -12.953 -22.938 1 97.56 77 ASN B C 1
ATOM 2988 O O . ASN B 1 77 ? 6.469 -13.781 -22.844 1 97.56 77 ASN B O 1
ATOM 2992 N N . ASP B 1 78 ? 4.707 -12.695 -21.984 1 98.31 78 ASP B N 1
ATOM 2993 C CA . ASP B 1 78 ? 4.676 -13.492 -20.766 1 98.31 78 ASP B CA 1
ATOM 2994 C C . ASP B 1 78 ? 3.674 -14.633 -20.875 1 98.31 78 ASP B C 1
ATOM 2996 O O . ASP B 1 78 ? 2.496 -14.477 -20.547 1 98.31 78 ASP B O 1
ATOM 3000 N N . LEU B 1 79 ? 4.234 -15.773 -21.188 1 98.44 79 LEU B N 1
ATOM 3001 C CA . LEU B 1 79 ? 3.434 -16.984 -21.281 1 98.44 79 LEU B CA 1
ATOM 3002 C C . LEU B 1 79 ? 3.713 -17.922 -20.109 1 98.44 79 LEU B C 1
ATOM 3004 O O . LEU B 1 79 ? 3.607 -19.141 -20.25 1 98.44 79 LEU B O 1
ATOM 3008 N N . SER B 1 80 ? 4.148 -17.328 -19.047 1 98.75 80 SER B N 1
ATOM 3009 C CA . SER B 1 80 ? 4.312 -18.078 -17.812 1 98.75 80 SER B CA 1
ATOM 3010 C C . SER B 1 80 ? 2.961 -18.469 -17.219 1 98.75 80 SER B C 1
ATOM 3012 O O . SER B 1 80 ? 1.923 -17.953 -17.641 1 98.75 80 SER B O 1
ATOM 3014 N N . VAL B 1 81 ? 3.008 -19.406 -16.375 1 98.81 81 VAL B N 1
ATOM 3015 C CA . VAL B 1 81 ? 1.835 -19.688 -15.547 1 98.81 81 VAL B CA 1
ATOM 3016 C C . VAL B 1 81 ? 2.16 -19.438 -14.078 1 98.81 81 VAL B C 1
ATOM 3018 O O . VAL B 1 81 ? 3.254 -19.766 -13.609 1 98.81 81 VAL B O 1
ATOM 3021 N N . TYR B 1 82 ? 1.281 -18.797 -13.422 1 98.81 82 TYR B N 1
ATOM 3022 C CA . TYR B 1 82 ? 1.305 -18.469 -12 1 98.81 82 TYR B CA 1
ATOM 3023 C C . TYR B 1 82 ? 0.093 -19.047 -11.289 1 98.81 82 TYR B C 1
ATOM 3025 O O . TYR B 1 82 ? -1.016 -19.047 -11.828 1 98.81 82 TYR B O 1
ATOM 3033 N N . TRP B 1 83 ? 0.291 -19.562 -10.125 1 98.81 83 TRP B N 1
ATOM 3034 C CA . TRP B 1 83 ? -0.918 -19.922 -9.391 1 98.81 83 TRP B CA 1
ATOM 3035 C C . TRP B 1 83 ? -0.687 -19.844 -7.891 1 98.81 83 TRP B C 1
ATOM 3037 O O . TRP B 1 83 ? 0.458 -19.844 -7.43 1 98.81 83 TRP B O 1
ATOM 3047 N N . ILE B 1 84 ? -1.736 -19.688 -7.121 1 98.88 84 ILE B N 1
ATOM 3048 C CA . ILE B 1 84 ? -1.784 -19.578 -5.668 1 98.88 84 ILE B CA 1
ATOM 3049 C C . ILE B 1 84 ? -2.914 -20.438 -5.121 1 98.88 84 ILE B C 1
ATOM 3051 O O . ILE B 1 84 ? -3.875 -20.734 -5.832 1 98.88 84 ILE B O 1
ATOM 3055 N N . PRO B 1 85 ? -2.742 -20.906 -3.805 1 98.88 85 PRO B N 1
ATOM 3056 C CA . PRO B 1 85 ? -3.963 -21.438 -3.201 1 98.88 85 PRO B CA 1
ATOM 3057 C C . PRO B 1 85 ? -5.137 -20.469 -3.27 1 98.88 85 PRO B C 1
ATOM 3059 O O . PRO B 1 85 ? -4.977 -19.281 -2.965 1 98.88 85 PRO B O 1
ATOM 3062 N N . THR B 1 86 ? -6.27 -20.984 -3.748 1 98.88 86 THR B N 1
ATOM 3063 C CA . THR B 1 86 ? -7.426 -20.109 -3.918 1 98.88 86 THR B CA 1
ATOM 3064 C C . THR B 1 86 ? -7.844 -19.5 -2.584 1 98.88 86 THR B C 1
ATOM 3066 O O . THR B 1 86 ? -8.125 -20.219 -1.626 1 98.88 86 THR B O 1
ATOM 3069 N N . PRO B 1 87 ? -7.852 -18.188 -2.482 1 98.81 87 PRO B N 1
ATOM 3070 C CA . PRO B 1 87 ? -8.438 -17.547 -1.298 1 98.81 87 PRO B CA 1
ATOM 3071 C C . PRO B 1 87 ? -9.969 -17.625 -1.285 1 98.81 87 PRO B C 1
ATOM 3073 O O . PRO B 1 87 ? -10.602 -17.438 -2.322 1 98.81 87 PRO B O 1
ATOM 3076 N N . LEU B 1 88 ? -10.484 -17.906 -0.125 1 98.81 88 LEU B N 1
ATOM 3077 C CA . LEU B 1 88 ? -11.914 -18.156 0.021 1 98.81 88 LEU B CA 1
ATOM 3078 C C . LEU B 1 88 ? -12.516 -17.266 1.101 1 98.81 88 LEU B C 1
ATOM 3080 O O . LEU B 1 88 ? -11.906 -17.047 2.145 1 98.81 88 LEU B O 1
ATOM 3084 N N . TYR B 1 89 ? -13.719 -16.766 0.849 1 98.62 89 TYR B N 1
ATOM 3085 C CA . TYR B 1 89 ? -14.461 -16.047 1.873 1 98.62 89 TYR B CA 1
ATOM 3086 C C . TYR B 1 89 ? -15.742 -16.781 2.242 1 98.62 89 TYR B C 1
ATOM 3088 O O . TYR B 1 89 ? -16.203 -17.656 1.497 1 98.62 89 TYR B O 1
ATOM 3096 N N . THR B 1 90 ? -16.281 -16.516 3.414 1 98.44 90 THR B N 1
ATOM 3097 C CA . THR B 1 90 ? -17.531 -17.094 3.898 1 98.44 90 THR B CA 1
ATOM 3098 C C . THR B 1 90 ? -18.469 -16 4.418 1 98.44 90 THR B C 1
ATOM 3100 O O . THR B 1 90 ? -18 -14.984 4.949 1 98.44 90 THR B O 1
ATOM 3103 N N . THR B 1 91 ? -19.734 -16.203 4.203 1 96.62 91 THR B N 1
ATOM 3104 C CA . THR B 1 91 ? -20.75 -15.281 4.711 1 96.62 91 THR B CA 1
ATOM 3105 C C . THR B 1 91 ? -21.672 -15.984 5.707 1 96.62 91 THR B C 1
ATOM 3107 O O . THR B 1 91 ? -22.594 -15.375 6.238 1 96.62 91 THR B O 1
ATOM 3110 N N . ASP B 1 92 ? -21.453 -17.312 5.93 1 96.75 92 ASP B N 1
ATOM 3111 C CA . ASP B 1 92 ? -22.344 -18.109 6.758 1 96.75 92 ASP B CA 1
ATOM 3112 C C . ASP B 1 92 ? -21.578 -18.844 7.859 1 96.75 92 ASP B C 1
ATOM 3114 O O . ASP B 1 92 ? -21.891 -19.984 8.188 1 96.75 92 ASP B O 1
ATOM 3118 N N . GLY B 1 93 ? -20.609 -18.141 8.344 1 93.88 93 GLY B N 1
ATOM 3119 C CA . GLY B 1 93 ? -19.875 -18.656 9.5 1 93.88 93 GLY B CA 1
ATOM 3120 C C . GLY B 1 93 ? -18.984 -19.828 9.172 1 93.88 93 GLY B C 1
ATOM 3121 O O . GLY B 1 93 ? -18.719 -20.672 10.031 1 93.88 93 GLY B O 1
ATOM 3122 N N . GLY B 1 94 ? -18.688 -20.016 7.934 1 96.06 94 GLY B N 1
ATOM 3123 C CA . GLY B 1 94 ? -17.734 -21.047 7.551 1 96.06 94 GLY B CA 1
ATOM 3124 C C . GLY B 1 94 ? -18.375 -22.297 7.016 1 96.06 94 GLY B C 1
ATOM 3125 O O . GLY B 1 94 ? -17.703 -23.297 6.75 1 96.06 94 GLY B O 1
ATOM 3126 N N . LYS B 1 95 ? -19.672 -22.328 6.805 1 96.44 95 LYS B N 1
ATOM 3127 C CA . LYS B 1 95 ? -20.359 -23.484 6.242 1 96.44 95 LYS B CA 1
ATOM 3128 C C . LYS B 1 95 ? -20.031 -23.641 4.758 1 96.44 95 LYS B C 1
ATOM 3130 O O . LYS B 1 95 ? -19.875 -24.766 4.273 1 96.44 95 LYS B O 1
ATOM 3135 N N . THR B 1 96 ? -20 -22.578 4.066 1 97.5 96 THR B N 1
ATOM 3136 C CA . THR B 1 96 ? -19.641 -22.578 2.652 1 97.5 96 THR B CA 1
ATOM 3137 C C . THR B 1 96 ? -18.578 -21.531 2.373 1 97.5 96 THR B C 1
ATOM 3139 O O . THR B 1 96 ? -18.406 -20.578 3.145 1 97.5 96 THR B O 1
ATOM 3142 N N . TYR B 1 97 ? -17.812 -21.797 1.369 1 97.94 97 TYR B N 1
ATOM 3143 C CA . TYR B 1 97 ? -16.734 -20.922 0.952 1 97.94 97 TYR B CA 1
ATOM 3144 C C . TYR B 1 97 ? -16.781 -20.688 -0.553 1 97.94 97 TYR B C 1
ATOM 3146 O O . TYR B 1 97 ? -17.062 -21.594 -1.325 1 97.94 97 TYR B O 1
ATOM 3154 N N . GLU B 1 98 ? -16.5 -19.453 -0.927 1 98.12 98 GLU B N 1
ATOM 3155 C CA . GLU B 1 98 ? -16.391 -19.062 -2.33 1 98.12 98 GLU B CA 1
ATOM 3156 C C . GLU B 1 98 ? -15.086 -18.328 -2.607 1 98.12 98 GLU B C 1
ATOM 3158 O O . GLU B 1 98 ? -14.531 -17.672 -1.719 1 98.12 98 GLU B O 1
ATOM 3163 N N . PRO B 1 99 ? -14.547 -18.5 -3.838 1 98.5 99 PRO B N 1
ATOM 3164 C CA . PRO B 1 99 ? -13.32 -17.766 -4.16 1 98.5 99 PRO B CA 1
ATOM 3165 C C . PRO B 1 99 ? -13.453 -16.266 -3.953 1 98.5 99 PRO B C 1
ATOM 3167 O O . PRO B 1 99 ? -14.484 -15.672 -4.301 1 98.5 99 PRO B O 1
ATOM 3170 N N . MET B 1 100 ? -12.461 -15.656 -3.381 1 98.19 100 MET B N 1
ATOM 3171 C CA . MET B 1 100 ? -12.438 -14.203 -3.223 1 98.19 100 MET B CA 1
ATOM 3172 C C . MET B 1 100 ? -12.312 -13.516 -4.574 1 98.19 100 MET B C 1
ATOM 3174 O O . MET B 1 100 ? -11.547 -13.961 -5.434 1 98.19 100 MET B O 1
ATOM 3178 N N . PRO B 1 101 ? -13.047 -12.383 -4.727 1 96.94 101 PRO B N 1
ATOM 3179 C CA . PRO B 1 101 ? -12.82 -11.602 -5.945 1 96.94 101 PRO B CA 1
ATOM 3180 C C . PRO B 1 101 ? -11.438 -10.961 -5.992 1 96.94 101 PRO B C 1
ATOM 3182 O O . PRO B 1 101 ? -11.07 -10.219 -5.082 1 96.94 101 PRO B O 1
ATOM 3185 N N . ILE B 1 102 ? -10.711 -11.266 -6.984 1 96.81 102 ILE B N 1
ATOM 3186 C CA . ILE B 1 102 ? -9.383 -10.695 -7.188 1 96.81 102 ILE B CA 1
ATOM 3187 C C . ILE B 1 102 ? -9.492 -9.406 -7.996 1 96.81 102 ILE B C 1
ATOM 3189 O O . ILE B 1 102 ? -10.133 -9.383 -9.055 1 96.81 102 ILE B O 1
ATOM 3193 N N . SER B 1 103 ? -8.961 -8.328 -7.43 1 95.69 103 SER B N 1
ATOM 3194 C CA . SER B 1 103 ? -8.93 -7.055 -8.141 1 95.69 103 SER B CA 1
ATOM 3195 C C . SER B 1 103 ? -7.773 -7.004 -9.133 1 95.69 103 SER B C 1
ATOM 3197 O O . SER B 1 103 ? -7.926 -6.477 -10.242 1 95.69 103 SER B O 1
ATOM 3199 N N . ARG B 1 104 ? -6.672 -7.543 -8.641 1 96.06 104 ARG B N 1
ATOM 3200 C CA . ARG B 1 104 ? -5.512 -7.566 -9.523 1 96.06 104 ARG B CA 1
ATOM 3201 C C . ARG B 1 104 ? -4.449 -8.531 -9.008 1 96.06 104 ARG B C 1
ATOM 3203 O O . ARG B 1 104 ? -4.152 -8.555 -7.812 1 96.06 104 ARG B O 1
ATOM 3210 N N . PHE B 1 105 ? -3.953 -9.328 -9.891 1 98.12 105 PHE B N 1
ATOM 3211 C CA . PHE B 1 105 ? -2.719 -10.078 -9.695 1 98.12 105 PHE B CA 1
ATOM 3212 C C . PHE B 1 105 ? -1.556 -9.406 -10.414 1 98.12 105 PHE B C 1
ATOM 3214 O O . PHE B 1 105 ? -1.619 -9.172 -11.625 1 98.12 105 PHE B O 1
ATOM 3221 N N . SER B 1 106 ? -0.522 -9.078 -9.672 1 97.44 106 SER B N 1
ATOM 3222 C CA . SER B 1 106 ? 0.668 -8.477 -10.258 1 97.44 106 SER B CA 1
ATOM 3223 C C . SER B 1 106 ? 1.905 -9.336 -10.008 1 97.44 106 SER B C 1
ATOM 3225 O O . SER B 1 106 ? 2.215 -9.664 -8.859 1 97.44 106 SER B O 1
ATOM 3227 N N . ALA B 1 107 ? 2.572 -9.68 -11.062 1 97.88 107 ALA B N 1
ATOM 3228 C CA . ALA B 1 107 ? 3.916 -10.242 -10.992 1 97.88 107 ALA B CA 1
ATOM 3229 C C . ALA B 1 107 ? 4.977 -9.164 -11.164 1 97.88 107 ALA B C 1
ATOM 3231 O O . ALA B 1 107 ? 5.152 -8.625 -12.258 1 97.88 107 ALA B O 1
ATOM 3232 N N . TYR B 1 108 ? 5.605 -8.867 -10.078 1 95.06 108 TYR B N 1
ATOM 3233 C CA . TYR B 1 108 ? 6.746 -7.957 -10.156 1 95.06 108 TYR B CA 1
ATOM 3234 C C . TYR B 1 108 ? 8.039 -8.727 -10.391 1 95.06 108 TYR B C 1
ATOM 3236 O O . TYR B 1 108 ? 8.242 -9.805 -9.82 1 95.06 108 TYR B O 1
ATOM 3244 N N . TYR B 1 109 ? 8.875 -8.156 -11.164 1 95.69 109 TYR B N 1
ATOM 3245 C CA . TYR B 1 109 ? 10.211 -8.695 -11.367 1 95.69 109 TYR B CA 1
ATOM 3246 C C . TYR B 1 109 ? 11.281 -7.68 -10.984 1 95.69 109 TYR B C 1
ATOM 3248 O O . TYR B 1 109 ? 11.406 -6.633 -11.625 1 95.69 109 TYR B O 1
ATOM 3256 N N . ASN B 1 110 ? 11.961 -8.031 -9.867 1 91.12 110 ASN B N 1
ATOM 3257 C CA . ASN B 1 110 ? 13.164 -7.344 -9.414 1 91.12 110 ASN B CA 1
ATOM 3258 C C . ASN B 1 110 ? 12.828 -6.066 -8.648 1 91.12 110 ASN B C 1
ATOM 3260 O O . ASN B 1 110 ? 13.625 -5.133 -8.609 1 91.12 110 ASN B O 1
ATOM 3264 N N . LEU B 1 111 ? 11.703 -5.996 -8.148 1 84.19 111 LEU B N 1
ATOM 3265 C CA . LEU B 1 111 ? 11.367 -4.828 -7.344 1 84.19 111 LEU B CA 1
ATOM 3266 C C . LEU B 1 111 ? 12.195 -4.789 -6.062 1 84.19 111 LEU B C 1
ATOM 3268 O O . LEU B 1 111 ? 12.055 -5.664 -5.203 1 84.19 111 LEU B O 1
ATOM 3272 N N . GLY B 1 112 ? 13.031 -3.814 -5.938 1 79.5 112 GLY B N 1
ATOM 3273 C CA . GLY B 1 112 ? 13.812 -3.619 -4.727 1 79.5 112 GLY B CA 1
ATOM 3274 C C . GLY B 1 112 ? 15.047 -4.5 -4.664 1 79.5 112 GLY B C 1
ATOM 3275 O O . GLY B 1 112 ? 15.539 -4.812 -3.578 1 79.5 112 GLY B O 1
ATOM 3276 N N . GLU B 1 113 ? 15.5 -5.023 -5.742 1 85.25 113 GLU B N 1
ATOM 3277 C CA . GLU B 1 113 ? 16.656 -5.914 -5.781 1 85.25 113 GLU B CA 1
ATOM 3278 C C . GLU B 1 113 ? 17.734 -5.371 -6.707 1 85.25 113 GLU B C 1
ATOM 3280 O O . GLU B 1 113 ? 17.469 -4.531 -7.566 1 85.25 113 GLU B O 1
ATOM 3285 N N . THR B 1 114 ? 18.969 -5.902 -6.516 1 86.44 114 THR B N 1
ATOM 3286 C CA . THR B 1 114 ? 20.078 -5.559 -7.398 1 86.44 114 THR B CA 1
ATOM 3287 C C . THR B 1 114 ? 19.844 -6.113 -8.797 1 86.44 114 THR B C 1
ATOM 3289 O O . THR B 1 114 ? 19.062 -7.047 -8.984 1 86.44 114 THR B O 1
ATOM 3292 N N . PRO B 1 115 ? 20.562 -5.543 -9.758 1 90.06 115 PRO B N 1
ATOM 3293 C CA . PRO B 1 115 ? 20.375 -6.004 -11.133 1 90.06 115 PRO B CA 1
ATOM 3294 C C . PRO B 1 115 ? 20.609 -7.504 -11.297 1 90.06 115 PRO B C 1
ATOM 3296 O O . PRO B 1 115 ? 21.531 -8.055 -10.68 1 90.06 115 PRO B O 1
ATOM 3299 N N . ALA B 1 116 ? 19.812 -8.133 -12.102 1 95.12 116 ALA B N 1
ATOM 3300 C CA . ALA B 1 116 ? 19.938 -9.562 -12.383 1 95.12 116 ALA B CA 1
ATOM 3301 C C . ALA B 1 116 ? 21.141 -9.844 -13.273 1 95.12 116 ALA B C 1
ATOM 3303 O O . ALA B 1 116 ? 21.484 -9.039 -14.148 1 95.12 116 ALA B O 1
ATOM 3304 N N . GLU B 1 117 ? 21.766 -10.961 -13.102 1 96.69 117 GLU B N 1
ATOM 3305 C CA . GLU B 1 117 ? 22.922 -11.383 -13.883 1 96.69 117 GLU B CA 1
ATOM 3306 C C . GLU B 1 117 ? 22.484 -12.211 -15.094 1 96.69 117 GLU B C 1
ATOM 3308 O O . GLU B 1 117 ? 23.156 -12.195 -16.125 1 96.69 117 GLU B O 1
ATOM 3313 N N . VAL B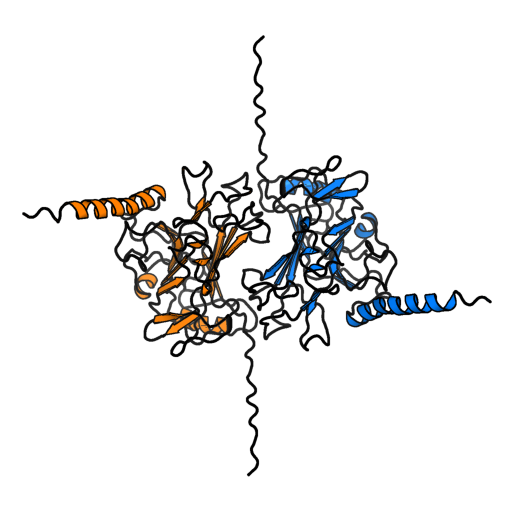 1 118 ? 21.469 -12.984 -14.922 1 98.31 118 VAL B N 1
ATOM 3314 C CA . VAL B 1 118 ? 21.016 -13.867 -15.992 1 98.31 118 VAL B CA 1
ATOM 3315 C C . VAL B 1 118 ? 19.5 -13.75 -16.172 1 98.31 118 VAL B C 1
ATOM 3317 O O . VAL B 1 118 ? 18.797 -13.289 -15.266 1 98.31 118 VAL B O 1
ATOM 3320 N N . ALA B 1 119 ? 19.016 -14.133 -17.359 1 98.5 119 ALA B N 1
ATOM 3321 C CA . ALA B 1 119 ? 17.578 -14.219 -17.609 1 98.5 119 ALA B CA 1
ATOM 3322 C C . ALA B 1 119 ? 16.953 -15.359 -16.812 1 98.5 119 ALA B C 1
ATOM 3324 O O . ALA B 1 119 ? 17.641 -16.344 -16.484 1 98.5 119 ALA B O 1
ATOM 3325 N N . ILE B 1 120 ? 15.703 -15.219 -16.5 1 98.62 120 ILE B N 1
ATOM 3326 C CA . ILE B 1 120 ? 15 -16.375 -15.953 1 98.62 120 ILE B CA 1
ATOM 3327 C C . ILE B 1 120 ? 15.102 -17.547 -16.922 1 98.62 120 ILE B C 1
ATOM 3329 O O . ILE B 1 120 ? 14.727 -17.438 -18.094 1 98.62 120 ILE B O 1
ATOM 3333 N N . PRO B 1 121 ? 15.539 -18.688 -16.484 1 98.81 121 PRO B N 1
ATOM 3334 C CA . PRO B 1 121 ? 15.797 -19.781 -17.422 1 98.81 121 PRO B CA 1
ATOM 3335 C C . PRO B 1 121 ? 14.508 -20.406 -17.969 1 98.81 121 PRO B C 1
ATOM 3337 O O . PRO B 1 121 ? 13.508 -20.484 -17.25 1 98.81 121 PRO B O 1
ATOM 3340 N N . GLN B 1 122 ? 14.617 -20.797 -19.234 1 98.62 122 GLN B N 1
ATOM 3341 C CA . GLN B 1 122 ? 13.555 -21.656 -19.75 1 98.62 122 GLN B CA 1
ATOM 3342 C C . GLN B 1 122 ? 13.406 -22.906 -18.891 1 98.62 122 GLN B C 1
ATOM 3344 O O . GLN B 1 122 ? 14.391 -23.422 -18.359 1 98.62 122 GLN B O 1
ATOM 3349 N N . ASN B 1 123 ? 12.188 -23.344 -18.719 1 98.81 123 ASN B N 1
ATOM 3350 C CA . ASN B 1 123 ? 11.789 -24.562 -18 1 98.81 123 ASN B CA 1
ATOM 3351 C C . ASN B 1 123 ? 11.93 -24.406 -16.5 1 98.81 123 ASN B C 1
ATOM 3353 O O . ASN B 1 123 ? 11.734 -25.359 -15.742 1 98.81 123 ASN B O 1
ATOM 3357 N N . LEU B 1 124 ? 12.242 -23.266 -16.031 1 98.88 124 LEU B N 1
ATOM 3358 C CA . LEU B 1 124 ? 12.367 -23.031 -14.586 1 98.88 124 LEU B CA 1
ATOM 3359 C C . LEU B 1 124 ? 11.016 -23.203 -13.898 1 98.88 124 LEU B C 1
ATOM 3361 O O . LEU B 1 124 ? 10.008 -22.656 -14.359 1 98.88 124 LEU B O 1
ATOM 3365 N N . GLN B 1 125 ? 10.977 -23.984 -12.836 1 98.81 125 GLN B N 1
ATOM 3366 C CA . GLN B 1 125 ? 9.852 -24.141 -11.922 1 98.81 125 GLN B CA 1
ATOM 3367 C C . GLN B 1 125 ? 10.219 -23.641 -10.523 1 98.81 125 GLN B C 1
ATOM 3369 O O . GLN B 1 125 ? 11.312 -23.922 -10.023 1 98.81 125 GLN B O 1
ATOM 3374 N N . MET B 1 126 ? 9.344 -22.844 -9.922 1 98.75 126 MET B N 1
ATOM 3375 C CA . MET B 1 126 ? 9.609 -22.359 -8.57 1 98.75 126 MET B CA 1
ATOM 3376 C C . MET B 1 126 ? 8.367 -22.469 -7.695 1 98.75 126 MET B C 1
ATOM 3378 O O . MET B 1 126 ? 7.238 -22.406 -8.195 1 98.75 126 MET B O 1
ATOM 3382 N N . VAL B 1 127 ? 8.578 -22.672 -6.418 1 98.5 127 VAL B N 1
ATOM 3383 C CA . VAL B 1 127 ? 7.586 -22.562 -5.355 1 98.5 127 VAL B CA 1
ATOM 3384 C C . VAL B 1 127 ? 8.109 -21.625 -4.266 1 98.5 127 VAL B C 1
ATOM 3386 O O . VAL B 1 127 ? 9.25 -21.75 -3.818 1 98.5 127 VAL B O 1
ATOM 3389 N N . ALA B 1 128 ? 7.391 -20.641 -3.949 1 98.62 128 ALA B N 1
ATOM 3390 C CA . ALA B 1 128 ? 7.656 -19.797 -2.793 1 98.62 128 ALA B CA 1
ATOM 3391 C C . ALA B 1 128 ? 6.633 -20.031 -1.688 1 98.62 128 ALA B C 1
ATOM 3393 O O . ALA B 1 128 ? 5.438 -20.172 -1.961 1 98.62 128 ALA B O 1
ATOM 3394 N N . GLY B 1 129 ? 7.066 -20 -0.418 1 98.31 129 GLY B N 1
ATOM 3395 C CA . GLY B 1 129 ? 6.195 -20.328 0.697 1 98.31 129 GLY B CA 1
ATOM 3396 C C . GLY B 1 129 ? 6.098 -21.828 0.954 1 98.31 129 GLY B C 1
ATOM 3397 O O . GLY B 1 129 ? 6.941 -22.594 0.486 1 98.31 129 GLY B O 1
ATOM 3398 N N . ASP B 1 130 ? 5.156 -22.203 1.809 1 98.31 130 ASP B N 1
ATOM 3399 C CA . ASP B 1 130 ? 5.004 -23.609 2.217 1 98.31 130 ASP B CA 1
ATOM 3400 C C . ASP B 1 130 ? 3.539 -23.938 2.5 1 98.31 130 ASP B C 1
ATOM 3402 O O . ASP B 1 130 ? 2.975 -23.469 3.494 1 98.31 130 ASP B O 1
ATOM 3406 N N . ALA B 1 131 ? 3.031 -24.828 1.675 1 98.31 131 ALA B N 1
ATOM 3407 C CA . ALA B 1 131 ? 1.617 -25.172 1.752 1 98.31 131 ALA B CA 1
ATOM 3408 C C . ALA B 1 131 ? 1.298 -25.875 3.07 1 98.31 131 ALA B C 1
ATOM 3410 O O . ALA B 1 131 ? 0.134 -25.969 3.469 1 98.31 131 ALA B O 1
ATOM 3411 N N . THR B 1 132 ? 2.281 -26.344 3.758 1 97.5 132 THR B N 1
ATOM 3412 C CA . THR B 1 132 ? 2.035 -27.141 4.949 1 97.5 132 THR B CA 1
ATOM 3413 C C . THR B 1 132 ? 2.213 -26.297 6.215 1 97.5 132 THR B C 1
ATOM 3415 O O . THR B 1 132 ? 1.986 -26.781 7.324 1 97.5 132 THR B O 1
ATOM 3418 N N . ALA B 1 133 ? 2.67 -25.062 6.086 1 98 133 ALA B N 1
ATOM 3419 C CA . ALA B 1 133 ? 2.861 -24.203 7.246 1 98 133 ALA B CA 1
ATOM 3420 C C . ALA B 1 133 ? 1.524 -23.828 7.875 1 98 133 ALA B C 1
ATOM 3422 O O . ALA B 1 133 ? 0.709 -23.141 7.25 1 98 133 ALA B O 1
ATOM 3423 N N . MET B 1 134 ? 1.333 -24.219 9.211 1 97.75 134 MET B N 1
ATOM 3424 C CA . MET B 1 134 ? 0.057 -23.953 9.867 1 97.75 134 MET B CA 1
ATOM 3425 C C . MET B 1 134 ? 0.224 -22.922 10.984 1 97.75 134 MET B C 1
ATOM 3427 O O . MET B 1 134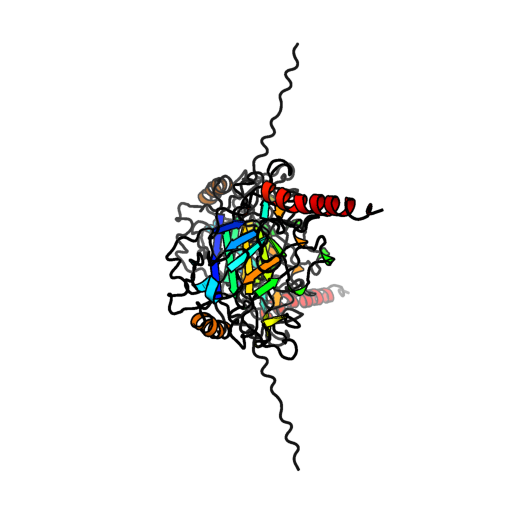 ? -0.755 -22.516 11.617 1 97.75 134 MET B O 1
ATOM 3431 N N . THR B 1 135 ? 1.481 -22.5 11.164 1 96.88 135 THR B N 1
ATOM 3432 C CA . THR B 1 135 ? 1.795 -21.469 12.148 1 96.88 135 THR B CA 1
ATOM 3433 C C . THR B 1 135 ? 2.748 -20.438 11.562 1 96.88 135 THR B C 1
ATOM 3435 O O . THR B 1 135 ? 3.387 -20.688 10.539 1 96.88 135 THR B O 1
ATOM 3438 N N . GLU B 1 136 ? 2.789 -19.344 12.242 1 94.81 136 GLU B N 1
ATOM 3439 C CA . GLU B 1 136 ? 3.684 -18.281 11.789 1 94.81 136 GLU B CA 1
ATOM 3440 C C . GLU B 1 136 ? 5.133 -18.75 11.758 1 94.81 136 GLU B C 1
ATOM 3442 O O . GLU B 1 136 ? 5.867 -18.469 10.805 1 94.81 136 GLU B O 1
ATOM 3447 N N . SER B 1 137 ? 5.555 -19.469 12.773 1 94.88 137 SER B N 1
ATOM 3448 C CA . SER B 1 137 ? 6.945 -19.891 12.906 1 94.88 137 SER B CA 1
ATOM 3449 C C . SER B 1 137 ? 7.32 -20.922 11.852 1 94.88 137 SER B C 1
ATOM 3451 O O . SER B 1 137 ? 8.5 -21.125 11.57 1 94.88 137 SER B O 1
ATOM 3453 N N . ALA B 1 138 ? 6.297 -21.547 11.227 1 96.62 138 ALA B N 1
ATOM 3454 C CA . ALA B 1 138 ? 6.555 -22.578 10.242 1 96.62 138 ALA B CA 1
ATOM 3455 C C . ALA B 1 138 ? 6.746 -21.984 8.852 1 96.62 138 ALA B C 1
ATOM 3457 O O . ALA B 1 138 ? 7.199 -22.672 7.93 1 96.62 138 ALA B O 1
ATOM 3458 N N . MET B 1 139 ? 6.48 -20.734 8.695 1 95.81 139 MET B N 1
ATOM 3459 C CA . MET B 1 139 ? 6.594 -20.078 7.395 1 95.81 139 MET B CA 1
ATOM 3460 C C . MET B 1 139 ? 8.055 -19.906 7 1 95.81 139 MET B C 1
ATOM 3462 O O . MET B 1 139 ? 8.875 -19.469 7.812 1 95.81 139 MET B O 1
ATOM 3466 N N . PRO B 1 140 ? 8.375 -20.234 5.77 1 95.38 140 PRO B N 1
ATOM 3467 C CA . PRO B 1 140 ? 9.711 -19.859 5.312 1 95.38 140 PRO B CA 1
ATOM 3468 C C . PRO B 1 140 ? 9.953 -18.359 5.379 1 95.38 140 PRO B C 1
ATOM 3470 O O . PRO B 1 140 ? 9.242 -17.578 4.734 1 95.38 140 PRO B O 1
ATOM 3473 N N . ALA B 1 141 ? 10.984 -17.938 6.062 1 90.31 141 ALA B N 1
ATOM 3474 C CA . ALA B 1 141 ? 11.234 -16.516 6.328 1 90.31 141 ALA B CA 1
ATOM 3475 C C . ALA B 1 141 ? 11.578 -15.773 5.043 1 90.31 141 ALA B C 1
ATOM 3477 O O . ALA B 1 141 ? 11.172 -14.625 4.859 1 90.31 141 ALA B O 1
ATOM 3478 N N . ASP B 1 142 ? 12.258 -16.438 4.121 1 91.25 142 ASP B N 1
ATOM 3479 C CA . ASP B 1 142 ? 12.789 -15.766 2.936 1 91.25 142 ASP B CA 1
ATOM 3480 C C . ASP B 1 142 ? 11.672 -15.391 1.97 1 91.25 142 ASP B C 1
ATOM 3482 O O . ASP B 1 142 ? 11.812 -14.461 1.179 1 91.25 142 ASP B O 1
ATOM 3486 N N . ALA B 1 143 ? 10.555 -16.078 2.08 1 95.06 143 ALA B N 1
ATOM 3487 C CA . ALA B 1 143 ? 9.445 -15.789 1.179 1 95.06 143 ALA B CA 1
ATOM 3488 C C . ALA B 1 143 ? 8.734 -14.492 1.576 1 95.06 143 ALA B C 1
ATOM 3490 O O . ALA B 1 143 ? 7.961 -13.938 0.795 1 95.06 143 ALA B O 1
ATOM 3491 N N . GLN B 1 144 ? 8.906 -14.102 2.801 1 90.88 144 GLN B N 1
ATOM 3492 C CA . GLN B 1 144 ? 8.398 -12.828 3.303 1 90.88 144 GLN B CA 1
ATOM 3493 C C . GLN B 1 144 ? 6.918 -12.664 2.977 1 90.88 144 GLN B C 1
ATOM 3495 O O . GLN B 1 144 ? 6.5 -11.617 2.48 1 90.88 144 GLN B O 1
ATOM 3500 N N . VAL B 1 145 ? 6.172 -13.695 3.264 1 95.06 145 VAL B N 1
ATOM 3501 C CA . VAL B 1 145 ? 4.734 -13.664 3.025 1 95.06 145 VAL B CA 1
ATOM 3502 C C . VAL B 1 145 ? 4.086 -12.617 3.93 1 95.06 145 VAL B C 1
ATOM 3504 O O . VAL B 1 145 ? 4.422 -12.516 5.109 1 95.06 145 VAL B O 1
ATOM 3507 N N . SER B 1 146 ? 3.182 -11.836 3.33 1 93.12 146 SER B N 1
ATOM 3508 C CA . SER B 1 146 ? 2.459 -10.875 4.156 1 93.12 146 SER B CA 1
ATOM 3509 C C . SER B 1 146 ? 1.031 -10.68 3.658 1 93.12 146 SER B C 1
ATOM 3511 O O . SER B 1 146 ? 0.754 -10.859 2.471 1 93.12 146 SER B O 1
ATOM 3513 N N . TRP B 1 147 ? 0.136 -10.414 4.566 1 95.94 147 TRP B N 1
ATOM 3514 C CA . TRP B 1 147 ? -1.256 -10.031 4.348 1 95.94 147 TRP B CA 1
ATOM 3515 C C . TRP B 1 147 ? -1.582 -8.719 5.051 1 95.94 147 TRP B C 1
ATOM 3517 O O . TRP B 1 147 ? -1.389 -8.594 6.262 1 95.94 147 TRP B O 1
ATOM 3527 N N . ALA B 1 148 ? -2.002 -7.77 4.297 1 93 148 ALA B N 1
ATOM 3528 C CA . ALA B 1 148 ? -2.307 -6.453 4.852 1 93 148 ALA B CA 1
ATOM 3529 C C . ALA B 1 148 ? -3.361 -5.734 4.016 1 93 148 ALA B C 1
ATOM 3531 O O . ALA B 1 148 ? -3.639 -6.133 2.881 1 93 148 ALA B O 1
ATOM 3532 N N . CYS B 1 149 ? -3.996 -4.738 4.613 1 91.25 149 CYS B N 1
ATOM 3533 C CA . CYS B 1 149 ? -4.883 -3.883 3.834 1 91.25 149 CYS B CA 1
ATOM 3534 C C . CYS B 1 149 ? -4.09 -2.848 3.045 1 91.25 149 CYS B C 1
ATOM 3536 O O . CYS B 1 149 ? -3.211 -2.182 3.594 1 91.25 149 CYS B O 1
ATOM 3538 N N . GLU B 1 150 ? -4.484 -2.822 1.748 1 89.25 150 GLU B N 1
ATOM 3539 C CA . GLU B 1 150 ? -3.906 -1.778 0.907 1 89.25 150 GLU B CA 1
ATOM 3540 C C . GLU B 1 150 ? -4.234 -0.39 1.447 1 89.25 150 GLU B C 1
ATOM 3542 O O . GLU B 1 150 ? -5.375 -0.12 1.827 1 89.25 150 GLU B O 1
ATOM 3547 N N . ASN B 1 151 ? -3.291 0.546 1.57 1 79.56 151 ASN B N 1
ATOM 3548 C CA . ASN B 1 151 ? -3.449 1.91 2.062 1 79.56 151 ASN B CA 1
ATOM 3549 C C . ASN B 1 151 ? -3.625 1.942 3.578 1 79.56 151 ASN B C 1
ATOM 3551 O O . ASN B 1 151 ? -4.164 2.906 4.125 1 79.56 151 ASN B O 1
ATOM 3555 N N . GLY B 1 152 ? -3.32 0.825 4.203 1 78.19 152 GLY B N 1
ATOM 3556 C CA . GLY B 1 152 ? -3.314 0.785 5.656 1 78.19 152 GLY B CA 1
ATOM 3557 C C . GLY B 1 152 ? -4.645 0.347 6.246 1 78.19 152 GLY B C 1
ATOM 3558 O O . GLY B 1 152 ? -5.555 -0.04 5.512 1 78.19 152 GLY B O 1
ATOM 3559 N N . GLY B 1 153 ? -4.676 0.359 7.637 1 79.31 153 GLY B N 1
ATOM 3560 C CA . GLY B 1 153 ? -5.812 -0.214 8.336 1 79.31 153 GLY B CA 1
ATOM 3561 C C . GLY B 1 153 ? -5.688 -1.709 8.562 1 79.31 153 GLY B C 1
ATOM 3562 O O . GLY B 1 153 ? -4.578 -2.227 8.719 1 79.31 153 GLY B O 1
ATOM 3563 N N . GLY B 1 154 ? -6.77 -2.354 8.781 1 86.12 154 GLY B N 1
ATOM 3564 C CA . GLY B 1 154 ? -6.82 -3.801 8.922 1 86.12 154 GLY B CA 1
ATOM 3565 C C . GLY B 1 154 ? -6.496 -4.277 10.32 1 86.12 154 GLY B C 1
ATOM 3566 O O . GLY B 1 154 ? -6.68 -5.453 10.641 1 86.12 154 GLY B O 1
ATOM 3567 N N . GLY B 1 155 ? -6 -3.336 11.141 1 79.12 155 GLY B N 1
ATOM 3568 C CA . GLY B 1 155 ? -5.668 -3.744 12.492 1 79.12 155 GLY B CA 1
ATOM 3569 C C . GLY B 1 155 ? -4.523 -4.734 12.555 1 79.12 155 GLY B C 1
ATOM 3570 O O . GLY B 1 155 ? -3.746 -4.855 11.609 1 79.12 155 GLY B O 1
ATOM 3571 N N . SER B 1 156 ? -4.352 -5.312 13.766 1 83.06 156 SER B N 1
ATOM 3572 C CA . SER B 1 156 ? -3.371 -6.379 13.93 1 83.06 156 SER B CA 1
ATOM 3573 C C . SER B 1 156 ? -3.814 -7.652 13.219 1 83.06 156 SER B C 1
ATOM 3575 O O . SER B 1 156 ? -4.977 -7.777 12.828 1 83.06 156 SER B O 1
ATOM 3577 N N . LEU B 1 157 ? -2.918 -8.547 13.039 1 91.25 157 LEU B N 1
ATOM 3578 C CA . LEU B 1 157 ? -3.295 -9.82 12.445 1 91.25 157 LEU B CA 1
ATOM 3579 C C . LEU B 1 157 ? -4.105 -10.664 13.43 1 91.25 157 LEU B C 1
ATOM 3581 O O . LEU B 1 157 ? -3.846 -10.641 14.633 1 91.25 157 LEU B O 1
ATOM 3585 N N . ASP B 1 158 ? -5.094 -11.406 12.945 1 95.75 158 ASP B N 1
ATOM 3586 C CA . ASP B 1 158 ? -5.867 -12.32 13.773 1 95.75 158 ASP B CA 1
ATOM 3587 C C . ASP B 1 158 ? -5.105 -13.625 14.008 1 95.75 158 ASP B C 1
ATOM 3589 O O . ASP B 1 158 ? -3.939 -13.742 13.633 1 95.75 158 ASP B O 1
ATOM 3593 N N . ALA B 1 159 ? -5.723 -14.594 14.633 1 95.81 159 ALA B N 1
ATOM 3594 C CA . ALA B 1 159 ? -5.074 -15.844 15.023 1 95.81 159 ALA B CA 1
ATOM 3595 C C . ALA B 1 159 ? -4.707 -16.672 13.797 1 95.81 159 ALA B C 1
ATOM 3597 O O . ALA B 1 159 ? -3.928 -17.625 13.898 1 95.81 159 ALA B O 1
ATOM 3598 N N . ASN B 1 160 ? -5.254 -16.375 12.602 1 97.5 160 ASN B N 1
ATOM 3599 C CA . ASN B 1 160 ? -4.973 -17.125 11.375 1 97.5 160 ASN B CA 1
ATOM 3600 C C . ASN B 1 160 ? -4.012 -16.359 10.461 1 97.5 160 ASN B C 1
ATOM 3602 O O . ASN B 1 160 ? -3.725 -16.797 9.352 1 97.5 160 ASN B O 1
ATOM 3606 N N . GLY B 1 161 ? -3.557 -15.195 10.883 1 97.31 161 GLY B N 1
ATOM 3607 C CA . GLY B 1 161 ? -2.521 -14.469 10.164 1 97.31 161 GLY B CA 1
ATOM 3608 C C . GLY B 1 161 ? -3.074 -13.461 9.172 1 97.31 161 GLY B C 1
ATOM 3609 O O . GLY B 1 161 ? -2.348 -12.969 8.312 1 97.31 161 GLY B O 1
ATOM 3610 N N . PHE B 1 162 ? -4.426 -13.125 9.289 1 97.88 162 PHE B N 1
ATOM 3611 C CA . PHE B 1 162 ? -5.055 -12.141 8.422 1 97.88 162 PHE B CA 1
ATOM 3612 C C . PHE B 1 162 ? -5.395 -10.875 9.203 1 97.88 162 PHE B C 1
ATOM 3614 O O . PHE B 1 162 ? -5.473 -10.898 10.438 1 97.88 162 PHE B O 1
ATOM 3621 N N . PRO B 1 163 ? -5.539 -9.727 8.461 1 94.25 163 PRO B N 1
ATOM 3622 C CA . PRO B 1 163 ? -6.004 -8.516 9.156 1 94.25 163 PRO B CA 1
ATOM 3623 C C . PRO B 1 163 ? -7.285 -8.75 9.945 1 94.25 163 PRO B C 1
ATOM 3625 O O . PRO B 1 163 ? -8.203 -9.414 9.461 1 94.25 163 PRO B O 1
ATOM 3628 N N . SER B 1 164 ? -7.344 -8.156 11.188 1 93.62 164 SER B N 1
ATOM 3629 C CA . SER B 1 164 ? -8.453 -8.43 12.102 1 93.62 164 SER B CA 1
ATOM 3630 C C . SER B 1 164 ? -9.57 -7.41 11.922 1 93.62 164 SER B C 1
ATOM 3632 O O . SER B 1 164 ? -10.547 -7.418 12.672 1 93.62 164 SER B O 1
ATOM 3634 N N . SER B 1 165 ? -9.398 -6.531 10.945 1 88.81 165 SER B N 1
ATOM 3635 C CA . SER B 1 165 ? -10.445 -5.551 10.68 1 88.81 165 SER B CA 1
ATOM 3636 C C . SER B 1 165 ? -10.594 -5.293 9.18 1 88.81 165 SER B C 1
ATOM 3638 O O . SER B 1 165 ? -9.656 -5.504 8.414 1 88.81 165 SER B O 1
ATOM 3640 N N . THR B 1 166 ? -11.75 -4.812 8.844 1 89.25 166 THR B N 1
ATOM 3641 C CA . THR B 1 166 ? -12.141 -4.574 7.461 1 89.25 166 THR B CA 1
ATOM 3642 C C . THR B 1 166 ? -11.156 -3.635 6.77 1 89.25 166 THR B C 1
ATOM 3644 O O . THR B 1 166 ? -10.719 -2.645 7.359 1 89.25 166 THR B O 1
ATOM 3647 N N . CYS B 1 167 ? -10.852 -4.008 5.543 1 90.19 167 CYS B N 1
ATOM 3648 C CA . CYS B 1 167 ? -10.016 -3.145 4.719 1 90.19 167 CYS B CA 1
ATOM 3649 C C . CYS B 1 167 ? -10.844 -2.057 4.051 1 90.19 167 CYS B C 1
ATOM 3651 O O . CYS B 1 167 ? -11.898 -2.34 3.467 1 90.19 167 CYS B O 1
ATOM 3653 N N . GLY B 1 168 ? -10.367 -0.888 4.062 1 84.06 168 GLY B N 1
ATOM 3654 C CA . GLY B 1 168 ? -11.07 0.204 3.412 1 84.06 168 GLY B CA 1
ATOM 3655 C C . GLY B 1 168 ? -11.125 0.065 1.903 1 84.06 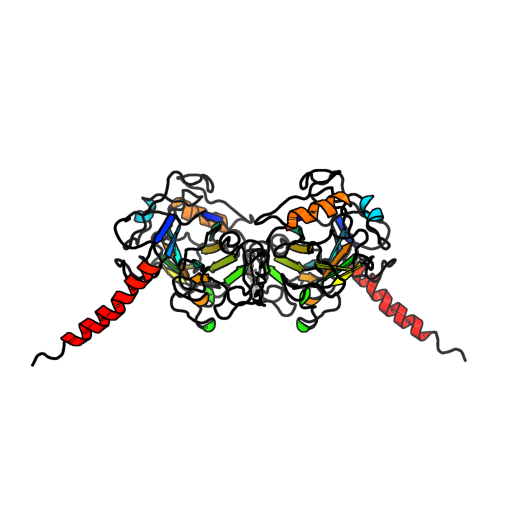168 GLY B C 1
ATOM 3656 O O . GLY B 1 168 ? -12.07 0.532 1.263 1 84.06 168 GLY B O 1
ATOM 3657 N N . THR B 1 169 ? -10.07 -0.463 1.307 1 88.75 169 THR B N 1
ATOM 3658 C CA . THR B 1 169 ? -10.031 -0.736 -0.126 1 88.75 169 THR B CA 1
ATOM 3659 C C . THR B 1 169 ? -9.719 -2.207 -0.388 1 88.75 169 THR B C 1
ATOM 3661 O O . THR B 1 169 ? -10.586 -3.066 -0.24 1 88.75 169 THR B O 1
ATOM 3664 N N . HIS B 1 170 ? -8.406 -2.518 -0.667 1 93.69 170 HIS B N 1
ATOM 3665 C CA . HIS B 1 170 ? -8.086 -3.895 -1.026 1 93.69 170 HIS B CA 1
ATOM 3666 C C . HIS B 1 170 ? -7.34 -4.602 0.104 1 93.69 170 HIS B C 1
ATOM 3668 O O . HIS B 1 170 ? -6.547 -3.979 0.812 1 93.69 170 HIS B O 1
ATOM 3674 N N . LEU B 1 171 ? -7.68 -5.879 0.293 1 96.06 171 LEU B N 1
ATOM 3675 C CA . LEU B 1 171 ? -6.766 -6.805 0.954 1 96.06 171 LEU B CA 1
ATOM 3676 C C . LEU B 1 171 ? -5.621 -7.195 0.026 1 96.06 171 LEU B C 1
ATOM 3678 O O . LEU B 1 171 ? -5.84 -7.465 -1.157 1 96.06 171 LEU B O 1
ATOM 3682 N N . GLN B 1 172 ? -4.398 -7.129 0.553 1 96.69 172 GLN B N 1
ATOM 3683 C CA . GLN B 1 172 ? -3.244 -7.391 -0.302 1 96.69 172 GLN B CA 1
ATOM 3684 C C . GLN B 1 172 ? -2.393 -8.523 0.254 1 96.69 172 GLN B C 1
ATOM 3686 O O . GLN B 1 172 ? -2.145 -8.586 1.46 1 96.69 172 GLN B O 1
ATOM 3691 N N . GLN B 1 173 ? -1.983 -9.398 -0.639 1 97.56 173 GLN B N 1
ATOM 3692 C CA . GLN B 1 173 ? -1.012 -10.453 -0.362 1 97.56 173 GLN B CA 1
ATOM 3693 C C . GLN B 1 173 ? 0.296 -10.203 -1.108 1 97.56 173 GLN B C 1
ATOM 3695 O O . GLN B 1 173 ? 0.286 -9.859 -2.293 1 97.56 173 GLN B O 1
ATOM 3700 N N . LEU B 1 174 ? 1.429 -10.359 -0.376 1 96.12 174 LEU B N 1
ATOM 3701 C CA . LEU B 1 174 ? 2.744 -10.305 -1.008 1 96.12 174 LEU B CA 1
ATOM 3702 C C . LEU B 1 174 ? 3.504 -11.609 -0.783 1 96.12 174 LEU B C 1
ATOM 3704 O O . LEU B 1 174 ? 3.357 -12.242 0.263 1 96.12 174 LEU B O 1
ATOM 3708 N N . LEU B 1 175 ? 4.293 -11.977 -1.746 1 96.12 175 LEU B N 1
ATOM 3709 C CA . LEU B 1 175 ? 5.125 -13.172 -1.661 1 96.12 175 LEU B CA 1
ATOM 3710 C C . LEU B 1 175 ? 6.332 -13.062 -2.584 1 96.12 175 LEU B C 1
ATOM 3712 O O . LEU B 1 175 ? 6.184 -12.789 -3.777 1 96.12 175 LEU B O 1
ATOM 3716 N N . TYR B 1 176 ? 7.559 -13.367 -2.012 1 95.69 176 TYR B N 1
ATOM 3717 C CA . TYR B 1 176 ? 8.797 -13.281 -2.775 1 95.69 176 TYR B CA 1
ATOM 3718 C C . TYR B 1 176 ? 9.297 -14.664 -3.17 1 95.69 176 TYR B C 1
ATOM 3720 O O . TYR B 1 176 ? 9.367 -15.562 -2.332 1 95.69 176 TYR B O 1
ATOM 3728 N N . PHE B 1 177 ? 9.648 -14.766 -4.406 1 98.31 177 PHE B N 1
ATOM 3729 C CA . PHE B 1 177 ? 10.25 -16 -4.906 1 98.31 177 PHE B CA 1
ATOM 3730 C C . PHE B 1 177 ? 11.773 -15.938 -4.797 1 98.31 177 PHE B C 1
ATOM 3732 O O . PHE B 1 177 ? 12.344 -14.867 -4.605 1 98.31 177 PHE B O 1
ATOM 3739 N N . PRO B 1 178 ? 12.414 -17.141 -4.922 1 98 178 PRO B N 1
ATOM 3740 C CA . PRO B 1 178 ? 13.875 -17.141 -5.023 1 98 178 PRO B CA 1
ATOM 3741 C C . PRO B 1 178 ? 14.383 -16.297 -6.191 1 98 178 PRO B C 1
ATOM 3743 O O . PRO B 1 178 ? 13.766 -16.281 -7.254 1 98 178 PRO B O 1
ATOM 3746 N N . GLN B 1 179 ? 15.539 -15.617 -5.922 1 97.62 179 GLN B N 1
ATOM 3747 C CA . GLN B 1 179 ? 16.094 -14.766 -6.969 1 97.62 179 GLN B CA 1
ATOM 3748 C C . GLN B 1 179 ? 17.453 -15.266 -7.418 1 97.62 179 GLN B C 1
ATOM 3750 O O . GLN B 1 179 ? 18.156 -14.578 -8.18 1 97.62 179 GLN B O 1
ATOM 3755 N N . CYS B 1 180 ? 17.891 -16.469 -6.941 1 98.69 180 CYS B N 1
ATOM 3756 C CA . CYS B 1 180 ? 19.125 -17.109 -7.375 1 98.69 180 CYS B CA 1
ATOM 3757 C C . CYS B 1 180 ? 18.844 -18.438 -8.086 1 98.69 180 CYS B C 1
ATOM 3759 O O . CYS B 1 180 ? 17.953 -19.188 -7.676 1 98.69 180 CYS B O 1
ATOM 3761 N N . VAL B 1 181 ? 19.641 -18.719 -9.125 1 98.88 181 VAL B N 1
ATOM 3762 C CA . VAL B 1 181 ? 19.391 -19.953 -9.875 1 98.88 181 VAL B CA 1
ATOM 3763 C C . VAL B 1 181 ? 20.719 -20.531 -10.359 1 98.88 181 VAL B C 1
ATOM 3765 O O . VAL B 1 181 ? 21.641 -19.781 -10.727 1 98.88 181 VAL B O 1
ATOM 3768 N N . ASN B 1 182 ? 20.875 -21.812 -10.219 1 98.75 182 ASN B N 1
ATOM 3769 C CA . ASN B 1 182 ? 21.859 -22.547 -11 1 98.75 182 ASN B CA 1
ATOM 3770 C C . ASN B 1 182 ? 21.391 -22.797 -12.43 1 98.75 182 ASN B C 1
ATOM 3772 O O . ASN B 1 182 ? 20.453 -23.562 -12.648 1 98.75 182 ASN B O 1
ATOM 3776 N N . VAL B 1 183 ? 21.984 -22.203 -13.375 1 98 183 VAL B N 1
ATOM 3777 C CA . VAL B 1 183 ? 21.453 -22.172 -14.734 1 98 183 VAL B CA 1
ATOM 3778 C C . VAL B 1 183 ? 21.547 -23.562 -15.359 1 98 183 VAL B C 1
ATOM 3780 O O . VAL B 1 183 ? 20.875 -23.859 -16.344 1 98 183 VAL B O 1
ATOM 3783 N N . ASP B 1 184 ? 22.406 -24.438 -14.781 1 97.75 184 ASP B N 1
ATOM 3784 C CA . ASP B 1 184 ? 22.594 -25.781 -15.32 1 97.75 184 ASP B CA 1
ATOM 3785 C C . ASP B 1 184 ? 21.578 -26.75 -14.727 1 97.75 184 ASP B C 1
ATOM 3787 O O . ASP B 1 184 ? 21.016 -27.594 -15.445 1 97.75 184 ASP B O 1
ATOM 3791 N N . THR B 1 185 ? 21.297 -26.578 -13.438 1 98.19 185 THR B N 1
ATOM 3792 C CA . THR B 1 185 ? 20.469 -27.562 -12.75 1 98.19 185 THR B CA 1
ATOM 3793 C C . THR B 1 185 ? 19.047 -27.016 -12.547 1 98.19 185 THR B C 1
ATOM 3795 O O . THR B 1 185 ? 18.125 -27.766 -12.242 1 98.19 185 THR B O 1
ATOM 3798 N N . LEU B 1 186 ? 18.844 -25.734 -12.586 1 98.62 186 LEU B N 1
ATOM 3799 C CA . LEU B 1 186 ? 17.609 -24.984 -12.391 1 98.62 186 LEU B CA 1
ATOM 3800 C C . LEU B 1 186 ? 17.188 -25.016 -10.922 1 98.62 186 LEU B C 1
ATOM 3802 O O . LEU B 1 186 ? 16.047 -24.672 -10.586 1 98.62 186 LEU B O 1
ATOM 3806 N N . GLU B 1 187 ? 18.156 -25.469 -10.07 1 98.38 187 GLU B N 1
ATOM 3807 C CA . GLU B 1 187 ? 17.938 -25.281 -8.641 1 98.38 187 GLU B CA 1
ATOM 3808 C C . GLU B 1 187 ? 17.906 -23.797 -8.281 1 98.38 187 GLU B C 1
ATOM 3810 O O . GLU B 1 187 ? 18.703 -23 -8.812 1 98.38 187 GLU B O 1
ATOM 3815 N N . THR B 1 188 ? 17 -23.438 -7.367 1 98.69 188 THR B N 1
ATOM 3816 C CA . THR B 1 188 ? 16.875 -22.031 -7.02 1 98.69 188 THR B CA 1
ATOM 3817 C C . THR B 1 188 ? 17.172 -21.797 -5.539 1 98.69 188 THR B C 1
ATOM 3819 O O . THR B 1 188 ? 17.219 -22.766 -4.762 1 98.69 188 THR B O 1
ATOM 3822 N N . GLY B 1 189 ? 17.5 -20.578 -5.176 1 98.19 189 GLY B N 1
ATOM 3823 C CA . GLY B 1 189 ? 17.766 -20.156 -3.814 1 98.19 189 GLY B CA 1
ATOM 3824 C C . GLY B 1 189 ? 17.578 -18.656 -3.615 1 98.19 189 GLY B C 1
ATOM 3825 O O . GLY B 1 189 ? 17.391 -17.922 -4.582 1 98.19 189 GLY B O 1
ATOM 3826 N N . TYR B 1 190 ? 17.531 -18.328 -2.379 1 96.69 190 TYR B N 1
ATOM 3827 C CA . TYR B 1 190 ? 17.422 -16.922 -2.021 1 96.69 190 TYR B CA 1
ATOM 3828 C C . TYR B 1 190 ? 18.812 -16.312 -1.78 1 96.69 190 TYR B C 1
ATOM 3830 O O . TYR B 1 190 ? 19.75 -17.016 -1.436 1 96.69 190 TYR B O 1
ATOM 3838 N N . LYS B 1 191 ? 18.891 -15.023 -1.973 1 94.25 191 LYS B N 1
ATOM 3839 C CA . LYS B 1 191 ? 20.062 -14.289 -1.505 1 94.25 191 LYS B CA 1
ATOM 3840 C C . LYS B 1 191 ? 20.109 -14.25 0.02 1 94.25 191 LYS B C 1
ATOM 3842 O O . LYS B 1 191 ? 19.109 -14.484 0.688 1 94.25 191 LYS B O 1
ATOM 3847 N N . THR B 1 192 ? 21.297 -13.969 0.562 1 90.69 192 THR B N 1
ATOM 3848 C CA . THR B 1 192 ? 21.516 -13.906 2.004 1 90.69 192 THR B CA 1
ATOM 3849 C C . THR B 1 192 ? 20.625 -12.852 2.645 1 90.69 192 THR B C 1
ATOM 3851 O O . THR B 1 192 ? 20.234 -12.977 3.809 1 90.69 192 THR B O 1
ATOM 3854 N N . LYS B 1 193 ? 20.406 -11.852 1.94 1 81.69 193 LYS B N 1
ATOM 3855 C CA . LYS B 1 193 ? 19.516 -10.742 2.258 1 81.69 193 LYS B CA 1
ATOM 3856 C C . LYS B 1 193 ? 19.141 -9.969 1.001 1 81.69 193 LYS B C 1
ATOM 3858 O O . LYS B 1 193 ? 19.688 -10.211 -0.075 1 81.69 193 LYS B O 1
ATOM 3863 N N . ARG B 1 194 ? 18.172 -9.164 1.133 1 78.56 194 ARG B N 1
ATOM 3864 C CA . ARG B 1 194 ? 17.891 -8.297 -0.001 1 78.56 194 ARG B CA 1
ATOM 3865 C C . ARG B 1 194 ? 19.125 -7.516 -0.427 1 78.56 194 ARG B C 1
ATOM 3867 O O . ARG B 1 194 ? 19.797 -6.906 0.407 1 78.56 194 ARG B O 1
ATOM 3874 N N . GLY B 1 195 ? 19.469 -7.559 -1.763 1 78.12 195 GLY B N 1
ATOM 3875 C CA . GLY B 1 195 ? 20.656 -6.914 -2.283 1 78.12 195 GLY B CA 1
ATOM 3876 C C . GLY B 1 195 ? 21.938 -7.668 -1.948 1 78.12 195 GLY B C 1
ATOM 3877 O O . GLY B 1 195 ? 23.031 -7.203 -2.256 1 78.12 195 GLY B O 1
ATOM 3878 N N . GLY B 1 196 ? 21.75 -8.805 -1.323 1 87.38 196 GLY B N 1
ATOM 3879 C CA . GLY B 1 196 ? 22.906 -9.594 -0.932 1 87.38 196 GLY B CA 1
ATOM 3880 C C . GLY B 1 196 ? 23.422 -10.5 -2.039 1 87.38 196 GLY B C 1
ATOM 3881 O O . GLY B 1 196 ? 23.312 -10.156 -3.221 1 87.38 196 GLY B O 1
ATOM 3882 N N . SER B 1 197 ? 24.047 -11.609 -1.563 1 93.44 197 SER B N 1
ATOM 3883 C CA . SER B 1 197 ? 24.719 -12.469 -2.529 1 93.44 197 SER B CA 1
ATOM 3884 C C . SER B 1 197 ? 23.953 -13.781 -2.717 1 93.44 197 SER B C 1
ATOM 3886 O O . SER B 1 197 ? 23.281 -14.258 -1.797 1 93.44 197 SER B O 1
ATOM 3888 N N . CYS B 1 198 ? 24.125 -14.336 -3.92 1 97.5 198 CYS B N 1
ATOM 3889 C CA . CYS B 1 198 ? 23.625 -15.68 -4.188 1 97.5 198 CYS B CA 1
ATOM 3890 C C . CYS B 1 198 ? 24.547 -16.734 -3.613 1 97.5 198 CYS B C 1
ATOM 3892 O O . CYS B 1 198 ? 25.75 -16.516 -3.471 1 97.5 198 CYS B O 1
ATOM 3894 N N . PRO B 1 199 ? 23.969 -17.922 -3.291 1 97.06 199 PRO B N 1
ATOM 3895 C CA . PRO B 1 199 ? 24.828 -19.062 -2.943 1 97.06 199 PRO B CA 1
ATOM 3896 C C . PRO B 1 199 ? 25.859 -19.375 -4.023 1 97.06 199 PRO B C 1
ATOM 3898 O O . PRO B 1 199 ? 25.641 -19.062 -5.195 1 97.06 199 PRO B O 1
ATOM 3901 N N . SER B 1 200 ? 26.969 -20 -3.521 1 97 200 SER B N 1
ATOM 3902 C CA . SER B 1 200 ? 28.016 -20.359 -4.461 1 97 200 SER B CA 1
ATOM 3903 C C . SER B 1 200 ? 27.469 -21.188 -5.617 1 97 200 SER B C 1
ATOM 3905 O O . SER B 1 200 ? 26.656 -22.094 -5.41 1 97 200 SER B O 1
ATOM 3907 N N . GLY B 1 201 ? 27.891 -20.906 -6.832 1 97.5 201 GLY B N 1
ATOM 3908 C CA . GLY B 1 201 ? 27.5 -21.656 -8.016 1 97.5 201 GLY B CA 1
ATOM 3909 C C . GLY B 1 201 ? 26.203 -21.172 -8.625 1 97.5 201 GLY B C 1
ATOM 3910 O O . GLY B 1 201 ? 25.797 -21.641 -9.688 1 97.5 201 GLY B O 1
ATOM 3911 N N . MET B 1 202 ? 25.547 -20.203 -8.008 1 98.56 202 MET B N 1
ATOM 3912 C CA . MET B 1 202 ? 24.281 -19.656 -8.508 1 98.56 202 MET B CA 1
ATOM 3913 C C . MET B 1 202 ? 24.453 -18.219 -8.977 1 98.56 202 MET B C 1
ATOM 3915 O O . MET B 1 202 ? 25.422 -17.547 -8.586 1 98.56 202 MET B O 1
ATOM 3919 N N . LYS B 1 203 ? 23.562 -17.812 -9.836 1 98.56 203 LYS B N 1
ATOM 3920 C CA . LYS B 1 203 ? 23.516 -16.453 -10.344 1 98.56 203 LYS B CA 1
ATOM 3921 C C . LYS B 1 203 ? 22.172 -15.805 -10.07 1 98.56 203 LYS B C 1
ATOM 3923 O O . LYS B 1 203 ? 21.156 -16.5 -9.961 1 98.56 203 LYS B O 1
ATOM 3928 N N . SER B 1 204 ? 22.203 -14.461 -9.945 1 97.69 204 SER B N 1
ATOM 3929 C CA . SER B 1 204 ? 20.969 -13.742 -9.688 1 97.69 204 SER B CA 1
ATOM 3930 C C . SER B 1 204 ? 20.125 -13.609 -10.953 1 97.69 204 SER B C 1
ATOM 3932 O O . SER B 1 204 ? 20.656 -13.305 -12.023 1 97.69 204 SER B O 1
ATOM 3934 N N . MET B 1 205 ? 18.859 -13.852 -10.836 1 98.25 205 MET B N 1
ATOM 3935 C CA . MET B 1 205 ? 17.844 -13.586 -11.852 1 98.25 205 MET B CA 1
ATOM 3936 C C . MET B 1 205 ? 16.812 -12.578 -11.336 1 98.25 205 MET B C 1
ATOM 3938 O O . MET B 1 205 ? 16.797 -12.25 -10.148 1 98.25 205 MET B O 1
ATOM 3942 N N . PRO B 1 206 ? 16.031 -11.938 -12.297 1 96.62 206 PRO B N 1
ATOM 3943 C CA . PRO B 1 206 ? 14.977 -11.047 -11.789 1 96.62 206 PRO B CA 1
ATOM 3944 C C . PRO B 1 206 ? 14.062 -11.727 -10.773 1 96.62 206 PRO B C 1
ATOM 3946 O O . PRO B 1 206 ? 13.438 -12.742 -11.086 1 96.62 206 PRO B O 1
ATOM 3949 N N . GLN B 1 207 ? 14.008 -11.133 -9.594 1 95.94 207 GLN B N 1
ATOM 3950 C CA . GLN B 1 207 ? 13.203 -11.766 -8.555 1 95.94 207 GLN B CA 1
ATOM 3951 C C . GLN B 1 207 ? 11.711 -11.57 -8.82 1 95.94 207 GLN B C 1
ATOM 3953 O O . GLN B 1 207 ? 11.242 -10.445 -8.977 1 95.94 207 GLN B O 1
ATOM 3958 N N . LEU B 1 208 ? 11.047 -12.672 -8.883 1 98.12 208 LEU B N 1
ATOM 3959 C CA . LEU B 1 208 ? 9.594 -12.672 -8.984 1 98.12 208 LEU B CA 1
ATOM 3960 C C . LEU B 1 208 ? 8.961 -12.414 -7.621 1 98.12 208 LEU B C 1
ATOM 3962 O O . LEU B 1 208 ? 9.383 -12.984 -6.613 1 98.12 208 LEU B O 1
ATOM 3966 N N . ARG B 1 209 ? 8.039 -11.523 -7.574 1 96.62 209 ARG B N 1
ATOM 3967 C CA . ARG B 1 209 ? 7.207 -11.25 -6.414 1 96.62 209 ARG B CA 1
ATOM 3968 C C . ARG B 1 209 ? 5.734 -11.156 -6.805 1 96.62 209 ARG B C 1
ATOM 3970 O O . ARG B 1 209 ? 5.379 -10.422 -7.727 1 96.62 209 ARG B O 1
ATOM 3977 N N . PHE B 1 210 ? 4.906 -11.859 -6.098 1 98.12 210 PHE B N 1
ATOM 3978 C CA . PHE B 1 210 ? 3.465 -11.703 -6.258 1 98.12 210 PHE B CA 1
ATOM 3979 C C . PHE B 1 210 ? 2.949 -10.555 -5.398 1 98.12 210 PHE B C 1
ATOM 3981 O O . PHE B 1 210 ? 3.367 -10.391 -4.25 1 98.12 210 PHE B O 1
ATOM 3988 N N . SER B 1 211 ? 2.15 -9.75 -5.961 1 96.88 211 SER B N 1
ATOM 3989 C CA . SER B 1 211 ? 1.289 -8.781 -5.289 1 96.88 211 SER B CA 1
ATOM 3990 C C . SER B 1 211 ? -0.166 -8.953 -5.715 1 96.88 211 SER B C 1
ATOM 3992 O O . SER B 1 211 ? -0.532 -8.617 -6.84 1 96.88 211 SER B O 1
ATOM 3994 N N . ILE B 1 212 ? -0.943 -9.414 -4.789 1 98.06 212 ILE B N 1
ATOM 3995 C CA . ILE B 1 212 ? -2.316 -9.75 -5.145 1 98.06 212 ILE B CA 1
ATOM 3996 C C . ILE B 1 212 ? -3.285 -8.906 -4.324 1 98.06 212 ILE B C 1
ATOM 3998 O O . ILE B 1 212 ? -3.139 -8.789 -3.105 1 98.06 212 ILE B O 1
ATOM 4002 N N . ARG B 1 213 ? -4.219 -8.328 -5.016 1 97.06 213 ARG B N 1
ATOM 4003 C CA . ARG B 1 213 ? -5.215 -7.48 -4.371 1 97.06 213 ARG B CA 1
ATOM 4004 C C . ARG B 1 213 ? -6.613 -8.086 -4.496 1 97.06 213 ARG B C 1
ATOM 4006 O O . ARG B 1 213 ? -7.02 -8.5 -5.586 1 97.06 213 ARG B O 1
ATOM 4013 N N . TYR B 1 214 ? -7.289 -8.07 -3.35 1 97.44 214 TYR B N 1
ATOM 4014 C CA . TYR B 1 214 ? -8.648 -8.586 -3.266 1 97.44 214 TYR B CA 1
ATOM 4015 C C . TYR B 1 214 ? -9.625 -7.48 -2.861 1 97.44 214 TYR B C 1
ATOM 4017 O O . TYR B 1 214 ? -9.367 -6.734 -1.916 1 97.44 214 TYR B O 1
ATOM 4025 N N . ASP B 1 215 ? -10.672 -7.387 -3.604 1 93.69 215 ASP B N 1
ATOM 4026 C CA . ASP B 1 215 ? -11.719 -6.441 -3.236 1 93.69 215 ASP B CA 1
ATOM 4027 C C . ASP B 1 215 ? -12.891 -7.16 -2.572 1 93.69 215 ASP B C 1
ATOM 4029 O O . ASP B 1 215 ? -13.695 -7.812 -3.248 1 93.69 215 ASP B O 1
ATOM 4033 N N . LEU B 1 216 ? -13.016 -6.984 -1.261 1 94.38 216 LEU B N 1
ATOM 4034 C CA . LEU B 1 216 ? -13.977 -7.777 -0.502 1 94.38 216 LEU B CA 1
ATOM 4035 C C . LEU B 1 216 ? -15.203 -6.945 -0.155 1 94.38 216 LEU B C 1
ATOM 4037 O O . LEU B 1 216 ? -16.156 -7.453 0.446 1 94.38 216 LEU B O 1
ATOM 4041 N N . ARG B 1 217 ? -15.289 -5.785 -0.528 1 87.81 217 ARG B N 1
ATOM 4042 C CA . ARG B 1 217 ? -16.297 -4.836 -0.07 1 87.81 217 ARG B CA 1
ATOM 4043 C C . ARG B 1 217 ? -17.688 -5.238 -0.549 1 87.81 217 ARG B C 1
ATOM 4045 O O . ARG B 1 217 ? -18.672 -5.078 0.177 1 87.81 217 ARG B O 1
ATOM 4052 N N . LYS B 1 218 ? -17.844 -5.797 -1.769 1 88.38 218 LYS B N 1
ATOM 4053 C CA . LYS B 1 218 ? -19.125 -6.211 -2.312 1 88.38 218 LYS B CA 1
ATOM 4054 C C . LYS B 1 218 ? -19.594 -7.527 -1.698 1 88.38 218 LYS B C 1
ATOM 4056 O O . LYS B 1 218 ? -20.781 -7.711 -1.42 1 88.38 218 LYS B O 1
ATOM 4061 N N . VAL B 1 219 ? -18.656 -8.414 -1.468 1 94.69 219 VAL B N 1
ATOM 4062 C CA . VAL B 1 219 ? -19.047 -9.758 -1.06 1 94.69 219 VAL B CA 1
ATOM 4063 C C . VAL B 1 219 ? -19.141 -9.828 0.463 1 94.69 219 VAL B C 1
ATOM 4065 O O . VAL B 1 219 ? -19.75 -10.742 1.013 1 94.69 219 VAL B O 1
ATOM 4068 N N . LEU B 1 220 ? -18.484 -8.922 1.147 1 92.88 220 LEU B N 1
ATOM 4069 C CA . LEU B 1 220 ? -18.594 -8.758 2.594 1 92.88 220 LEU B CA 1
ATOM 4070 C C . LEU B 1 220 ? -19 -7.332 2.947 1 92.88 220 LEU B C 1
ATOM 4072 O O . LEU B 1 220 ? -18.25 -6.613 3.611 1 92.88 220 LEU B O 1
ATOM 4076 N N . PRO B 1 221 ? -20.219 -6.949 2.592 1 85.19 221 PRO B N 1
ATOM 4077 C CA . PRO B 1 221 ? -20.625 -5.547 2.715 1 85.19 221 PRO B CA 1
ATOM 4078 C C . PRO B 1 221 ? -20.656 -5.066 4.164 1 85.19 221 PRO B C 1
ATOM 4080 O O . PRO B 1 221 ? -20.531 -3.865 4.422 1 85.19 221 PRO B O 1
ATOM 4083 N N . ASP B 1 222 ? -20.75 -6.023 5.113 1 83.38 222 ASP B N 1
ATOM 4084 C CA . ASP B 1 222 ? -20.812 -5.637 6.52 1 83.38 222 ASP B CA 1
ATOM 4085 C C . ASP B 1 222 ? -19.406 -5.582 7.137 1 83.38 222 ASP B C 1
ATOM 4087 O O . ASP B 1 222 ? -19.266 -5.254 8.312 1 83.38 222 ASP B O 1
ATOM 4091 N N . GLY B 1 223 ? -18.469 -5.918 6.391 1 87.94 223 GLY B N 1
ATOM 4092 C CA . GLY B 1 223 ? -17.109 -5.957 6.902 1 87.94 223 GLY B CA 1
ATOM 4093 C C . GLY B 1 223 ? -16.891 -7.027 7.957 1 87.94 223 GLY B C 1
ATOM 4094 O O . GLY B 1 223 ? -17.594 -8.039 7.969 1 87.94 223 GLY B O 1
ATOM 4095 N N . TRP B 1 224 ? -15.742 -6.887 8.703 1 89.88 224 TRP B N 1
ATOM 4096 C CA . TRP B 1 224 ? -15.445 -7.809 9.789 1 89.88 224 TRP B CA 1
ATOM 4097 C C . TRP B 1 224 ? -14.617 -7.125 10.875 1 89.88 224 TRP B C 1
ATOM 4099 O O . TRP B 1 224 ? -13.984 -6.098 10.625 1 89.88 224 TRP B O 1
ATOM 4109 N N . SER B 1 225 ? -14.711 -7.512 12.031 1 87 225 SER B N 1
ATOM 4110 C CA . SER B 1 225 ? -13.914 -7.184 13.211 1 87 225 SER B CA 1
ATOM 4111 C C . SER B 1 225 ? -13.555 -8.438 14 1 87 225 SER B C 1
ATOM 4113 O O . SER B 1 225 ? -14.43 -9.242 14.328 1 87 225 SER B O 1
ATOM 4115 N N . GLY B 1 226 ? -12.281 -8.578 14.312 1 91.56 226 GLY B N 1
ATOM 4116 C CA . GLY B 1 226 ? -11.805 -9.812 14.922 1 91.56 226 GLY B CA 1
ATOM 4117 C C . GLY B 1 226 ? -11.266 -10.805 13.914 1 91.56 226 GLY B C 1
ATOM 4118 O O . GLY B 1 226 ? -10.398 -10.469 13.109 1 91.56 226 GLY B O 1
ATOM 4119 N N . THR B 1 227 ? -11.914 -11.969 13.898 1 95.81 227 THR B N 1
ATOM 4120 C CA . THR B 1 227 ? -11.445 -13.016 13 1 95.81 227 THR B CA 1
ATOM 4121 C C . THR B 1 227 ? -11.914 -12.75 11.57 1 95.81 227 THR B C 1
ATOM 4123 O O . THR B 1 227 ? -13.102 -12.531 11.328 1 95.81 227 THR B O 1
ATOM 4126 N N . ALA B 1 228 ? -11.023 -12.773 10.672 1 97.44 228 ALA B N 1
ATOM 4127 C CA . ALA B 1 228 ? -11.352 -12.555 9.266 1 97.44 228 ALA B CA 1
ATOM 4128 C C . ALA B 1 228 ? -12.242 -13.68 8.734 1 97.44 228 ALA B C 1
ATOM 4130 O O . ALA B 1 228 ? -12.023 -14.852 9.031 1 97.44 228 ALA B O 1
ATOM 4131 N N . PRO B 1 229 ? -13.25 -13.344 7.918 1 97.69 229 PRO B N 1
ATOM 4132 C CA . PRO B 1 229 ? -14.148 -14.359 7.371 1 97.69 229 PRO B CA 1
ATOM 4133 C C . PRO B 1 229 ? -13.625 -14.969 6.07 1 97.69 229 PRO B C 1
ATOM 4135 O O . PRO B 1 229 ? -14.383 -15.117 5.105 1 97.69 229 PRO B O 1
ATOM 4138 N N . PHE B 1 230 ? -12.367 -15.203 6.012 1 97.5 230 PHE B N 1
ATOM 4139 C CA . PHE B 1 230 ? -11.789 -15.82 4.828 1 97.5 230 PHE B CA 1
ATOM 4140 C C . PHE B 1 230 ? -10.57 -16.672 5.203 1 97.5 230 PHE B C 1
ATOM 4142 O O . PHE B 1 230 ? -10.094 -16.609 6.336 1 97.5 230 PHE B O 1
ATOM 4149 N N . LYS B 1 231 ? -10.156 -17.547 4.348 1 98.44 231 LYS B N 1
ATOM 4150 C CA . LYS B 1 231 ? -9 -18.438 4.449 1 98.44 231 LYS B CA 1
ATOM 4151 C C . LYS B 1 231 ? -8.453 -18.797 3.068 1 98.44 231 LYS B C 1
ATOM 4153 O O . LYS B 1 231 ? -9.023 -18.391 2.051 1 98.44 231 LYS B O 1
ATOM 4158 N N . LEU B 1 232 ? -7.348 -19.469 3.115 1 98.81 232 LEU B N 1
ATOM 4159 C CA . LEU B 1 232 ? -6.844 -20.078 1.885 1 98.81 232 LEU B CA 1
ATOM 4160 C C . LEU B 1 232 ? -7.336 -21.516 1.741 1 98.81 232 LEU B C 1
ATOM 4162 O O . LEU B 1 232 ? -7.625 -22.172 2.74 1 98.81 232 LEU B O 1
ATOM 4166 N N . ALA B 1 233 ? -7.387 -21.984 0.475 1 98.69 233 ALA B N 1
ATOM 4167 C CA . ALA B 1 233 ? -7.762 -23.375 0.236 1 98.69 233 ALA B CA 1
ATOM 4168 C C . ALA B 1 233 ? -6.852 -24.328 1.01 1 98.69 233 ALA B C 1
ATOM 4170 O O . ALA B 1 233 ? -7.254 -25.438 1.341 1 98.69 233 ALA B O 1
ATOM 4171 N N . CYS B 1 234 ? -5.66 -23.891 1.347 1 98.12 234 CYS B N 1
ATOM 4172 C CA . CYS B 1 234 ? -4.719 -24.719 2.088 1 98.12 234 CYS B CA 1
ATOM 4173 C C . CYS B 1 234 ? -4.805 -24.438 3.584 1 98.12 234 CYS B C 1
ATOM 4175 O O . CYS B 1 234 ? -4.133 -25.094 4.383 1 98.12 234 CYS B O 1
ATOM 4177 N N . GLY B 1 235 ? -5.559 -23.406 3.984 1 97.88 235 GLY B N 1
ATOM 4178 C CA . GLY B 1 235 ? -5.684 -23.172 5.414 1 97.88 235 GLY B CA 1
ATOM 4179 C C . GLY B 1 235 ? -5.477 -21.719 5.797 1 97.88 235 GLY B C 1
ATOM 4180 O O . GLY B 1 235 ? -6.07 -20.812 5.191 1 97.88 235 GLY B O 1
ATOM 4181 N N . PRO B 1 236 ? -4.773 -21.531 6.973 1 98.38 236 PRO B N 1
ATOM 4182 C CA . PRO B 1 236 ? -4.527 -20.172 7.43 1 98.38 236 PRO B CA 1
ATOM 4183 C C . PRO B 1 236 ? -3.543 -19.422 6.539 1 98.38 236 PRO B C 1
ATOM 4185 O O . PRO B 1 236 ? -3.029 -19.984 5.566 1 98.38 236 PRO B O 1
ATOM 4188 N N . ALA B 1 237 ? -3.332 -18.094 6.875 1 98.5 237 ALA B N 1
ATOM 4189 C CA . ALA B 1 237 ? -2.463 -17.234 6.074 1 98.5 237 ALA B CA 1
ATOM 4190 C C . ALA B 1 237 ? -1.06 -17.828 5.965 1 98.5 237 ALA B C 1
ATOM 4192 O O . ALA B 1 237 ? -0.364 -17.609 4.973 1 98.5 237 ALA B O 1
ATOM 4193 N N . TRP B 1 238 ? -0.701 -18.703 6.895 1 98.12 238 TRP B N 1
ATOM 4194 C CA . TRP B 1 238 ? 0.676 -19.172 7.023 1 98.12 238 TRP B CA 1
ATOM 4195 C C . TRP B 1 238 ? 1.013 -20.188 5.938 1 98.12 238 TRP B C 1
ATOM 4197 O O . TRP B 1 238 ? 2.18 -20.359 5.574 1 98.12 238 TRP B O 1
ATOM 4207 N N . CYS B 1 239 ? 0.042 -20.828 5.379 1 98.62 239 CYS B N 1
ATOM 4208 C CA . CYS B 1 239 ? 0.312 -21.812 4.336 1 98.62 239 CYS B CA 1
ATOM 4209 C C . CYS B 1 239 ? 0.454 -21.141 2.977 1 98.62 239 CYS B C 1
ATOM 4211 O O . CYS B 1 239 ? 0.584 -21.812 1.954 1 98.62 239 CYS B O 1
ATOM 4213 N N . SER B 1 240 ? 0.414 -19.766 2.982 1 98.75 240 SER B N 1
ATOM 4214 C CA . SER B 1 240 ? 0.546 -19.016 1.731 1 98.75 240 SER B CA 1
ATOM 4215 C C . SER B 1 240 ? 1.732 -19.531 0.916 1 98.75 240 SER B C 1
ATOM 4217 O O . SER B 1 240 ? 2.809 -19.766 1.463 1 98.75 240 SER B O 1
ATOM 4219 N N . HIS B 1 241 ? 1.435 -19.688 -0.39 1 98.88 241 HIS B N 1
ATOM 4220 C CA . HIS B 1 241 ? 2.492 -20.016 -1.337 1 98.88 241 HIS B CA 1
ATOM 4221 C C . HIS B 1 241 ? 2.125 -19.578 -2.75 1 98.88 241 HIS B C 1
ATOM 4223 O O . HIS B 1 241 ? 0.985 -19.188 -3.004 1 98.88 241 HIS B O 1
ATOM 4229 N N . GLY B 1 242 ? 3.121 -19.516 -3.547 1 98.81 242 GLY B N 1
ATOM 4230 C CA . GLY B 1 242 ? 2.99 -19.281 -4.977 1 98.81 242 GLY B CA 1
ATOM 4231 C C . GLY B 1 242 ? 3.803 -20.25 -5.816 1 98.81 242 GLY B C 1
ATOM 4232 O O . GLY B 1 242 ? 4.895 -20.656 -5.422 1 98.81 242 GLY B O 1
ATOM 4233 N N . ASP B 1 243 ? 3.258 -20.578 -6.91 1 98.94 243 ASP B N 1
ATOM 4234 C CA . ASP B 1 243 ? 3.926 -21.484 -7.852 1 98.94 243 ASP B CA 1
ATOM 4235 C C . ASP B 1 243 ? 4.09 -20.812 -9.219 1 98.94 243 ASP B C 1
ATOM 4237 O O . ASP B 1 243 ? 3.27 -19.984 -9.609 1 98.94 243 ASP B O 1
ATOM 4241 N N . PHE B 1 244 ? 5.164 -21.219 -9.836 1 98.88 244 PHE B N 1
ATOM 4242 C CA . PHE B 1 244 ? 5.539 -20.578 -11.078 1 98.88 244 PHE B CA 1
ATOM 4243 C C . PHE B 1 244 ? 6.254 -21.547 -12.008 1 98.88 244 PHE B C 1
ATOM 4245 O O . PHE B 1 244 ? 7.152 -22.266 -11.586 1 98.88 244 PHE B O 1
ATOM 4252 N N . ILE B 1 245 ? 5.812 -21.594 -13.219 1 98.94 245 ILE B N 1
ATOM 4253 C CA . ILE B 1 245 ? 6.594 -22.156 -14.32 1 98.94 245 ILE B CA 1
ATOM 4254 C C . ILE B 1 245 ? 6.859 -21.078 -15.367 1 98.94 245 ILE B C 1
ATOM 4256 O O . ILE B 1 245 ? 5.93 -20.438 -15.859 1 98.94 245 ILE B O 1
ATOM 4260 N N . ASN B 1 246 ? 8.117 -20.938 -15.688 1 98.94 246 ASN B N 1
ATOM 4261 C CA . ASN B 1 246 ? 8.5 -19.906 -16.641 1 98.94 246 ASN B CA 1
ATOM 4262 C C . ASN B 1 246 ? 7.953 -20.203 -18.031 1 98.94 246 ASN B C 1
ATOM 4264 O O . ASN B 1 246 ? 8.078 -21.328 -18.531 1 98.94 246 ASN B O 1
ATOM 4268 N N . GLY B 1 247 ? 7.348 -19.203 -18.641 1 98.81 247 GLY B N 1
ATOM 4269 C CA . GLY B 1 247 ? 6.879 -19.297 -20.016 1 98.81 247 GLY B CA 1
ATOM 4270 C C . GLY B 1 247 ? 7.195 -18.047 -20.828 1 98.81 247 GLY B C 1
ATOM 4271 O O . GLY B 1 247 ? 6.688 -17.875 -21.938 1 98.81 247 GLY B O 1
ATOM 4272 N N . TRP B 1 248 ? 7.953 -17.141 -20.188 1 98.69 248 TRP B N 1
ATOM 4273 C CA . TRP B 1 248 ? 8.414 -16 -20.984 1 98.69 248 TRP B CA 1
ATOM 4274 C C . TRP B 1 248 ? 9.094 -16.469 -22.266 1 98.69 248 TRP B C 1
ATOM 4276 O O . TRP B 1 248 ? 9.859 -17.438 -22.25 1 98.69 248 TRP B O 1
ATOM 4286 N N . THR B 1 249 ? 8.812 -15.695 -23.375 1 98.31 249 THR B N 1
ATOM 4287 C CA . THR B 1 249 ? 9.648 -15.984 -24.531 1 98.31 249 THR B CA 1
ATOM 4288 C C . THR B 1 249 ? 11.125 -15.781 -24.203 1 98.31 249 THR B C 1
ATOM 4290 O O . THR B 1 249 ? 11.469 -14.969 -23.359 1 98.31 249 THR B O 1
ATOM 4293 N N . GLU B 1 250 ? 11.898 -16.594 -24.906 1 97.88 250 GLU B N 1
ATOM 4294 C CA . GLU B 1 250 ? 13.328 -16.484 -24.641 1 97.88 250 GLU B CA 1
ATOM 4295 C C . GLU B 1 250 ? 13.828 -15.055 -24.828 1 97.88 250 GLU B C 1
ATOM 4297 O O . GLU B 1 250 ? 14.594 -14.547 -24.016 1 97.88 250 GLU B O 1
ATOM 4302 N N . GLU B 1 251 ? 13.406 -14.438 -25.859 1 98.12 251 GLU B N 1
ATOM 4303 C CA . GLU B 1 251 ? 13.812 -13.062 -26.156 1 98.12 251 GLU B CA 1
ATOM 4304 C C . GLU B 1 251 ? 13.359 -12.109 -25.062 1 98.12 251 GLU B C 1
ATOM 4306 O O . GLU B 1 251 ? 14.148 -11.289 -24.578 1 98.12 251 GLU B O 1
ATOM 4311 N N . ALA B 1 252 ? 12.133 -12.188 -24.672 1 97.94 252 ALA B N 1
ATOM 4312 C CA . ALA B 1 252 ? 11.586 -11.281 -23.656 1 97.94 252 ALA B CA 1
ATOM 4313 C C . ALA B 1 252 ? 12.273 -11.5 -22.312 1 97.94 252 ALA B C 1
ATOM 4315 O O . ALA B 1 252 ? 12.523 -10.547 -21.578 1 97.94 252 ALA B O 1
ATOM 4316 N N . ALA B 1 253 ? 12.531 -12.773 -21.969 1 98.25 253 ALA B N 1
ATOM 4317 C CA . ALA B 1 253 ? 13.266 -13.055 -20.734 1 98.25 253 ALA B CA 1
ATOM 4318 C C . ALA B 1 253 ? 14.633 -12.383 -20.75 1 98.25 253 ALA B C 1
ATOM 4320 O O . ALA B 1 253 ? 15.078 -11.844 -19.734 1 98.25 253 ALA B O 1
ATOM 4321 N N . THR B 1 254 ? 15.289 -12.43 -21.875 1 97.81 254 THR B N 1
ATOM 4322 C CA . THR B 1 254 ? 16.578 -11.766 -22.016 1 97.81 254 THR B CA 1
ATOM 4323 C C . THR B 1 254 ? 16.438 -10.258 -21.906 1 97.81 254 THR B C 1
ATOM 4325 O O . THR B 1 254 ? 17.203 -9.594 -21.203 1 97.81 254 THR B O 1
ATOM 4328 N N . ASN B 1 255 ? 15.422 -9.695 -22.578 1 96.5 255 ASN B N 1
ATOM 4329 C CA . ASN B 1 255 ? 15.164 -8.258 -22.531 1 96.5 255 ASN B CA 1
ATOM 4330 C C . ASN B 1 255 ? 14.883 -7.789 -21.109 1 96.5 255 ASN B C 1
ATOM 4332 O O . ASN B 1 255 ? 15.195 -6.648 -20.766 1 96.5 255 ASN B O 1
ATOM 4336 N N . MET B 1 256 ? 14.312 -8.664 -20.297 1 96.25 256 MET B N 1
ATOM 4337 C CA . MET B 1 256 ? 13.953 -8.312 -18.938 1 96.25 256 MET B CA 1
ATOM 4338 C C . MET B 1 256 ? 15.188 -7.953 -18.125 1 96.25 256 MET B C 1
ATOM 4340 O O . MET B 1 256 ? 15.125 -7.102 -17.234 1 96.25 256 MET B O 1
ATOM 4344 N N . ILE B 1 257 ? 16.344 -8.547 -18.422 1 94.62 257 ILE B N 1
ATOM 4345 C CA . ILE B 1 257 ? 17.562 -8.258 -17.688 1 94.62 257 ILE B CA 1
ATOM 4346 C C . ILE B 1 257 ? 17.859 -6.762 -17.719 1 94.62 257 ILE B C 1
ATOM 4348 O O . ILE B 1 257 ? 18.188 -6.164 -16.688 1 94.62 257 ILE B O 1
ATOM 4352 N N . ALA B 1 258 ? 17.609 -6.137 -18.828 1 91 258 ALA B N 1
ATOM 4353 C CA . ALA B 1 258 ? 17.922 -4.719 -18.984 1 91 258 ALA B CA 1
ATOM 4354 C C . ALA B 1 258 ? 17.016 -3.861 -18.109 1 91 258 ALA B C 1
ATOM 4356 O O . ALA B 1 258 ? 17.422 -2.801 -17.625 1 91 258 ALA B O 1
ATOM 4357 N N . THR B 1 259 ? 15.805 -4.367 -17.875 1 89.19 259 THR B N 1
ATOM 4358 C CA . THR B 1 259 ? 14.859 -3.605 -17.078 1 89.19 259 THR B CA 1
ATOM 4359 C C . THR B 1 259 ? 15.289 -3.584 -15.609 1 89.19 259 THR B C 1
ATOM 4361 O O . THR B 1 259 ? 14.805 -2.764 -14.828 1 89.19 259 THR B O 1
ATOM 4364 N N . THR B 1 260 ? 16.188 -4.449 -15.172 1 88.5 260 THR B N 1
ATOM 4365 C CA . THR B 1 260 ? 16.625 -4.523 -13.781 1 88.5 260 THR B CA 1
ATOM 4366 C C . THR B 1 260 ? 17.812 -3.6 -13.539 1 88.5 260 THR B C 1
ATOM 4368 O O . THR B 1 260 ? 18.234 -3.43 -12.398 1 88.5 260 THR B O 1
ATOM 4371 N N . ASN B 1 261 ? 18.375 -3.025 -14.586 1 80.88 261 ASN B N 1
ATOM 4372 C CA . ASN B 1 261 ? 19.562 -2.172 -14.516 1 80.88 261 ASN B CA 1
ATOM 4373 C C . ASN B 1 261 ? 19.188 -0.693 -14.586 1 80.88 261 ASN B C 1
ATOM 4375 O O . ASN B 1 261 ? 20.047 0.176 -14.445 1 80.88 261 ASN B O 1
ATOM 4379 N N . GLU B 1 262 ? 18 -0.447 -14.703 1 67.5 262 GLU B N 1
ATOM 4380 C CA . GLU B 1 262 ? 17.625 0.952 -14.883 1 67.5 262 GLU B CA 1
ATOM 4381 C C . GLU B 1 262 ? 17.516 1.668 -13.539 1 67.5 262 GLU B C 1
ATOM 4383 O O . GLU B 1 262 ? 17.391 1.023 -12.492 1 67.5 262 GLU B O 1
ATOM 4388 N N . LYS B 1 263 ? 18.094 2.826 -13.312 1 57.25 263 LYS B N 1
ATOM 4389 C CA . LYS B 1 263 ? 18.25 3.564 -12.062 1 57.25 263 LYS B CA 1
ATOM 4390 C C . LYS B 1 263 ? 16.891 3.785 -11.398 1 57.25 263 LYS B C 1
ATOM 4392 O O . LYS B 1 263 ? 16.812 3.918 -10.172 1 57.25 263 LYS B O 1
ATOM 4397 N N . GLN B 1 264 ? 15.781 4.008 -11.945 1 55 264 GLN B N 1
ATOM 4398 C CA . GLN B 1 264 ? 14.852 4.559 -10.961 1 55 264 GLN B CA 1
ATOM 4399 C C . GLN B 1 264 ? 13.406 4.352 -11.391 1 55 264 GLN B C 1
ATOM 4401 O O . GLN B 1 264 ? 12.508 5.078 -10.945 1 55 264 GLN B O 1
ATOM 4406 N N . LYS B 1 265 ? 13.211 3.1 -12.117 1 72.69 265 LYS B N 1
ATOM 4407 C CA . LYS B 1 265 ? 11.82 3.244 -12.539 1 72.69 265 LYS B CA 1
ATOM 4408 C C . LYS B 1 265 ? 11.32 1.979 -13.234 1 72.69 265 LYS B C 1
ATOM 4410 O O . LYS B 1 265 ? 12.109 1.077 -13.531 1 72.69 265 LYS B O 1
ATOM 4415 N N . PHE B 1 266 ? 10.031 1.813 -13.219 1 84.19 266 PHE B N 1
ATOM 4416 C CA . PHE B 1 266 ? 9.344 0.814 -14.031 1 84.19 266 PHE B CA 1
ATOM 4417 C C . PHE B 1 266 ? 9.844 0.856 -15.477 1 84.19 266 PHE B C 1
ATOM 4419 O O . PHE B 1 266 ? 9.961 1.932 -16.062 1 84.19 266 PHE B O 1
ATOM 4426 N N . SER B 1 267 ? 10.266 -0.319 -15.945 1 89 267 SER B N 1
ATOM 4427 C CA . SER B 1 267 ? 10.523 -0.48 -17.375 1 89 267 SER B CA 1
ATOM 4428 C C . SER B 1 267 ? 9.758 -1.667 -17.938 1 89 267 SER B C 1
ATOM 4430 O O . SER B 1 267 ? 9.758 -2.752 -17.359 1 89 267 SER B O 1
ATOM 4432 N N . GLY B 1 268 ? 9.102 -1.437 -19.078 1 91.25 268 GLY B N 1
ATOM 4433 C CA . GLY B 1 268 ? 8.359 -2.504 -19.719 1 91.25 268 GLY B CA 1
ATOM 4434 C C . GLY B 1 268 ? 9.242 -3.473 -20.484 1 91.25 268 GLY B C 1
ATOM 4435 O O . GLY B 1 268 ? 10.266 -3.074 -21.047 1 91.25 268 GLY B O 1
ATOM 4436 N N . VAL B 1 269 ? 8.859 -4.742 -20.469 1 95.12 269 VAL B N 1
ATOM 4437 C CA . VAL B 1 269 ? 9.562 -5.762 -21.234 1 95.12 269 VAL B CA 1
ATOM 4438 C C . VAL B 1 269 ? 8.859 -5.984 -22.578 1 95.12 269 VAL B C 1
ATOM 4440 O O . VAL B 1 269 ? 7.793 -6.602 -22.625 1 95.12 269 VAL B O 1
ATOM 4443 N N . ASN B 1 270 ? 9.43 -5.512 -23.656 1 95 270 ASN B N 1
ATOM 4444 C CA . ASN B 1 270 ? 8.914 -5.754 -25 1 95 270 ASN B CA 1
ATOM 4445 C C . ASN B 1 270 ? 9.5 -7.027 -25.594 1 95 270 ASN B C 1
ATOM 4447 O O . ASN B 1 270 ? 10.531 -7.52 -25.141 1 95 270 ASN B O 1
ATOM 4451 N N . GLY B 1 271 ? 8.812 -7.562 -26.609 1 95.94 271 GLY B N 1
ATOM 4452 C CA . GLY B 1 271 ? 9.273 -8.742 -27.328 1 95.94 271 GLY B CA 1
ATOM 4453 C C . GLY B 1 271 ? 8.562 -8.945 -28.656 1 95.94 271 GLY B C 1
ATOM 4454 O O . GLY B 1 271 ? 7.84 -8.062 -29.125 1 95.94 271 GLY B O 1
ATOM 4455 N N . LYS B 1 272 ? 8.812 -10.078 -29.25 1 95.5 272 LYS B N 1
ATOM 4456 C CA . LYS B 1 272 ? 8.344 -10.383 -30.594 1 95.5 272 LYS B CA 1
ATOM 4457 C C . LYS B 1 272 ? 6.816 -10.453 -30.641 1 95.5 272 LYS B C 1
ATOM 4459 O O . LYS B 1 272 ? 6.211 -10.195 -31.688 1 95.5 272 LYS B O 1
ATOM 4464 N N . LEU B 1 273 ? 6.215 -10.758 -29.484 1 95.81 273 LEU B N 1
ATOM 4465 C CA . LEU B 1 273 ? 4.77 -10.945 -29.484 1 95.81 273 LEU B CA 1
ATOM 4466 C C . LEU B 1 273 ? 4.047 -9.625 -29.219 1 95.81 273 LEU B C 1
ATOM 4468 O O . LEU B 1 273 ? 2.816 -9.57 -29.234 1 95.81 273 LEU B O 1
ATOM 4472 N N . GLY B 1 274 ? 4.809 -8.492 -28.891 1 95.31 274 GLY B N 1
ATOM 4473 C CA . GLY B 1 274 ? 4.215 -7.176 -28.719 1 95.31 274 GLY B CA 1
ATOM 4474 C C . GLY B 1 274 ? 4.867 -6.367 -27.609 1 95.31 274 GLY B C 1
ATOM 4475 O O . GLY B 1 274 ? 5.789 -6.844 -26.953 1 95.31 274 GLY B O 1
ATOM 4476 N N . ASN B 1 275 ? 4.336 -5.133 -27.531 1 95.62 275 ASN B N 1
ATOM 4477 C CA . ASN B 1 275 ? 4.777 -4.273 -26.438 1 95.62 275 ASN B CA 1
ATOM 4478 C C . ASN B 1 275 ? 4.289 -4.793 -25.094 1 95.62 275 ASN B C 1
ATOM 4480 O O . ASN B 1 275 ? 3.344 -5.582 -25.031 1 95.62 275 ASN B O 1
ATOM 4484 N N . TYR B 1 276 ? 4.961 -4.324 -24.031 1 94.88 276 TYR B N 1
ATOM 4485 C CA . TYR B 1 276 ? 4.742 -4.852 -22.688 1 94.88 276 TYR B CA 1
ATOM 4486 C C . TYR B 1 276 ? 3.285 -4.699 -22.266 1 94.88 276 TYR B C 1
ATOM 4488 O O . TYR B 1 276 ? 2.801 -5.434 -21.406 1 94.88 276 TYR B O 1
ATOM 4496 N N . ASN B 1 277 ? 2.492 -3.809 -22.906 1 93.5 277 ASN B N 1
ATOM 4497 C CA . ASN B 1 277 ? 1.119 -3.51 -22.516 1 93.5 277 ASN B CA 1
ATOM 4498 C C . ASN B 1 277 ? 0.148 -3.711 -23.688 1 93.5 277 ASN B C 1
ATOM 4500 O O . ASN B 1 277 ? -0.903 -3.07 -23.734 1 93.5 277 ASN B O 1
ATOM 4504 N N . ALA B 1 278 ? 0.528 -4.52 -24.578 1 94.12 278 ALA B N 1
ATOM 4505 C CA . ALA B 1 278 ? -0.29 -4.727 -25.766 1 94.12 278 ALA B CA 1
ATOM 4506 C C . ALA B 1 278 ? -1.551 -5.52 -25.438 1 94.12 278 ALA B C 1
ATOM 4508 O O . ALA B 1 278 ? -2.52 -5.508 -26.203 1 94.12 278 ALA B O 1
ATOM 4509 N N . GLY B 1 279 ? -1.553 -6.117 -24.328 1 91.19 279 GLY B N 1
ATOM 4510 C CA . GLY B 1 279 ? -2.732 -6.848 -23.891 1 91.19 279 GLY B CA 1
ATOM 4511 C C . GLY B 1 279 ? -2.822 -8.242 -24.484 1 91.19 279 GLY B C 1
ATOM 4512 O O . GLY B 1 279 ? -2.082 -8.57 -25.422 1 91.19 279 GLY B O 1
ATOM 4513 N N . ALA B 1 280 ? -3.729 -8.984 -23.859 1 84.38 280 ALA B N 1
ATOM 4514 C CA . ALA B 1 280 ? -3.984 -10.344 -24.344 1 84.38 280 ALA B CA 1
ATOM 4515 C C . ALA B 1 280 ? -4.711 -10.328 -25.688 1 84.38 280 ALA B C 1
ATOM 4517 O O . ALA B 1 280 ? -5.582 -9.484 -25.906 1 84.38 280 ALA B O 1
ATOM 4518 N N . THR B 1 281 ? -4.355 -11.234 -26.578 1 86.06 281 THR B N 1
ATOM 4519 C CA . THR B 1 281 ? -4.977 -11.312 -27.891 1 86.06 281 THR B CA 1
ATOM 4520 C C . THR B 1 281 ? -5.926 -12.508 -27.984 1 86.06 281 THR B C 1
ATOM 4522 O O . THR B 1 281 ? -6.488 -12.781 -29.047 1 86.06 281 THR B O 1
ATOM 4525 N N . CYS B 1 282 ? -6.066 -13.188 -26.938 1 92.62 282 CYS B N 1
ATOM 4526 C CA . CYS B 1 282 ? -6.91 -14.383 -26.859 1 92.62 282 CYS B CA 1
ATOM 4527 C C . CYS B 1 282 ? -7.566 -14.484 -25.484 1 92.62 282 CYS B C 1
ATOM 4529 O O . CYS B 1 282 ? -7.281 -13.688 -24.594 1 92.62 282 CYS B O 1
ATOM 4531 N N . LYS B 1 283 ? -8.562 -15.391 -25.453 1 93 283 LYS B N 1
ATOM 4532 C CA . LYS B 1 283 ? -9.219 -15.648 -24.172 1 93 283 LYS B CA 1
ATOM 4533 C C . LYS B 1 283 ? -8.719 -16.953 -23.562 1 93 283 LYS B C 1
ATOM 4535 O O . LYS B 1 283 ? -8.938 -18.031 -24.125 1 93 283 LYS B O 1
ATOM 4540 N N . ALA B 1 284 ? -8 -16.875 -22.469 1 96.62 284 ALA B N 1
ATOM 4541 C CA . ALA B 1 284 ? -7.469 -18.062 -21.781 1 96.62 284 ALA B CA 1
ATOM 4542 C C . ALA B 1 284 ? -8.594 -18.922 -21.219 1 96.62 284 ALA B C 1
ATOM 4544 O O . ALA B 1 284 ? -9.547 -18.391 -20.625 1 96.62 284 ALA B O 1
ATOM 4545 N N . THR B 1 285 ? -8.5 -20.203 -21.406 1 96.56 285 THR B N 1
ATOM 4546 C CA . THR B 1 285 ? -9.492 -21.156 -20.922 1 96.56 285 THR B CA 1
ATOM 4547 C C . THR B 1 285 ? -8.82 -22.406 -20.375 1 96.56 285 THR B C 1
ATOM 4549 O O . THR B 1 285 ? -7.652 -22.672 -20.672 1 96.56 285 THR B O 1
ATOM 4552 N N . ASP B 1 286 ? -9.562 -23.141 -19.562 1 97.5 286 ASP B N 1
ATOM 4553 C CA . ASP B 1 286 ? -9.078 -24.406 -19.016 1 97.5 286 ASP B CA 1
ATOM 4554 C C . ASP B 1 286 ? -8.75 -25.391 -20.141 1 97.5 286 ASP B C 1
ATOM 4556 O O . ASP B 1 286 ? -9.625 -25.781 -20.922 1 97.5 286 ASP B O 1
ATOM 4560 N N . ALA B 1 287 ? -7.508 -25.875 -20.25 1 97.25 287 ALA B N 1
ATOM 4561 C CA . ALA B 1 287 ? -7.043 -26.766 -21.297 1 97.25 287 ALA B CA 1
ATOM 4562 C C . ALA B 1 287 ? -7.609 -28.172 -21.125 1 97.25 287 ALA B C 1
ATOM 4564 O O . ALA B 1 287 ? -7.582 -28.984 -22.062 1 97.25 287 ALA B O 1
ATOM 4565 N N . ASP B 1 288 ? -8.094 -28.484 -19.984 1 97.06 288 ASP B N 1
ATOM 4566 C CA . ASP B 1 288 ? -8.648 -29.797 -19.656 1 97.06 288 ASP B CA 1
ATOM 4567 C C . ASP B 1 288 ? -9.914 -29.672 -18.812 1 97.06 288 ASP B C 1
ATOM 4569 O O . ASP B 1 288 ? -9.945 -30.109 -17.656 1 97.06 288 ASP B O 1
ATOM 4573 N N . PRO B 1 289 ? -11 -29.172 -19.406 1 96.56 289 PRO B N 1
ATOM 4574 C CA . PRO B 1 289 ? -12.188 -28.828 -18.609 1 96.56 289 PRO B CA 1
ATOM 4575 C C . PRO B 1 289 ? -12.922 -30.062 -18.094 1 96.56 289 PRO B C 1
ATOM 4577 O O . PRO B 1 289 ? -13.789 -29.953 -17.234 1 96.56 289 PRO B O 1
ATOM 4580 N N . SER B 1 290 ? -12.625 -31.266 -18.609 1 96.88 290 SER B N 1
ATOM 4581 C CA . SER B 1 290 ? -13.383 -32.469 -18.266 1 96.88 290 SER B CA 1
ATOM 4582 C C . SER B 1 290 ? -12.828 -33.156 -17.016 1 96.88 290 SER B C 1
ATOM 4584 O O . SER B 1 290 ? -13.414 -34.094 -16.516 1 96.88 290 SER B O 1
ATOM 4586 N N . HIS B 1 291 ? -11.719 -32.781 -16.531 1 97.81 291 HIS B N 1
ATOM 4587 C CA . HIS B 1 291 ? -11.109 -33.406 -15.352 1 97.81 291 HIS B CA 1
ATOM 4588 C C . HIS B 1 291 ? -10.875 -32.375 -14.258 1 97.81 291 HIS B C 1
ATOM 4590 O O . HIS B 1 291 ? -10.812 -31.172 -14.523 1 97.81 291 HIS B O 1
ATOM 4596 N N . GLY B 1 292 ? -10.727 -32.812 -13 1 97.19 292 GLY B N 1
ATOM 4597 C CA . GLY B 1 292 ? -10.586 -31.906 -11.867 1 97.19 292 GLY B CA 1
ATOM 4598 C C . GLY B 1 292 ? -11.859 -31.156 -11.531 1 97.19 292 GLY B C 1
ATOM 4599 O O . GLY B 1 292 ? -12.938 -31.516 -12.023 1 97.19 292 GLY B O 1
ATOM 4600 N N . THR B 1 293 ? -11.742 -30.219 -10.625 1 97.94 293 THR B N 1
ATOM 4601 C CA . THR B 1 293 ? -12.906 -29.422 -10.219 1 97.94 293 THR B CA 1
ATOM 4602 C C . THR B 1 293 ? -12.492 -27.984 -9.914 1 97.94 293 THR B C 1
ATOM 4604 O O . THR B 1 293 ? -11.367 -27.734 -9.484 1 97.94 293 THR B O 1
ATOM 4607 N N . SER B 1 294 ? -13.391 -27.078 -10.172 1 97.81 294 SER B N 1
ATOM 4608 C CA . SER B 1 294 ? -13.219 -25.672 -9.844 1 97.81 294 SER B CA 1
ATOM 4609 C C . SER B 1 294 ? -13.922 -25.312 -8.539 1 97.81 294 SER B C 1
ATOM 4611 O O . SER B 1 294 ? -13.836 -24.188 -8.07 1 97.81 294 SER B O 1
ATOM 4613 N N . ASP B 1 295 ? -14.625 -26.25 -7.996 1 97.5 295 ASP B N 1
ATOM 4614 C CA . ASP B 1 295 ? -15.438 -26.047 -6.801 1 97.5 295 ASP B CA 1
ATOM 4615 C C . ASP B 1 295 ? -14.656 -26.406 -5.539 1 97.5 295 ASP B C 1
ATOM 4617 O O . ASP B 1 295 ? -14.07 -27.484 -5.461 1 97.5 295 ASP B O 1
ATOM 4621 N N . TYR B 1 296 ? -14.688 -25.562 -4.578 1 98.12 296 TYR B N 1
ATOM 4622 C CA . TYR B 1 296 ? -13.883 -25.781 -3.379 1 98.12 296 TYR B CA 1
ATOM 4623 C C . TYR B 1 296 ? -14.352 -27.016 -2.633 1 98.12 296 TYR B C 1
ATOM 4625 O O . TYR B 1 296 ? -13.539 -27.875 -2.268 1 98.12 296 TYR B O 1
ATOM 4633 N N . ALA B 1 297 ? -15.633 -27.078 -2.355 1 97.12 297 ALA B N 1
ATOM 4634 C CA . ALA B 1 297 ? -16.156 -28.219 -1.598 1 97.12 297 ALA B CA 1
ATOM 4635 C C . ALA B 1 297 ? -15.82 -29.531 -2.291 1 97.12 297 ALA B C 1
ATOM 4637 O O . ALA B 1 297 ? -15.43 -30.5 -1.638 1 97.12 297 ALA B O 1
ATOM 4638 N N . GLU B 1 298 ? -15.984 -29.578 -3.619 1 97.06 298 GLU B N 1
ATOM 4639 C CA . GLU B 1 298 ? -15.641 -30.766 -4.387 1 97.06 298 GLU B CA 1
ATOM 4640 C C . GLU B 1 298 ? -14.141 -31.062 -4.305 1 97.06 298 GLU B C 1
ATOM 4642 O O . GLU B 1 298 ? -13.734 -32.219 -4.277 1 97.06 298 GLU B O 1
ATOM 4647 N N . SER B 1 299 ? -13.32 -30.016 -4.336 1 97.31 299 SER B N 1
ATOM 4648 C CA . SER B 1 299 ? -11.875 -30.203 -4.258 1 97.31 299 SER B CA 1
ATOM 4649 C C . SER B 1 299 ? -11.469 -30.828 -2.928 1 97.31 299 SER B C 1
ATOM 4651 O O . SER B 1 299 ? -10.57 -31.672 -2.877 1 97.31 299 SER B O 1
ATOM 4653 N N . VAL B 1 300 ? -12.102 -30.438 -1.83 1 96.44 300 VAL B N 1
ATOM 4654 C CA . VAL B 1 300 ? -11.828 -31 -0.51 1 96.44 300 VAL B CA 1
ATOM 4655 C C . VAL B 1 300 ? -12.203 -32.469 -0.481 1 96.44 300 VAL B C 1
ATOM 4657 O O . VAL B 1 300 ? -11.445 -33.312 0.029 1 96.44 300 VAL B O 1
ATOM 4660 N N . LYS B 1 301 ? -13.344 -32.812 -1.034 1 95.31 301 LYS B N 1
ATOM 4661 C CA . LYS B 1 301 ? -13.789 -34.219 -1.106 1 95.31 301 LYS B CA 1
ATOM 4662 C C . LYS B 1 301 ? -12.805 -35.062 -1.904 1 95.31 301 LYS B C 1
ATOM 4664 O O . LYS B 1 301 ? -12.531 -36.219 -1.545 1 95.31 301 LYS B O 1
ATOM 4669 N N . ALA B 1 302 ? -12.32 -34.469 -2.973 1 94.19 302 ALA B N 1
ATOM 4670 C CA . ALA B 1 302 ? -11.383 -35.188 -3.836 1 94.19 302 ALA B CA 1
ATOM 4671 C C . ALA B 1 302 ? -10.102 -35.531 -3.084 1 94.19 302 ALA B C 1
ATOM 4673 O O . ALA B 1 302 ? -9.523 -36.594 -3.297 1 94.19 302 ALA B O 1
ATOM 4674 N N . MET B 1 303 ? -9.648 -34.656 -2.203 1 92.44 303 MET B N 1
ATOM 4675 C CA . MET B 1 303 ? -8.422 -34.875 -1.443 1 92.44 303 MET B CA 1
ATOM 4676 C C . MET B 1 303 ? -8.648 -35.906 -0.342 1 92.44 303 MET B C 1
ATOM 4678 O O . MET B 1 303 ? -7.715 -36.625 0.057 1 92.44 303 MET B O 1
ATOM 4682 N N . SER B 1 304 ? -9.844 -35.875 0.391 1 83.81 304 SER B N 1
ATOM 4683 C CA . SER B 1 304 ? -10.172 -36.75 1.501 1 83.81 304 SER B CA 1
ATOM 4684 C C . SER B 1 304 ? -10.281 -38.219 1.035 1 83.81 304 SER B C 1
ATOM 4686 O O . SER B 1 304 ? -10.016 -39.125 1.805 1 83.81 304 SER B O 1
ATOM 4688 N N . LYS B 1 305 ? -10.875 -38.375 -0.095 1 64.94 305 LYS B N 1
ATOM 4689 C CA . LYS B 1 305 ? -11.008 -39.75 -0.606 1 64.94 305 LYS B CA 1
ATOM 4690 C C . LYS B 1 305 ? -9.656 -40.469 -0.617 1 64.94 305 LYS B C 1
ATOM 4692 O O . LYS B 1 305 ? -9.594 -41.688 -0.439 1 64.94 305 LYS B O 1
ATOM 4697 N N . ARG B 1 306 ? -8.68 -39.688 -0.557 1 56.47 306 ARG B N 1
ATOM 4698 C CA . ARG B 1 306 ? -7.355 -40.281 -0.454 1 56.47 306 ARG B CA 1
ATOM 4699 C C . ARG B 1 306 ? -7.152 -40.906 0.914 1 56.47 306 ARG B C 1
ATOM 4701 O O . ARG B 1 306 ? -6.539 -41.969 1.02 1 56.47 306 ARG B O 1
ATOM 4708 N N . GLU B 1 307 ? -7.543 -40.062 1.913 1 48.44 307 GLU B N 1
ATOM 4709 C CA . GLU B 1 307 ? -7.285 -40.594 3.256 1 48.44 307 GLU B CA 1
ATOM 4710 C C . GLU B 1 307 ? -8.031 -41.906 3.494 1 48.44 307 GLU B C 1
ATOM 4712 O O . GLU B 1 307 ? -7.496 -42.812 4.125 1 48.44 307 GLU B O 1
ATOM 4717 N N . VAL B 1 308 ? -9.227 -42.094 2.943 1 44.66 308 VAL B N 1
ATOM 4718 C CA . VAL B 1 308 ? -9.984 -43.344 3.15 1 44.66 308 VAL B CA 1
ATOM 4719 C C . VAL B 1 308 ? -9.398 -44.438 2.293 1 44.66 308 VAL B C 1
ATOM 4721 O O . VAL B 1 308 ? -9.25 -45.594 2.756 1 44.66 308 VAL B O 1
ATOM 4724 N N . GLU B 1 309 ? -9.148 -44.156 1.083 1 42.84 309 GLU B N 1
ATOM 4725 C CA . GLU B 1 309 ? -8.586 -45.219 0.266 1 42.84 309 GLU B CA 1
ATOM 4726 C C . GLU B 1 309 ? -7.207 -45.656 0.779 1 42.84 309 GLU B C 1
ATOM 4728 O O . GLU B 1 309 ? -6.863 -46.844 0.75 1 42.84 309 GLU B O 1
ATOM 4733 N N . ALA B 1 310 ? -6.473 -44.75 1.34 1 46.03 310 ALA B N 1
ATOM 4734 C CA . ALA B 1 310 ? -5.191 -45.094 1.947 1 46.03 310 ALA B CA 1
ATOM 4735 C C . ALA B 1 310 ? -5.391 -45.938 3.209 1 46.03 310 ALA B C 1
ATOM 4737 O O . ALA B 1 310 ? -4.676 -46.906 3.434 1 46.03 310 ALA B O 1
ATOM 4738 N N . PHE B 1 311 ? -6.457 -45.594 3.904 1 44.88 311 PHE B N 1
ATOM 4739 C CA . PHE B 1 311 ? -6.773 -46.375 5.094 1 44.88 311 PHE B CA 1
ATOM 4740 C C . PHE B 1 311 ? -7.41 -47.719 4.715 1 44.88 311 PHE B C 1
ATOM 4742 O O . PHE B 1 311 ? -7.199 -48.719 5.391 1 44.88 311 PHE B O 1
ATOM 4749 N N . GLY B 1 312 ? -8.203 -47.75 3.674 1 41.56 312 GLY B N 1
ATOM 4750 C CA . GLY B 1 312 ? -8.828 -49 3.256 1 41.56 312 GLY B CA 1
ATOM 4751 C C . GLY B 1 312 ? -7.84 -50 2.707 1 41.56 312 GLY B C 1
ATOM 4752 O O . GLY B 1 312 ? -8.023 -51.219 2.873 1 41.56 312 GLY B O 1
ATOM 4753 N N . TRP B 1 313 ? -6.871 -49.562 1.982 1 38.44 313 TRP B N 1
ATOM 4754 C CA . TRP B 1 313 ? -5.906 -50.531 1.438 1 38.44 313 TRP B CA 1
ATOM 4755 C C . TRP B 1 313 ? -5.031 -51.094 2.545 1 38.44 313 TRP B C 1
ATOM 4757 O O . TRP B 1 313 ? -4.5 -52.219 2.408 1 38.44 313 TRP B O 1
ATOM 4767 N N . ALA B 1 314 ? -4.879 -50.406 3.658 1 42.69 314 ALA B N 1
ATOM 4768 C CA . ALA B 1 314 ? -4.043 -50.938 4.719 1 42.69 314 ALA B CA 1
ATOM 4769 C C . ALA B 1 314 ? -4.711 -52.156 5.367 1 42.69 314 ALA B C 1
ATOM 4771 O O . ALA B 1 314 ? -4.035 -53 5.957 1 42.69 314 ALA B O 1
ATOM 4772 N N . SER B 1 315 ? -6.012 -52.219 5.234 1 37.53 315 SER B N 1
ATOM 4773 C CA . SER B 1 315 ? -6.625 -53.312 5.969 1 37.53 315 SER B CA 1
ATOM 4774 C C . SER B 1 315 ? -6.547 -54.625 5.176 1 37.53 315 SER B C 1
ATOM 4776 O O . SER B 1 315 ? -6.84 -55.688 5.707 1 37.53 315 SER B O 1
ATOM 4778 N N . LYS B 1 316 ? -6.387 -54.719 3.869 1 39.19 316 LYS B N 1
ATOM 4779 C CA . LYS B 1 316 ? -6.508 -56.031 3.186 1 39.19 316 LYS B CA 1
ATOM 4780 C C . LYS B 1 316 ? -5.199 -56.812 3.26 1 39.19 316 LYS B C 1
ATOM 4782 O O . LYS B 1 316 ? -5.137 -57.969 2.826 1 39.19 316 LYS B O 1
ATOM 4787 N N . SER B 1 317 ? -4.02 -56.125 3.51 1 34.34 317 SER B N 1
ATOM 4788 C CA . SER B 1 317 ? -2.824 -56.906 3.221 1 34.34 317 SER B CA 1
ATOM 4789 C C . SER B 1 317 ? -2.627 -58.031 4.25 1 34.34 317 SER B C 1
ATOM 4791 O O . SER B 1 317 ? -1.866 -58.969 4.02 1 34.34 317 SER B O 1
ATOM 4793 N N . ARG B 1 318 ? -2.818 -57.844 5.566 1 36.88 318 ARG B N 1
ATOM 4794 C CA . ARG B 1 318 ? -2.021 -58.781 6.348 1 36.88 318 ARG B CA 1
ATOM 4795 C C . ARG B 1 318 ? -2.711 -60.156 6.441 1 36.88 318 ARG B C 1
ATOM 4797 O O . ARG B 1 318 ? -2.24 -61.031 7.145 1 36.88 318 ARG B O 1
ATOM 4804 N N . PHE B 1 319 ? -4.008 -60.312 5.988 1 26.03 319 PHE B N 1
ATOM 4805 C CA . PHE B 1 319 ? -4.48 -61.594 6.5 1 26.03 319 PHE B CA 1
ATOM 4806 C C . PHE B 1 319 ? -4.008 -62.719 5.613 1 26.03 319 PHE B C 1
ATOM 4808 O O . PHE B 1 319 ? -4.785 -63.281 4.836 1 26.03 319 PHE B O 1
ATOM 4815 N N . VAL B 1 320 ? -3.023 -62.656 4.699 1 28.94 320 VAL B N 1
ATOM 4816 C CA . VAL B 1 320 ? -2.609 -63.875 4.027 1 28.94 320 VAL B CA 1
ATOM 4817 C C . VAL B 1 320 ? -2.051 -64.875 5.047 1 28.94 320 VAL B C 1
ATOM 4819 O O . VAL B 1 320 ? -1.052 -64.562 5.715 1 28.94 320 VAL B O 1
ATOM 4822 N N . GLN B 1 321 ? -2.965 -65.688 5.73 1 23.62 321 GLN B N 1
ATOM 4823 C CA . GLN B 1 321 ? -2.549 -67 6.203 1 23.62 321 GLN B CA 1
ATOM 4824 C C . GLN B 1 321 ? -2.166 -67.875 5.035 1 23.62 321 GLN B C 1
ATOM 4826 O O . GLN B 1 321 ? -2.857 -67.938 4.016 1 23.62 321 GLN B O 1
#